Protein AF-A0A965H2B8-F1 (afdb_monomer_lite)

Foldseek 3Di:
DDEFEFADEEEQEAEADDQAEAEELAAAEAALDDDPPVPNPTDTDDWDADPPGDIDTHHYHYHYHYFRAYFADPNYFYEGFLQQEWEKEKDWCFFQNRGPDDPVQAPPWDDPVRCVVVVHDPPFTKGKHQLQQQFAWEKDFAQAKEQEDPQQECADDHRWIKGFHAPPVGGIDIDSLSHYHQVPPNTIDTDDAQEEDDLPAQKDWDAQQGWYQAPVGWIKGANDGIDIGGSNPDPQPPPNGIDTHHYDYSCPSVVVSVLPRNTMIMIGGPPFDRFHKYKYQVLVVLVVLLVVLVVVCVVPVVPPVSNVVSVVVNVVSVVVCVVFVQDDPPDPPPDGHDDPFPIAIEGEGGAAEGEWYEYHYEGDPVHLVSVLVCVVVVRYWTGAAHEYEYEYQALHAYEYAHYEYDARWDWDQAPVRDIAIHGTGFYHYRRHTSPPDHDLDWHEYAYEYHYDDPSRSVSCPVPDHGPGDRYYHYPHDYYRPGHYYHYYD

Sequence (489 aa):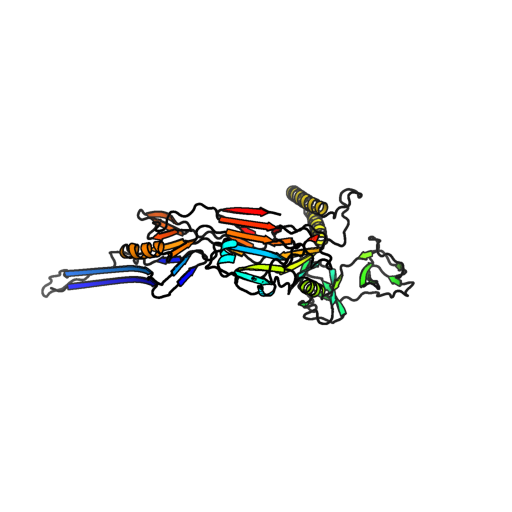
KPLGTSKVTERNVIDLSGTSSVRAIGNVSMLAQPGIASGKRAKVAGLIVAPAPVIFEPFRETLDSRINHVEVGDQARVEAGINYRTLVQLLPYVVNGVEKLATSRVGTDLTSSEKSALGLDEAQQYHYAALDLEDVSLAIASGSIVELVPGNFKAGTPGQAYIFSPGADITEDSFVLEAEDYTDATRWKPVSPTHAPTLSDTALAVRAGETVRTADGRWYLRTGGDATINPSTETYSDVQSWKAMTVTRSDKGAIFAKELSDDFYMVKPKDLPLPKLSYANLANNLFEDRAKVLGWMQSHAGNAQAIAHYQALLTKINEQLGKLGLTDSSAPAGTVVARDKLDLLFLRMPTIQAAPGLVHILASDGSVEGIASGVDAGRILAHGDASIKVVNNTPFGMEITDISIRQNGITERGADGSRVVLDPGAVWFNGFPLSGEPSAADSVIDITQDAYPKSWYTTLAGFNLPDAPQDIYVRGQIVNAAGALRLTN

pLDDT: mean 82.71, std 12.49, range [38.66, 97.19]

Secondary structure (DSSP, 8-state):
--EEEEEEEEEEEEEE-TT-EEEESS-EEEE-PPPSSTT-S------EE-SSS-EEPPEEEEEEEEEEEEEE-TT-EEEE-TTSEEEEEEEESEETTEESS-GGGTTPBPPHHHHHHTT--TTS-EEEEE------EEEEETT-EEEPPTTSSSBS-TT-EEEE---TT-SEEEE-GGG-BTT-TTTEEEE--SB---TT---EEE-TT-EEE-TTS-EEEE-SS-EEE-TTT-----TTTEEEEPEEETTHHHHHHHHHTTTEEEEEETTSPPPEEEEEEHHHHHHHHHHHHHHHHHHTTT-HHHHHHHHHHHHHHHHHHHHTT-B-TTSSTT-B---S--EEEEEEEPPEEE----EEEE--GGGHHHHHHHHHTTSEEE----EEEEEE-SSSEEEEEEEEE----EEEE-TTS-EEEEPTTSEEETTEESSPPPP-PPEEEEEEE-PPPGGG-GGGTTS----S---EEEEEEEEETTEEEEEE-

Structure (mmCIF, N/CA/C/O backbone):
data_AF-A0A965H2B8-F1
#
_entry.id   AF-A0A965H2B8-F1
#
loop_
_atom_site.group_PDB
_atom_site.id
_atom_site.type_symbol
_atom_site.label_atom_id
_atom_site.label_alt_id
_atom_site.label_comp_id
_atom_site.label_asym_id
_atom_site.label_entity_id
_atom_site.label_seq_id
_atom_site.pdbx_PDB_ins_code
_atom_site.Cartn_x
_atom_site.Cartn_y
_atom_site.Cartn_z
_atom_site.occupancy
_atom_site.B_iso_or_equiv
_atom_site.auth_seq_id
_atom_site.auth_comp_id
_atom_site.auth_asym_id
_atom_site.auth_atom_id
_atom_site.pdbx_PDB_model_num
ATOM 1 N N . LYS A 1 1 ? -52.844 29.849 46.706 1.00 63.97 1 LYS A N 1
ATOM 2 C CA . LYS A 1 1 ? -51.533 30.511 46.494 1.00 63.97 1 LYS A CA 1
ATOM 3 C C . LYS A 1 1 ? -51.080 30.172 45.082 1.00 63.97 1 LYS A C 1
ATOM 5 O O . LYS A 1 1 ? -51.014 28.982 44.805 1.00 63.97 1 LYS A O 1
ATOM 10 N N . PRO A 1 2 ? -50.867 31.146 44.185 1.00 68.56 2 PRO A N 1
ATOM 11 C CA . PRO A 1 2 ? -50.399 30.844 42.837 1.00 68.56 2 PRO A CA 1
ATOM 12 C C . PRO A 1 2 ? -48.974 30.284 42.901 1.00 68.56 2 PRO A C 1
ATOM 14 O O . PRO A 1 2 ? -48.139 30.791 43.657 1.00 68.56 2 PRO A O 1
ATOM 17 N N . LEU A 1 3 ? -48.739 29.214 42.148 1.00 77.69 3 LEU A N 1
ATOM 18 C CA . LEU A 1 3 ? -47.480 28.484 42.083 1.00 77.69 3 LEU A CA 1
ATOM 19 C C . LEU A 1 3 ? -46.895 28.684 40.687 1.00 77.69 3 LEU A C 1
ATOM 21 O O . LEU A 1 3 ? -47.542 28.359 39.694 1.00 77.69 3 LEU A O 1
ATOM 25 N N . GLY A 1 4 ? -45.694 29.246 40.613 1.00 78.38 4 GLY A N 1
ATOM 26 C CA . GLY A 1 4 ? -44.917 29.277 39.384 1.00 78.38 4 GLY A CA 1
ATOM 27 C C . GLY A 1 4 ? -44.061 28.019 39.304 1.00 78.38 4 GLY A C 1
ATOM 28 O O . GLY A 1 4 ? -43.238 27.783 40.190 1.00 78.38 4 GLY A O 1
ATOM 29 N N . THR A 1 5 ? -44.245 27.228 38.251 1.00 82.38 5 THR A N 1
ATOM 30 C CA . THR A 1 5 ? -43.516 25.973 38.035 1.00 82.38 5 THR A CA 1
ATOM 31 C C . THR A 1 5 ? -42.619 26.081 36.806 1.00 82.38 5 THR A C 1
ATOM 33 O O . THR A 1 5 ? -43.090 26.454 35.732 1.00 82.38 5 THR A O 1
ATOM 36 N N . SER A 1 6 ? -41.345 25.712 36.929 1.00 83.75 6 SER A N 1
ATOM 37 C CA . SER A 1 6 ? -40.442 25.514 35.788 1.00 83.75 6 SER A CA 1
ATOM 38 C C . SER A 1 6 ? -39.804 24.139 35.904 1.00 83.75 6 SER A C 1
ATOM 40 O O . SER A 1 6 ? -39.124 23.848 36.888 1.00 83.75 6 SER A O 1
ATOM 42 N N . LYS A 1 7 ? -40.038 23.287 34.905 1.00 85.50 7 LYS A N 1
ATOM 43 C CA . LYS A 1 7 ? -39.473 21.942 34.839 1.00 85.50 7 LYS A CA 1
ATOM 44 C C . LYS A 1 7 ? -38.620 21.805 33.589 1.00 85.50 7 LYS A C 1
ATOM 46 O O . LYS A 1 7 ? -39.101 22.029 32.483 1.00 85.50 7 LYS A O 1
ATOM 51 N N . VAL A 1 8 ? -37.377 21.390 33.784 1.00 82.69 8 VAL A N 1
ATOM 52 C CA . VAL A 1 8 ? -36.460 20.983 32.726 1.00 82.69 8 VAL A CA 1
ATOM 53 C C . VAL A 1 8 ? -36.058 19.538 32.992 1.00 82.69 8 VAL A C 1
ATOM 55 O O . VAL A 1 8 ? -35.629 19.182 34.092 1.00 82.69 8 VAL A O 1
ATOM 58 N N . THR A 1 9 ? -36.222 18.694 31.979 1.00 83.12 9 THR A N 1
ATOM 59 C CA . THR A 1 9 ? -35.723 17.321 31.982 1.00 83.12 9 THR A CA 1
ATOM 60 C C . THR A 1 9 ? -34.804 17.161 30.787 1.00 83.12 9 THR A C 1
ATOM 62 O O . THR A 1 9 ? -35.238 17.300 29.647 1.00 83.12 9 THR A O 1
ATOM 65 N N . GLU A 1 10 ? -33.533 16.896 31.057 1.00 83.75 10 GLU A N 1
ATOM 66 C CA . GLU A 1 10 ? -32.544 16.555 30.042 1.00 83.75 10 GLU A CA 1
ATOM 67 C C . GLU A 1 10 ? -32.317 15.046 30.028 1.00 83.75 10 GLU A C 1
ATOM 69 O O . GLU A 1 10 ? -32.148 14.429 31.082 1.00 83.75 10 GLU A O 1
ATOM 74 N N . ARG A 1 11 ? -32.288 14.463 28.828 1.00 87.62 11 ARG A N 1
ATOM 75 C CA . ARG A 1 11 ? -31.989 13.049 28.627 1.00 87.62 11 ARG A CA 1
ATOM 76 C C . ARG A 1 11 ? -31.002 12.890 27.473 1.00 87.62 11 ARG A C 1
ATOM 78 O O . ARG A 1 11 ? -31.403 12.953 26.318 1.00 87.62 11 ARG A O 1
ATOM 85 N N . ASN A 1 12 ? -29.743 12.649 27.816 1.00 90.06 12 ASN A N 1
ATOM 86 C CA . ASN A 1 12 ? -28.678 12.270 26.896 1.00 90.06 12 ASN A CA 1
ATOM 87 C C . ASN A 1 12 ? -28.331 10.811 27.194 1.00 90.06 12 ASN A C 1
ATOM 89 O O . ASN A 1 12 ? -27.750 10.500 28.232 1.00 90.06 12 ASN A O 1
ATOM 93 N N . VAL A 1 13 ? -28.776 9.901 26.333 1.00 92.88 13 VAL A N 1
ATOM 94 C CA . VAL A 1 13 ? -28.596 8.460 26.537 1.00 92.88 13 VAL A CA 1
ATOM 95 C C . VAL A 1 13 ? -28.000 7.849 25.282 1.00 92.88 13 VAL A C 1
ATOM 97 O O . VAL A 1 13 ? -28.501 8.094 24.187 1.00 92.88 13 VAL A O 1
ATOM 100 N N . ILE A 1 14 ? -26.949 7.059 25.466 1.00 94.81 14 ILE A N 1
ATOM 101 C CA . ILE A 1 14 ? -26.375 6.183 24.448 1.00 94.81 14 ILE A CA 1
ATOM 102 C C . ILE A 1 14 ? -26.650 4.758 24.914 1.00 94.81 14 ILE A C 1
ATOM 104 O O . ILE A 1 14 ? -26.217 4.376 25.994 1.00 94.81 14 ILE A O 1
ATOM 108 N N . ASP A 1 15 ? -27.390 3.997 24.121 1.00 94.31 15 ASP A N 1
ATOM 109 C CA . ASP A 1 15 ? -27.755 2.616 24.427 1.00 94.31 15 ASP A CA 1
ATOM 110 C C . ASP A 1 15 ? -27.356 1.737 23.239 1.00 94.31 15 ASP A C 1
ATOM 112 O O . ASP A 1 15 ? -27.853 1.914 22.121 1.00 94.31 15 ASP A O 1
ATOM 116 N N . LEU A 1 16 ? -26.404 0.835 23.474 1.00 94.81 16 LEU A N 1
ATOM 117 C CA . LEU A 1 16 ? -25.986 -0.195 22.534 1.00 94.81 16 LEU A CA 1
ATOM 118 C C . LEU A 1 16 ? -26.560 -1.532 23.000 1.00 94.81 16 LEU A C 1
ATOM 120 O O . LEU A 1 16 ? -25.987 -2.196 23.859 1.00 94.81 16 LEU A O 1
ATOM 124 N N . SER A 1 17 ? -27.675 -1.947 22.407 1.00 92.94 17 SER A N 1
ATOM 125 C CA . SER A 1 17 ? -28.390 -3.173 22.774 1.00 92.94 17 SER A CA 1
ATOM 126 C C . SER A 1 17 ? -28.366 -4.231 21.664 1.00 92.94 17 SER A C 1
ATOM 128 O O . SER A 1 17 ? -27.909 -3.990 20.540 1.00 92.94 17 SER A O 1
ATOM 130 N N . GLY A 1 18 ? -28.838 -5.441 21.986 1.00 93.25 18 GLY A N 1
ATOM 131 C CA . GLY A 1 18 ? -28.841 -6.576 21.059 1.00 93.25 18 GLY A CA 1
ATOM 132 C C . GLY A 1 18 ? -27.433 -6.932 20.576 1.00 93.25 18 GLY A C 1
ATOM 133 O O . GLY A 1 18 ? -26.470 -6.799 21.320 1.00 93.25 18 GLY A O 1
ATOM 134 N N . THR A 1 19 ? -27.303 -7.361 19.321 1.00 93.50 19 THR A N 1
ATOM 135 C CA . THR A 1 19 ? -26.022 -7.754 18.700 1.00 93.50 19 THR A CA 1
ATOM 136 C C . THR A 1 19 ? -25.292 -6.579 18.032 1.00 93.50 19 THR A C 1
ATOM 138 O O . THR A 1 19 ? -24.611 -6.761 17.021 1.00 93.50 19 THR A O 1
ATOM 141 N N . SER A 1 20 ? -25.497 -5.352 18.516 1.00 95.12 20 SER A N 1
ATOM 142 C CA . SER A 1 20 ? -24.932 -4.145 17.900 1.00 95.12 20 SER A CA 1
ATOM 143 C C . SER A 1 20 ? -23.407 -4.096 18.041 1.00 95.12 20 SER A C 1
ATOM 145 O O . SER A 1 20 ? -22.865 -4.435 19.090 1.00 95.12 20 SER A O 1
ATOM 147 N N . SER A 1 21 ? -22.698 -3.618 17.013 1.00 92.88 21 SER A N 1
ATOM 148 C CA . SER A 1 21 ? -21.238 -3.457 17.062 1.00 92.88 21 SER A CA 1
ATOM 149 C C . SER A 1 21 ? -20.792 -2.069 16.606 1.00 92.88 21 SER A C 1
ATOM 151 O O . SER A 1 21 ? -21.118 -1.659 15.492 1.00 92.88 21 SER A O 1
ATOM 153 N N . VAL A 1 22 ? -19.987 -1.388 17.423 1.00 94.25 22 VAL A N 1
ATOM 154 C CA . VAL A 1 22 ? -19.303 -0.133 17.077 1.00 94.25 22 VAL A CA 1
ATOM 155 C C . VAL A 1 22 ? -17.812 -0.418 16.957 1.00 94.25 22 VAL A C 1
ATOM 157 O O . VAL A 1 22 ? -17.189 -0.862 17.917 1.00 94.25 22 VAL A O 1
ATOM 160 N N . ARG A 1 23 ? -17.237 -0.185 15.775 1.00 90.75 23 ARG A N 1
ATOM 161 C CA . ARG A 1 23 ? -15.832 -0.490 15.483 1.00 90.75 23 ARG A CA 1
ATOM 162 C C . ARG A 1 23 ? -15.172 0.688 14.778 1.00 90.75 23 ARG A C 1
ATOM 164 O O . ARG A 1 23 ? -15.728 1.196 13.806 1.00 90.75 23 ARG A O 1
ATOM 171 N N . ALA A 1 24 ? -14.001 1.111 15.245 1.00 89.56 24 ALA A N 1
ATOM 172 C CA . ALA A 1 24 ? -13.264 2.233 14.665 1.00 89.56 24 ALA A CA 1
ATOM 173 C C . ALA A 1 24 ? -11.788 1.891 14.427 1.00 89.56 24 ALA A C 1
ATOM 175 O O . ALA A 1 24 ? -11.167 1.191 15.223 1.00 89.56 24 ALA A O 1
ATOM 176 N N . ILE A 1 25 ? -11.210 2.432 13.345 1.00 85.25 25 ILE A N 1
ATOM 177 C CA . ILE A 1 25 ? -9.759 2.359 13.086 1.00 85.25 25 ILE A CA 1
ATOM 178 C C . ILE A 1 25 ? -8.985 3.153 14.144 1.00 85.25 25 ILE A C 1
ATOM 180 O O . ILE A 1 25 ? -7.905 2.739 14.530 1.00 85.25 25 ILE A O 1
ATOM 184 N N . GLY A 1 26 ? -9.534 4.278 14.608 1.00 87.81 26 GLY A N 1
ATOM 185 C CA . GLY A 1 26 ? -8.985 5.059 15.714 1.00 87.81 26 GLY A CA 1
ATOM 186 C C . GLY A 1 26 ? -9.845 4.931 16.963 1.00 87.81 26 GLY A C 1
ATOM 187 O O . GLY A 1 26 ? -10.132 3.826 17.415 1.00 87.81 26 GLY A O 1
ATOM 188 N N . ASN A 1 27 ? -10.283 6.065 17.501 1.00 92.75 27 ASN A N 1
ATOM 189 C CA . ASN A 1 27 ? -11.008 6.114 18.768 1.00 92.75 27 ASN A CA 1
ATOM 190 C C . ASN A 1 27 ? -12.513 5.910 18.609 1.00 92.75 27 ASN A C 1
ATOM 192 O O . ASN A 1 27 ? -13.097 6.244 17.576 1.00 92.75 27 ASN A O 1
ATOM 196 N N . VAL A 1 28 ? -13.143 5.458 19.689 1.00 95.06 28 VAL A N 1
ATOM 197 C CA . VAL A 1 28 ? -14.595 5.514 19.876 1.00 95.06 28 VAL A CA 1
ATOM 198 C C . VAL A 1 28 ? -14.893 6.467 21.028 1.00 95.06 28 VAL A C 1
ATOM 200 O O . VAL A 1 28 ? -14.391 6.263 22.127 1.00 95.06 28 VAL A O 1
ATOM 203 N N . SER A 1 29 ? -15.731 7.480 20.801 1.00 94.38 29 SER A N 1
ATOM 204 C CA . SER A 1 29 ? -16.168 8.415 21.846 1.00 94.38 29 SER A CA 1
ATOM 205 C C . SER A 1 29 ? -17.679 8.324 22.063 1.00 94.38 29 SER A C 1
ATOM 207 O O . SER A 1 29 ? -18.457 8.521 21.131 1.00 94.38 29 SER A O 1
ATOM 209 N N . MET A 1 30 ? -18.096 8.057 23.299 1.00 94.88 30 MET A N 1
ATOM 210 C CA . MET A 1 30 ? -19.492 7.984 23.735 1.00 94.88 30 MET A CA 1
ATOM 211 C C . MET A 1 30 ? -19.748 9.078 24.773 1.00 94.88 30 MET A C 1
ATOM 213 O O . MET A 1 30 ? -19.412 8.939 25.946 1.00 94.88 30 MET A O 1
ATOM 217 N N . LEU A 1 31 ? -20.312 10.200 24.322 1.00 92.25 31 LEU A N 1
ATOM 218 C CA . LEU A 1 31 ? -20.411 11.430 25.110 1.00 92.25 31 LEU A CA 1
ATOM 219 C C . LEU A 1 31 ? -21.867 11.724 25.504 1.00 92.25 31 LEU A C 1
ATOM 221 O O . LEU A 1 31 ? -22.585 12.435 24.806 1.00 92.25 31 LEU A O 1
ATOM 225 N N . ALA A 1 32 ? -22.298 11.208 26.653 1.00 91.81 32 ALA A N 1
ATOM 226 C CA . ALA A 1 32 ? -23.569 11.540 27.296 1.00 91.81 32 ALA A CA 1
ATOM 227 C C . ALA A 1 32 ? -23.369 12.667 28.329 1.00 91.81 32 ALA A C 1
ATOM 229 O O . ALA A 1 32 ? -23.570 12.486 29.528 1.00 91.81 32 ALA A O 1
ATOM 230 N N . GLN A 1 33 ? -22.919 13.841 27.882 1.00 83.62 33 GLN A N 1
ATOM 231 C CA . GLN A 1 33 ? -22.626 14.977 28.766 1.00 83.62 33 GLN A CA 1
ATOM 232 C C . GLN A 1 33 ? -23.885 15.780 29.143 1.00 83.62 33 GLN A C 1
ATOM 234 O O . GLN A 1 33 ? -24.808 15.888 28.337 1.00 83.62 33 GLN A O 1
ATOM 239 N N . PRO A 1 34 ? -23.927 16.428 30.324 1.00 73.12 34 PRO A N 1
ATOM 240 C CA . PRO A 1 34 ? -24.969 17.403 30.633 1.00 73.12 34 PRO A CA 1
ATOM 241 C C . PRO A 1 34 ? -24.830 18.665 29.771 1.00 73.12 34 PRO A C 1
ATOM 243 O O . PRO A 1 34 ? -23.735 19.185 29.569 1.00 73.12 34 PRO A O 1
ATOM 246 N N . GLY A 1 35 ? -25.956 19.235 29.353 1.00 66.62 35 GLY A N 1
ATOM 247 C CA . GLY A 1 35 ? -26.002 20.499 28.626 1.00 66.62 35 GLY A CA 1
ATOM 248 C C . GLY A 1 35 ? -25.562 21.708 29.461 1.00 66.62 35 GLY A C 1
ATOM 249 O O . GLY A 1 35 ? -25.536 21.675 30.700 1.00 66.62 35 GLY A O 1
ATOM 250 N N . ILE A 1 36 ? -25.257 22.800 28.750 1.00 63.56 36 ILE A N 1
ATOM 251 C CA . ILE A 1 36 ? -24.722 24.066 29.281 1.00 63.56 36 ILE A CA 1
ATOM 252 C C . ILE A 1 36 ? -25.585 24.592 30.447 1.00 63.56 36 ILE A C 1
ATOM 254 O O . ILE A 1 36 ? -26.812 24.483 30.441 1.00 63.56 36 ILE A O 1
ATOM 258 N N . ALA A 1 37 ? -24.930 25.193 31.450 1.00 60.50 37 ALA A N 1
ATOM 259 C CA . ALA A 1 37 ? -25.541 25.761 32.660 1.00 60.50 37 ALA A CA 1
ATOM 260 C C . ALA A 1 37 ? -26.170 24.734 33.625 1.00 60.50 37 ALA A C 1
ATOM 262 O O . ALA A 1 37 ? -27.174 25.025 34.281 1.00 60.50 37 ALA A O 1
ATOM 263 N N . SER A 1 38 ? -25.552 23.553 33.743 1.00 58.38 38 SER A N 1
ATOM 264 C CA . SER A 1 38 ? -25.864 22.506 34.726 1.00 58.38 38 SER A CA 1
ATOM 265 C C . SER A 1 38 ? -26.281 23.082 36.093 1.00 58.38 38 SER A C 1
ATOM 267 O O . SER A 1 38 ? -25.460 23.605 36.844 1.00 58.38 38 SER A O 1
ATOM 269 N N . GLY A 1 39 ? -27.570 22.999 36.421 1.00 61.81 39 GLY A N 1
ATOM 270 C CA . GLY A 1 39 ? -28.134 23.361 37.731 1.00 61.81 39 GLY A CA 1
ATOM 271 C C . GLY A 1 39 ? -28.838 24.705 37.754 1.00 61.81 39 GLY A C 1
ATOM 272 O O . GLY A 1 39 ? -29.371 25.091 38.787 1.00 61.81 39 GLY A O 1
ATOM 273 N N . LYS A 1 40 ? -28.827 25.437 36.638 1.00 68.88 40 LYS A N 1
ATOM 274 C CA . LYS A 1 40 ? -29.354 26.805 36.544 1.00 68.88 40 LYS A CA 1
ATOM 275 C C . LYS A 1 40 ? -30.325 26.993 35.375 1.00 68.88 40 LYS A C 1
ATOM 277 O O . LYS A 1 40 ? -30.592 28.133 34.991 1.00 68.88 40 LYS A O 1
ATOM 282 N N . ARG A 1 41 ? -30.825 25.892 34.798 1.00 73.19 41 ARG A N 1
ATOM 283 C CA . ARG A 1 41 ? -31.676 25.901 33.595 1.00 73.19 41 ARG A CA 1
ATOM 284 C C . ARG A 1 41 ? -33.140 26.202 33.900 1.00 73.19 41 ARG A C 1
ATOM 286 O O . ARG A 1 41 ? -33.749 27.003 33.200 1.00 73.19 41 ARG A O 1
ATOM 293 N N . ALA A 1 42 ? -33.688 25.613 34.960 1.00 79.12 42 ALA A N 1
ATOM 294 C CA . ALA A 1 42 ? -35.040 25.922 35.408 1.00 79.12 42 ALA A CA 1
ATOM 295 C C . ALA A 1 42 ? -35.039 27.234 36.208 1.00 79.12 42 ALA A C 1
ATOM 297 O O . ALA A 1 42 ? -34.395 27.335 37.253 1.00 79.12 42 ALA A O 1
ATOM 298 N N . LYS A 1 43 ? -35.761 28.248 35.721 1.00 79.50 43 LYS A N 1
ATOM 299 C CA . LYS A 1 43 ? -35.965 29.522 36.423 1.00 79.50 43 LYS A CA 1
ATOM 300 C C . LYS A 1 43 ? -37.441 29.891 36.384 1.00 79.50 43 LYS A C 1
ATOM 302 O O . LYS A 1 43 ? -38.061 29.877 35.327 1.00 79.50 43 LYS A O 1
ATOM 307 N N . VAL A 1 44 ? -37.982 30.256 37.541 1.00 78.81 44 VAL A N 1
ATOM 308 C CA . VAL A 1 44 ? -39.332 30.815 37.679 1.00 78.81 44 VAL A CA 1
ATOM 309 C C . VAL A 1 44 ? -39.200 32.293 38.033 1.00 78.81 44 VAL A C 1
ATOM 311 O O . VAL A 1 44 ? -38.520 32.635 39.004 1.00 78.81 44 VAL A O 1
ATOM 314 N N . ALA A 1 45 ? -39.856 33.154 37.255 1.00 77.00 45 ALA A N 1
ATOM 315 C CA . ALA A 1 45 ? -39.988 34.588 37.502 1.00 77.00 45 ALA A CA 1
ATOM 316 C C . ALA A 1 45 ? -41.451 35.015 37.301 1.00 77.00 45 ALA A C 1
ATOM 318 O O . ALA A 1 45 ? -42.166 34.418 36.500 1.00 77.00 45 ALA A O 1
ATOM 319 N N . GLY A 1 46 ? -41.894 36.039 38.029 1.00 74.19 46 GLY A N 1
ATOM 320 C CA . GLY A 1 46 ? -43.249 36.579 37.926 1.00 74.19 46 GLY A CA 1
ATOM 321 C C . GLY A 1 46 ? -43.667 37.324 39.191 1.00 74.19 46 GLY A C 1
ATOM 322 O O . GLY A 1 46 ? -43.083 37.122 40.253 1.00 74.19 46 GLY A O 1
ATOM 323 N N . LEU A 1 47 ? -44.683 38.177 39.068 1.00 76.75 47 LEU A N 1
ATOM 324 C CA . LEU A 1 47 ? -45.299 38.913 40.173 1.00 76.75 47 LEU A CA 1
ATOM 325 C C . LEU A 1 47 ? -46.802 38.651 40.159 1.00 76.75 47 LEU A C 1
ATOM 327 O O . LEU A 1 47 ? -47.416 38.607 39.093 1.00 76.75 47 LEU A O 1
ATOM 331 N N . ILE A 1 48 ? -47.394 38.485 41.337 1.00 76.00 48 ILE A N 1
ATOM 332 C CA . ILE A 1 48 ? -48.843 38.383 41.493 1.00 76.00 48 ILE A CA 1
ATOM 333 C C . ILE A 1 48 ? -49.353 39.745 41.951 1.00 76.00 48 ILE A C 1
ATOM 335 O O . ILE A 1 48 ? -48.871 40.285 42.947 1.00 76.00 48 ILE A O 1
ATOM 339 N N . VAL A 1 49 ? -50.338 40.283 41.230 1.00 77.38 49 VAL A N 1
ATOM 340 C CA . VAL A 1 49 ? -51.040 41.519 41.595 1.00 77.38 49 VAL A CA 1
ATOM 341 C C . VAL A 1 49 ? -52.418 41.144 42.132 1.00 77.38 49 VAL A C 1
ATOM 343 O O . VAL A 1 49 ? -53.225 40.560 41.408 1.00 77.38 49 VAL A O 1
ATOM 346 N N . ALA A 1 50 ? -52.679 41.448 43.402 1.00 75.31 50 ALA A N 1
ATOM 347 C CA . ALA A 1 50 ? -53.984 41.242 44.031 1.00 75.31 50 ALA A CA 1
ATOM 348 C C . ALA A 1 50 ? -54.828 42.540 44.058 1.00 75.31 50 ALA A C 1
ATOM 350 O O . ALA A 1 50 ? -54.290 43.626 43.832 1.00 75.31 50 ALA A O 1
ATOM 351 N N . PRO A 1 51 ? -56.152 42.453 44.313 1.00 68.81 51 PRO A N 1
ATOM 352 C CA . PRO A 1 51 ? -57.009 43.626 44.496 1.00 68.81 51 PRO A CA 1
ATOM 353 C C . PRO A 1 51 ? -56.608 44.413 45.755 1.00 68.81 51 PRO A C 1
ATOM 355 O O . PRO A 1 51 ? -56.454 43.813 46.817 1.00 68.81 51 PRO A O 1
ATOM 358 N N . ALA A 1 52 ? -56.488 45.745 45.625 1.00 70.12 52 ALA A N 1
ATOM 359 C CA . ALA A 1 52 ? -55.693 46.648 46.482 1.00 70.12 52 ALA A CA 1
ATOM 360 C C . ALA A 1 52 ? -54.187 46.342 46.353 1.00 70.12 52 ALA A C 1
ATOM 362 O O . ALA A 1 52 ? -53.846 45.169 46.373 1.00 70.12 52 ALA A O 1
ATOM 363 N N . PRO A 1 53 ? -53.287 47.333 46.163 1.00 71.50 53 PRO A N 1
ATOM 364 C CA . PRO A 1 53 ? -51.979 47.163 45.510 1.00 71.50 53 PRO A CA 1
ATOM 365 C C . PRO A 1 53 ? -50.978 46.366 46.363 1.00 71.50 53 PRO A C 1
ATOM 367 O O . PRO A 1 53 ? -49.984 46.884 46.864 1.00 71.50 53 PRO A O 1
ATOM 370 N N . VAL A 1 54 ? -51.251 45.079 46.529 1.00 74.88 54 VAL A N 1
ATOM 371 C CA . VAL A 1 54 ? -50.439 44.102 47.227 1.00 74.88 54 VAL A CA 1
ATOM 372 C C . VAL A 1 54 ? -49.775 43.279 46.141 1.00 74.88 54 VAL A C 1
ATOM 374 O O . VAL A 1 54 ? -50.419 42.507 45.425 1.00 74.88 54 VAL A O 1
ATOM 377 N N . ILE A 1 55 ? -48.474 43.501 46.006 1.00 75.56 55 ILE A N 1
ATOM 378 C CA . ILE A 1 55 ? -47.610 42.770 45.092 1.00 75.56 55 ILE A CA 1
ATOM 379 C C . ILE A 1 55 ? -46.867 41.736 45.924 1.00 75.56 55 ILE A C 1
ATOM 381 O O . ILE A 1 55 ? -46.230 42.077 46.920 1.00 75.56 55 ILE A O 1
ATOM 385 N N . PHE A 1 56 ? -46.943 40.475 45.521 1.00 78.94 56 PHE A N 1
ATOM 386 C CA . PHE A 1 56 ? -46.158 39.414 46.139 1.00 78.94 56 PHE A CA 1
ATOM 387 C C . PHE A 1 56 ? -45.603 38.468 45.086 1.00 78.94 56 PHE A C 1
ATOM 389 O O . PHE A 1 56 ? -46.141 38.319 43.986 1.00 78.94 56 PHE A O 1
ATOM 396 N N . GLU A 1 57 ? -44.495 37.826 45.436 1.00 77.25 57 GLU A N 1
ATOM 397 C CA . GLU A 1 57 ? -43.898 36.807 44.589 1.00 77.25 57 GLU A CA 1
ATOM 398 C C . GLU A 1 57 ? -44.695 35.494 44.675 1.00 77.25 57 GLU A C 1
ATOM 400 O O . GLU A 1 57 ? -45.195 35.135 45.749 1.00 77.25 57 GLU A O 1
ATOM 405 N N . PRO A 1 58 ? -44.826 34.751 43.563 1.00 78.19 58 PRO A N 1
ATOM 406 C CA . PRO A 1 58 ? -45.401 33.416 43.591 1.00 78.19 58 PRO A CA 1
ATOM 407 C C . PRO A 1 58 ? -44.518 32.460 44.393 1.00 78.19 58 PRO A C 1
ATOM 409 O O . PRO A 1 58 ? -43.295 32.605 44.449 1.00 78.19 58 PRO A O 1
ATOM 412 N N . PHE A 1 59 ? -45.140 31.414 44.941 1.00 78.62 59 PHE A N 1
ATOM 413 C CA . PHE A 1 59 ? -44.380 30.243 45.372 1.00 78.62 59 PHE A CA 1
ATOM 414 C C . PHE A 1 59 ? -43.692 29.657 44.139 1.00 78.62 59 PHE A C 1
ATOM 416 O O . PHE A 1 59 ? -44.288 29.622 43.060 1.00 78.62 59 PHE A O 1
ATOM 423 N N . ARG A 1 60 ? -42.432 29.248 44.283 1.00 81.81 60 ARG A N 1
ATOM 424 C CA . ARG A 1 60 ? -41.615 28.783 43.162 1.00 81.81 60 ARG A CA 1
ATOM 425 C C . ARG A 1 60 ? -41.323 27.305 43.330 1.00 81.81 60 ARG A C 1
ATOM 427 O O . ARG A 1 60 ? -40.803 26.897 44.364 1.00 81.81 60 ARG A O 1
ATOM 434 N N . GLU A 1 61 ? -41.613 26.540 42.293 1.00 81.50 61 GLU A N 1
ATOM 435 C CA . GLU A 1 61 ? -41.166 25.162 42.158 1.00 81.50 61 GLU A CA 1
ATOM 436 C C . GLU A 1 61 ? -40.306 25.059 40.899 1.00 81.50 61 GLU A C 1
ATOM 438 O O . GLU A 1 61 ? -40.751 25.333 39.782 1.00 81.50 61 GLU A O 1
ATOM 443 N N . THR A 1 62 ? -39.040 24.707 41.088 1.00 79.75 62 THR A N 1
ATOM 444 C CA . THR A 1 62 ? -38.091 24.487 39.997 1.00 79.75 62 THR A CA 1
ATOM 445 C C . THR A 1 62 ? -37.594 23.058 40.058 1.00 79.75 62 THR A C 1
ATOM 447 O O . THR A 1 62 ? -37.000 22.661 41.059 1.00 79.75 62 THR A O 1
ATOM 450 N N . LEU A 1 63 ? -37.792 22.311 38.977 1.00 79.62 63 LEU A N 1
ATOM 451 C CA . LEU A 1 63 ? -37.263 20.964 38.814 1.00 79.62 63 LEU A CA 1
ATOM 452 C C . LEU A 1 63 ? -36.301 20.951 37.624 1.00 79.62 63 LEU A C 1
ATOM 454 O O . LEU A 1 63 ? -36.706 21.205 36.496 1.00 79.62 63 LEU A O 1
ATOM 458 N N . ASP A 1 64 ? -35.032 20.646 37.876 1.00 80.38 64 ASP A N 1
ATOM 459 C CA . ASP A 1 64 ? -34.007 20.395 36.857 1.00 80.38 64 ASP A CA 1
ATOM 460 C C . ASP A 1 64 ? -33.531 18.950 37.053 1.00 80.38 64 ASP A C 1
ATOM 462 O O . ASP A 1 64 ? -32.843 18.639 38.023 1.00 80.38 64 ASP A O 1
ATOM 466 N N . SER A 1 65 ? -33.988 18.057 36.176 1.00 78.50 65 SER A N 1
ATOM 467 C CA . SER A 1 65 ? -33.702 16.616 36.211 1.00 78.50 65 SER A CA 1
ATOM 468 C C . SER A 1 65 ? -32.853 16.227 35.007 1.00 78.50 65 SER A C 1
ATOM 470 O O . SER A 1 65 ? -33.059 16.753 33.912 1.00 78.50 65 SER A O 1
ATOM 472 N N . ARG A 1 66 ? -31.889 15.321 35.201 1.00 80.12 66 ARG A N 1
ATOM 473 C CA . ARG A 1 66 ? -30.928 14.940 34.159 1.00 80.12 66 ARG A CA 1
ATOM 474 C C . ARG A 1 66 ? -30.692 13.447 34.152 1.00 80.12 66 ARG A C 1
ATOM 476 O O . ARG A 1 66 ? -30.506 12.850 35.207 1.00 80.12 66 ARG A O 1
ATOM 483 N N . ILE A 1 67 ? -30.652 12.886 32.955 1.00 83.94 67 ILE A N 1
ATOM 484 C CA . ILE A 1 67 ? -30.277 11.504 32.693 1.00 83.94 67 ILE A CA 1
ATOM 485 C C . ILE A 1 67 ? -29.176 11.560 31.640 1.00 83.94 67 ILE A C 1
ATOM 487 O O . ILE A 1 67 ? -29.423 11.981 30.516 1.00 83.94 67 ILE A O 1
ATOM 491 N N . ASN A 1 68 ? -27.969 11.178 32.039 1.00 89.50 68 ASN A N 1
ATOM 492 C CA . ASN A 1 68 ? -26.756 11.197 31.229 1.00 89.50 68 ASN A CA 1
ATOM 493 C C . ASN A 1 68 ? -26.153 9.800 31.316 1.00 89.50 68 ASN A C 1
ATOM 495 O O . ASN A 1 68 ? -25.450 9.502 32.279 1.00 89.50 68 ASN A O 1
ATOM 499 N N . HIS A 1 69 ? -26.532 8.906 30.413 1.00 91.81 69 HIS A N 1
ATOM 500 C CA . HIS A 1 69 ? -26.286 7.476 30.588 1.00 91.81 69 HIS A CA 1
ATOM 501 C C . HIS A 1 69 ? -25.687 6.848 29.338 1.00 91.81 69 HIS A C 1
ATOM 503 O O . HIS A 1 69 ? -26.063 7.207 28.223 1.00 91.81 69 HIS A O 1
ATOM 509 N N . VAL A 1 70 ? -24.761 5.917 29.541 1.00 95.25 70 VAL A N 1
ATOM 510 C CA . VAL A 1 70 ? -24.184 5.094 28.479 1.00 95.25 70 VAL A CA 1
ATOM 511 C C . VAL A 1 70 ? -24.333 3.640 28.899 1.00 95.25 70 VAL A C 1
ATOM 513 O O . VAL A 1 70 ? -23.845 3.258 29.958 1.00 95.25 70 VAL A O 1
ATOM 516 N N . GLU A 1 71 ? -24.995 2.846 28.071 1.00 94.25 71 GLU A N 1
ATOM 517 C CA . GLU A 1 71 ? -25.228 1.425 28.304 1.00 94.25 71 GLU A CA 1
ATOM 518 C C . GLU A 1 71 ? -24.701 0.611 27.120 1.00 94.25 71 GLU A C 1
ATOM 520 O O . GLU A 1 71 ? -24.916 0.962 25.958 1.00 94.25 71 GLU A O 1
ATOM 525 N N . VAL A 1 72 ? -23.989 -0.477 27.423 1.00 94.75 72 VAL A N 1
ATOM 526 C CA . VAL A 1 72 ? -23.529 -1.462 26.436 1.00 94.75 72 VAL A CA 1
ATOM 527 C C . VAL A 1 72 ? -24.025 -2.831 26.879 1.00 94.75 72 VAL A C 1
ATOM 529 O O . VAL A 1 72 ? -23.447 -3.452 27.774 1.00 94.75 72 VAL A O 1
ATOM 532 N N . GLY A 1 73 ? -25.099 -3.296 26.247 1.00 92.81 73 GLY A N 1
ATOM 533 C CA . GLY A 1 73 ? -25.759 -4.556 26.564 1.00 92.81 73 GLY A CA 1
ATOM 534 C C . GLY A 1 73 ? -24.875 -5.785 26.333 1.00 92.81 73 GLY A C 1
ATOM 535 O O . GLY A 1 73 ? -23.871 -5.739 25.622 1.00 92.81 73 GLY A O 1
ATOM 536 N N . ASP A 1 74 ? -25.279 -6.917 26.906 1.00 93.38 74 ASP A N 1
ATOM 537 C CA . ASP A 1 74 ? -24.460 -8.137 27.026 1.00 93.38 74 ASP A CA 1
ATOM 538 C C . ASP A 1 74 ? -24.049 -8.798 25.703 1.00 93.38 74 ASP A C 1
ATOM 540 O O . ASP A 1 74 ? -23.179 -9.666 25.687 1.00 93.38 74 ASP A O 1
ATOM 544 N N . GLN A 1 75 ? -24.684 -8.428 24.593 1.00 92.06 75 GLN A N 1
ATOM 545 C CA . GLN A 1 75 ? -24.375 -8.927 23.248 1.00 92.06 75 GLN A CA 1
ATOM 546 C C . GLN A 1 75 ? -23.817 -7.831 22.328 1.00 92.06 75 GLN A C 1
ATOM 548 O O . GLN A 1 75 ? -23.462 -8.113 21.182 1.00 92.06 75 GLN A O 1
ATOM 553 N N . ALA A 1 76 ? -23.725 -6.593 22.823 1.00 95.38 76 ALA A N 1
ATOM 554 C CA . ALA A 1 76 ? -23.167 -5.478 22.083 1.00 95.38 76 ALA A CA 1
ATOM 555 C C . ALA A 1 76 ? -21.646 -5.410 22.266 1.00 95.38 76 ALA A C 1
ATOM 557 O O . ALA A 1 76 ? -21.118 -5.759 23.327 1.00 95.38 76 ALA A O 1
ATOM 558 N N . ARG A 1 77 ? -20.943 -4.939 21.230 1.00 94.31 77 ARG A N 1
ATOM 559 C CA . ARG A 1 77 ? -19.477 -4.824 21.214 1.00 94.31 77 ARG A CA 1
ATOM 560 C C . ARG A 1 77 ? -19.023 -3.425 20.809 1.00 94.31 77 ARG A C 1
ATOM 562 O O . ARG A 1 77 ? -19.539 -2.850 19.851 1.00 94.31 77 ARG A O 1
ATOM 569 N N . VAL A 1 78 ? -18.015 -2.909 21.501 1.00 95.12 78 VAL A N 1
ATOM 570 C CA . VAL A 1 78 ? -17.327 -1.654 21.189 1.00 95.12 78 VAL A CA 1
ATOM 571 C C . VAL A 1 78 ? -15.841 -1.946 21.041 1.00 95.12 78 VAL A C 1
ATOM 573 O O . VAL A 1 78 ? -15.229 -2.511 21.940 1.00 95.12 78 VAL A O 1
ATOM 576 N N . GLU A 1 79 ? -15.257 -1.574 19.908 1.00 91.88 79 GLU A N 1
ATOM 577 C CA . GLU A 1 79 ? -13.851 -1.840 19.613 1.00 91.88 79 GLU A CA 1
ATOM 578 C C . GLU A 1 79 ? -13.185 -0.621 18.963 1.00 91.88 79 GLU A C 1
ATOM 580 O O . GLU A 1 79 ? -13.604 -0.156 17.899 1.00 91.88 79 GLU A O 1
ATOM 585 N N . ALA A 1 80 ? -12.137 -0.105 19.599 1.00 91.88 80 ALA A N 1
ATOM 586 C CA . ALA A 1 80 ? -11.299 0.973 19.081 1.00 91.88 80 ALA A CA 1
ATOM 587 C C . ALA A 1 80 ? -9.936 0.426 18.635 1.00 91.88 80 ALA A C 1
ATOM 589 O O . ALA A 1 80 ? -9.375 -0.452 19.289 1.00 91.88 80 ALA A O 1
ATOM 590 N N . GLY A 1 81 ? -9.383 0.958 17.543 1.00 87.69 81 GLY A N 1
ATOM 591 C CA . GLY A 1 81 ? -8.088 0.522 17.017 1.00 87.69 81 GLY A CA 1
ATOM 592 C C . GLY A 1 81 ? -8.138 -0.764 16.185 1.00 87.69 81 GLY A C 1
ATOM 593 O O . GLY A 1 81 ? -7.199 -1.544 16.226 1.00 87.69 81 GLY A O 1
ATOM 594 N N . ILE A 1 82 ? -9.204 -1.045 15.423 1.00 85.00 82 ILE A N 1
ATOM 595 C CA . ILE A 1 82 ? -9.362 -2.356 14.741 1.00 85.00 82 ILE A CA 1
ATOM 596 C C . ILE A 1 82 ? -8.279 -2.686 13.698 1.00 85.00 82 ILE A C 1
ATOM 598 O O . ILE A 1 82 ? -8.087 -3.853 13.354 1.00 85.00 82 ILE A O 1
ATOM 602 N N . ASN A 1 83 ? -7.560 -1.678 13.192 1.00 83.81 83 ASN A N 1
ATOM 603 C CA . ASN A 1 83 ? -6.430 -1.863 12.278 1.00 83.81 83 ASN A CA 1
ATOM 604 C C . ASN A 1 83 ? -5.084 -1.563 12.952 1.00 83.81 83 ASN A C 1
ATOM 606 O O . ASN A 1 83 ? -4.165 -1.054 12.315 1.00 83.81 83 ASN A O 1
ATOM 610 N N . TYR A 1 84 ? -4.980 -1.828 14.256 1.00 85.94 84 TYR A N 1
ATOM 611 C CA . TYR A 1 84 ? -3.753 -1.618 15.017 1.00 85.94 84 TYR A CA 1
ATOM 612 C C . TYR A 1 84 ? -2.604 -2.500 14.520 1.00 85.94 84 TYR A C 1
ATOM 614 O O . TYR A 1 84 ? -1.485 -2.019 14.463 1.00 85.94 84 TYR A O 1
ATOM 622 N N . ARG A 1 85 ? -2.849 -3.740 14.074 1.00 88.31 85 ARG A N 1
ATOM 623 C CA . ARG A 1 85 ? -1.807 -4.626 13.520 1.00 88.31 85 ARG A CA 1
ATOM 624 C C . ARG A 1 85 ? -2.026 -4.896 12.041 1.00 88.31 85 ARG A C 1
ATOM 626 O O . ARG A 1 85 ? -3.043 -5.466 11.663 1.00 88.31 85 ARG A O 1
ATOM 633 N N . THR A 1 86 ? -1.070 -4.514 11.204 1.00 91.62 86 THR A N 1
ATOM 634 C CA . THR A 1 86 ? -1.079 -4.813 9.770 1.00 91.62 86 THR A CA 1
ATOM 635 C C . THR A 1 86 ? 0.142 -5.641 9.396 1.00 91.62 86 THR A C 1
ATOM 637 O O . THR A 1 86 ? 1.269 -5.224 9.646 1.00 91.62 86 THR A O 1
ATOM 640 N N . LEU A 1 87 ? -0.074 -6.794 8.764 1.00 94.88 87 LEU A N 1
ATOM 641 C CA . LEU A 1 87 ? 0.975 -7.618 8.170 1.00 94.88 87 LEU A CA 1
ATOM 642 C C . LEU A 1 87 ? 0.798 -7.657 6.654 1.00 94.88 87 LEU A C 1
ATOM 644 O O . LEU A 1 87 ? -0.293 -7.919 6.154 1.00 94.88 87 LEU A O 1
ATOM 648 N N . VAL A 1 88 ? 1.884 -7.458 5.923 1.00 96.44 88 VAL A N 1
ATOM 649 C CA . VAL A 1 88 ? 1.955 -7.731 4.491 1.00 96.44 88 VAL A CA 1
ATOM 650 C C . VAL A 1 88 ? 3.171 -8.607 4.251 1.00 96.44 88 VAL A C 1
ATOM 652 O O . VAL A 1 88 ? 4.278 -8.239 4.634 1.00 96.44 88 VAL A O 1
ATOM 655 N N . GLN A 1 89 ? 2.973 -9.777 3.651 1.00 96.19 89 GLN A N 1
ATOM 656 C CA . GLN A 1 89 ? 4.075 -10.660 3.262 1.00 96.19 89 GLN A CA 1
ATOM 657 C C . GLN A 1 89 ? 3.952 -11.018 1.794 1.00 96.19 89 GLN A C 1
ATOM 659 O O . GLN A 1 89 ? 2.922 -11.561 1.404 1.00 96.19 89 GLN A O 1
ATOM 664 N N . LEU A 1 90 ? 4.993 -10.748 1.013 1.00 94.81 90 LEU A N 1
ATOM 665 C CA . LEU A 1 90 ? 5.100 -11.181 -0.375 1.00 94.81 90 LEU A CA 1
ATOM 666 C C . LEU A 1 90 ? 6.032 -12.383 -0.458 1.00 94.81 90 LEU A C 1
ATOM 668 O O . LEU A 1 90 ? 7.183 -12.312 -0.027 1.00 94.81 90 LEU A O 1
ATOM 672 N N . LEU A 1 91 ? 5.515 -13.489 -0.981 1.00 93.62 91 LEU A N 1
ATOM 673 C CA . LEU A 1 91 ? 6.140 -14.804 -0.907 1.00 93.62 91 LEU A CA 1
ATOM 674 C C . LEU A 1 91 ? 6.004 -15.521 -2.259 1.00 93.62 91 LEU A C 1
ATOM 676 O O . LEU A 1 91 ? 4.968 -15.396 -2.911 1.00 93.62 91 LEU A O 1
ATOM 680 N N . PRO A 1 92 ? 7.005 -16.299 -2.693 1.00 92.19 92 PRO A N 1
ATOM 681 C CA . PRO A 1 92 ? 6.844 -17.200 -3.829 1.00 92.19 92 PRO A CA 1
ATOM 682 C C . PRO A 1 92 ? 6.039 -18.450 -3.438 1.00 92.19 92 PRO A C 1
ATOM 684 O O . PRO A 1 92 ? 6.143 -18.934 -2.306 1.00 92.19 92 PRO A O 1
ATOM 687 N N . TYR A 1 93 ? 5.294 -19.033 -4.383 1.00 90.81 93 TYR A N 1
ATOM 688 C CA . TYR A 1 93 ? 4.595 -20.311 -4.154 1.00 90.81 93 TYR A CA 1
ATOM 689 C C . TYR A 1 93 ? 5.555 -21.468 -3.889 1.00 90.81 93 TYR A C 1
ATOM 691 O O . TYR A 1 93 ? 5.230 -22.379 -3.128 1.00 90.81 93 TYR A O 1
ATOM 699 N N . VAL A 1 94 ? 6.740 -21.436 -4.501 1.00 90.56 94 VAL A N 1
ATOM 700 C CA . VAL A 1 94 ? 7.760 -22.480 -4.398 1.00 90.56 94 VAL A CA 1
ATOM 701 C C . VAL A 1 94 ? 9.082 -21.851 -3.977 1.00 90.56 94 VAL A C 1
ATOM 703 O O . VAL A 1 94 ? 9.547 -20.891 -4.585 1.00 90.56 94 VAL A O 1
ATOM 706 N N . VAL A 1 95 ? 9.718 -22.419 -2.953 1.00 91.50 95 VAL A N 1
ATOM 707 C CA . VAL A 1 95 ? 11.061 -22.024 -2.508 1.00 91.50 95 VAL A CA 1
ATOM 708 C C . VAL A 1 95 ? 11.963 -23.241 -2.568 1.00 91.50 95 VAL A C 1
ATOM 710 O O . VAL A 1 95 ? 11.724 -24.224 -1.866 1.00 91.50 95 VAL A O 1
ATOM 713 N N . ASN A 1 96 ? 13.017 -23.165 -3.380 1.00 91.00 96 ASN A N 1
ATOM 714 C CA . ASN A 1 96 ? 14.002 -24.233 -3.549 1.00 91.00 96 ASN A CA 1
ATOM 715 C C . ASN A 1 96 ? 13.341 -25.587 -3.889 1.00 91.00 96 ASN A C 1
ATOM 717 O O . ASN A 1 96 ? 13.636 -26.613 -3.278 1.00 91.00 96 ASN A O 1
ATOM 721 N N . GLY A 1 97 ? 12.373 -25.566 -4.813 1.00 87.56 97 GLY A N 1
ATOM 722 C CA . GLY A 1 97 ? 11.606 -26.743 -5.235 1.00 87.56 97 GLY A CA 1
ATOM 723 C C . GLY A 1 97 ? 10.543 -27.241 -4.245 1.00 87.56 97 GLY A C 1
ATOM 724 O O . GLY A 1 97 ? 9.869 -28.224 -4.540 1.00 87.56 97 GLY A O 1
ATOM 725 N N . VAL A 1 98 ? 10.367 -26.587 -3.091 1.00 91.38 98 VAL A N 1
ATOM 726 C CA . VAL A 1 98 ? 9.351 -26.945 -2.090 1.00 91.38 98 VAL A CA 1
ATOM 727 C C . VAL A 1 98 ? 8.181 -25.969 -2.153 1.00 91.38 98 VAL A C 1
ATOM 729 O O . VAL A 1 98 ? 8.363 -24.768 -1.952 1.00 91.38 98 VAL A O 1
ATOM 732 N N . GLU A 1 99 ? 6.977 -26.491 -2.383 1.00 92.00 99 GLU A N 1
ATOM 733 C CA . GLU A 1 99 ? 5.731 -25.722 -2.338 1.00 92.00 99 GLU A CA 1
ATOM 734 C C . GLU A 1 99 ? 5.474 -25.185 -0.916 1.00 92.00 99 GLU A C 1
ATOM 736 O O . GLU A 1 99 ? 5.515 -25.925 0.070 1.00 92.00 99 GLU A O 1
ATOM 741 N N . LYS A 1 100 ? 5.254 -23.872 -0.803 1.00 92.19 100 LYS A N 1
ATOM 742 C CA . LYS A 1 100 ? 4.975 -23.146 0.446 1.00 92.19 100 LYS A CA 1
ATOM 743 C C . LYS A 1 100 ? 3.494 -22.895 0.664 1.00 92.19 100 LYS A C 1
ATOM 745 O O . LYS A 1 100 ? 3.050 -22.858 1.809 1.00 92.19 100 LYS A O 1
ATOM 750 N N . LEU A 1 101 ? 2.744 -22.746 -0.420 1.00 92.62 101 LEU A N 1
ATOM 751 C CA . LEU A 1 101 ? 1.306 -22.563 -0.392 1.00 92.62 101 LEU A CA 1
ATOM 752 C C . LEU A 1 101 ? 0.691 -23.347 -1.545 1.00 92.62 101 LEU A C 1
ATOM 754 O O . LEU A 1 101 ? 1.066 -23.141 -2.694 1.00 92.62 101 LEU A O 1
ATOM 758 N N . ALA A 1 102 ? -0.278 -24.206 -1.232 1.00 90.38 102 ALA A N 1
ATOM 759 C CA . ALA A 1 102 ? -1.052 -24.888 -2.257 1.00 90.38 102 ALA A CA 1
ATOM 760 C C . ALA A 1 102 ? -1.876 -23.874 -3.061 1.00 90.38 102 ALA A C 1
ATOM 762 O O . ALA A 1 102 ? -2.579 -23.054 -2.469 1.00 90.38 102 ALA A O 1
ATOM 763 N N . THR A 1 103 ? -1.873 -23.973 -4.390 1.00 84.12 103 THR A N 1
ATOM 764 C CA . THR A 1 103 ? -2.616 -23.057 -5.288 1.00 84.12 103 THR A CA 1
ATOM 765 C C . THR A 1 103 ? -4.109 -22.951 -4.953 1.00 84.12 103 THR A C 1
ATOM 767 O O . THR A 1 103 ? -4.701 -21.883 -5.057 1.00 84.12 103 THR A O 1
ATOM 770 N N . SER A 1 104 ? -4.717 -24.028 -4.442 1.00 90.44 104 SER A N 1
ATOM 771 C CA . SER A 1 104 ? -6.112 -24.039 -3.961 1.00 90.44 104 SER A CA 1
ATOM 772 C C . SER A 1 104 ? -6.403 -23.111 -2.770 1.00 90.44 104 SER A C 1
ATOM 774 O O . SER A 1 104 ? -7.566 -22.844 -2.476 1.00 90.44 104 SER A O 1
ATOM 776 N N . ARG A 1 105 ? -5.373 -22.633 -2.059 1.00 93.50 105 ARG A N 1
ATOM 777 C CA . ARG A 1 105 ? -5.505 -21.698 -0.929 1.00 93.50 105 ARG A CA 1
ATOM 778 C C . ARG A 1 105 ? -5.551 -20.241 -1.379 1.00 93.50 105 ARG A C 1
ATOM 780 O O . ARG A 1 105 ? -5.926 -19.377 -0.588 1.00 93.50 105 ARG A O 1
ATOM 787 N N . VAL A 1 106 ? -5.190 -19.951 -2.622 1.00 91.25 106 VAL A N 1
ATOM 788 C CA . VAL A 1 106 ? -5.225 -18.599 -3.178 1.00 91.25 106 VAL A CA 1
ATOM 789 C C . VAL A 1 106 ? -6.670 -18.114 -3.267 1.00 91.25 106 VAL A C 1
ATOM 791 O O . VAL A 1 106 ? -7.570 -18.857 -3.645 1.00 91.25 106 VAL A O 1
ATOM 794 N N . GLY A 1 107 ? -6.906 -16.869 -2.864 1.00 90.88 107 GLY A N 1
ATOM 795 C CA . GLY A 1 107 ? -8.237 -16.276 -2.745 1.00 90.88 107 GLY A CA 1
ATOM 796 C C . GLY A 1 107 ? -9.017 -16.716 -1.502 1.00 90.88 107 GLY A C 1
ATOM 797 O O . GLY A 1 107 ? -10.148 -16.271 -1.320 1.00 90.88 107 GLY A O 1
ATOM 798 N N . THR A 1 108 ? -8.446 -17.567 -0.639 1.00 95.81 108 THR A N 1
ATOM 799 C CA . THR A 1 108 ? -9.116 -18.049 0.580 1.00 95.81 108 THR A CA 1
ATOM 800 C C . THR A 1 108 ? -8.672 -17.297 1.830 1.00 95.81 108 THR A C 1
ATOM 802 O O . THR A 1 108 ? -7.538 -16.819 1.934 1.00 95.81 108 THR A O 1
ATOM 805 N N . ASP A 1 109 ? -9.583 -17.210 2.798 1.00 96.81 109 ASP A N 1
ATOM 806 C CA . ASP A 1 109 ? -9.344 -16.551 4.079 1.00 96.81 109 ASP A CA 1
ATOM 807 C C . ASP A 1 109 ? -8.361 -17.338 4.944 1.00 96.81 109 ASP A C 1
ATOM 809 O O . ASP A 1 109 ? -8.398 -18.572 5.004 1.00 96.81 109 ASP A O 1
ATOM 813 N N . LEU A 1 110 ? -7.527 -16.606 5.684 1.00 95.94 110 LEU A N 1
ATOM 814 C CA . LEU A 1 110 ? -6.691 -17.206 6.715 1.00 95.94 110 LEU A CA 1
ATOM 815 C C . LEU A 1 110 ? -7.576 -17.764 7.835 1.00 95.94 110 LEU A C 1
ATOM 817 O O . LEU A 1 110 ? -8.480 -17.095 8.344 1.00 95.94 110 LEU A O 1
ATOM 821 N N . THR A 1 111 ? -7.266 -18.981 8.257 1.00 95.38 111 THR A N 1
ATOM 822 C CA . THR A 1 111 ? -7.873 -19.649 9.410 1.00 95.38 111 THR A CA 1
ATOM 823 C C . THR A 1 111 ? -7.393 -19.019 10.719 1.00 95.38 111 THR A C 1
ATOM 825 O O . THR A 1 111 ? -6.332 -18.394 10.769 1.00 95.38 111 THR A O 1
ATOM 828 N N . SER A 1 112 ? -8.129 -19.217 11.817 1.00 93.31 112 SER A N 1
ATOM 829 C CA . SER A 1 112 ? -7.728 -18.708 13.138 1.00 93.31 112 SER A CA 1
ATOM 830 C C . SER A 1 112 ? -6.344 -19.212 13.568 1.00 93.31 112 SER A C 1
ATOM 832 O O . SER A 1 112 ? -5.563 -18.452 14.136 1.00 93.31 112 SER A O 1
ATOM 834 N N . SER A 1 113 ? -5.987 -20.459 13.232 1.00 94.38 113 SER A N 1
ATOM 835 C CA . SER A 1 113 ? -4.652 -21.004 13.512 1.00 94.38 113 SER A CA 1
ATOM 836 C C . SER A 1 113 ? -3.552 -20.348 12.677 1.00 94.38 113 SER A C 1
ATOM 838 O O . SER A 1 113 ? -2.471 -20.095 13.198 1.00 94.38 113 SER A O 1
ATOM 840 N N . GLU A 1 114 ? -3.816 -20.031 11.405 1.00 95.44 114 GLU A N 1
ATOM 841 C CA . GLU A 1 114 ? -2.855 -19.321 10.547 1.00 95.44 114 GLU A CA 1
ATOM 842 C C . GLU A 1 114 ? -2.652 -17.880 11.026 1.00 95.44 114 GLU A C 1
ATOM 844 O O . GLU A 1 114 ? -1.515 -17.426 11.139 1.00 95.44 114 GLU A O 1
ATOM 849 N N . LYS A 1 115 ? -3.735 -17.177 11.386 1.00 94.06 115 LYS A N 1
ATOM 850 C CA . LYS A 1 115 ? -3.651 -15.835 11.982 1.00 94.06 115 LYS A CA 1
ATOM 851 C C . LYS A 1 115 ? -2.844 -15.853 13.276 1.00 94.06 115 LYS A C 1
ATOM 853 O O . LYS A 1 115 ? -1.935 -15.044 13.434 1.00 94.06 115 LYS A O 1
ATOM 858 N N . SER A 1 116 ? -3.120 -16.815 14.157 1.00 92.06 116 SER A N 1
ATOM 859 C CA . SER A 1 116 ? -2.386 -16.985 15.413 1.00 92.06 116 SER A CA 1
ATOM 860 C C . SER A 1 116 ? -0.893 -17.246 15.177 1.00 92.06 116 SER A C 1
ATOM 862 O O . SER A 1 116 ? -0.060 -16.592 15.801 1.00 92.06 116 SER A O 1
ATOM 864 N N . ALA A 1 117 ? -0.542 -18.115 14.220 1.00 93.06 117 ALA A N 1
ATOM 865 C CA . ALA A 1 117 ? 0.849 -18.387 13.850 1.00 93.06 117 ALA A CA 1
ATOM 866 C C . ALA A 1 117 ? 1.585 -17.148 13.304 1.00 93.06 117 ALA A C 1
ATOM 868 O O . ALA A 1 117 ? 2.797 -17.025 13.474 1.00 93.06 117 ALA A O 1
ATOM 869 N N . LEU A 1 118 ? 0.856 -16.220 12.680 1.00 92.06 118 LEU A N 1
ATOM 870 C CA . LEU A 1 118 ? 1.376 -14.950 12.168 1.00 92.06 118 LEU A CA 1
ATOM 871 C C . LEU A 1 118 ? 1.304 -13.796 13.187 1.00 92.06 118 LEU A C 1
ATOM 873 O O . LEU A 1 118 ? 1.740 -12.687 12.878 1.00 92.06 118 LEU A O 1
ATOM 877 N N . GLY A 1 119 ? 0.768 -14.031 14.391 1.00 89.44 119 GLY A N 1
ATOM 878 C CA . GLY A 1 119 ? 0.580 -13.000 15.420 1.00 89.44 119 GLY A CA 1
ATOM 879 C C . GLY A 1 119 ? -0.513 -11.970 15.097 1.00 89.44 119 GLY A C 1
ATOM 880 O O . GLY A 1 119 ? -0.499 -10.865 15.648 1.00 89.44 119 GLY A O 1
ATOM 881 N N . LEU A 1 120 ? -1.435 -12.318 14.197 1.00 88.81 120 LEU A N 1
ATOM 882 C CA . LEU A 1 120 ? -2.560 -11.489 13.767 1.00 88.81 120 LEU A CA 1
ATOM 883 C C . LEU A 1 120 ? -3.761 -11.619 14.706 1.00 88.81 120 LEU A C 1
ATOM 885 O O . LEU A 1 120 ? -3.984 -12.668 15.310 1.00 88.81 120 LEU A O 1
ATOM 889 N N . ASP A 1 121 ? -4.563 -10.557 14.777 1.00 83.81 121 ASP A N 1
ATOM 890 C CA . ASP A 1 121 ? -5.846 -10.577 15.479 1.00 83.81 121 ASP A CA 1
ATOM 891 C C . ASP A 1 121 ? -6.859 -11.421 14.686 1.00 83.81 121 ASP A C 1
ATOM 893 O O . ASP A 1 121 ? -7.038 -11.258 13.474 1.00 83.81 121 ASP A O 1
ATOM 897 N N . GLU A 1 122 ? -7.540 -12.337 15.374 1.00 84.25 122 GLU A N 1
ATOM 898 C CA . GLU A 1 122 ? -8.551 -13.212 14.787 1.00 84.25 122 GLU A CA 1
ATOM 899 C C . GLU A 1 122 ? -9.704 -12.428 14.136 1.00 84.25 122 GLU A C 1
ATOM 901 O O . GLU A 1 122 ? -10.228 -12.849 13.097 1.00 84.25 122 GLU A O 1
ATOM 906 N N . ALA A 1 123 ? -10.053 -11.264 14.694 1.00 81.62 123 ALA A N 1
ATOM 907 C CA . ALA A 1 123 ? -11.118 -10.394 14.209 1.00 81.62 123 ALA A CA 1
ATOM 908 C C . ALA A 1 123 ? -10.758 -9.645 12.915 1.00 81.62 123 ALA A C 1
ATOM 910 O O . ALA A 1 123 ? -11.653 -9.107 12.251 1.00 81.62 123 ALA A O 1
ATOM 911 N N . GLN A 1 124 ? -9.476 -9.593 12.542 1.00 85.12 124 GLN A N 1
ATOM 912 C CA . GLN A 1 124 ? -9.044 -8.967 11.299 1.00 85.12 124 GLN A CA 1
ATOM 913 C C . GLN A 1 124 ? -9.226 -9.915 10.117 1.00 85.12 124 GLN A C 1
ATOM 915 O O . GLN A 1 124 ? -8.934 -11.112 10.178 1.00 85.12 124 GLN A O 1
ATOM 920 N N . GLN A 1 125 ? -9.709 -9.379 9.001 1.00 91.00 125 GLN A N 1
ATOM 921 C CA . GLN A 1 125 ? -9.944 -10.166 7.798 1.00 91.00 125 GLN A CA 1
ATOM 922 C C . GLN A 1 125 ? -8.686 -10.199 6.934 1.00 91.00 125 GLN A C 1
ATOM 924 O O . GLN A 1 125 ? -8.283 -9.183 6.374 1.00 91.00 125 GLN A O 1
ATOM 929 N N . TYR A 1 126 ? -8.100 -11.386 6.807 1.00 95.00 126 TYR A N 1
ATOM 930 C CA . TYR A 1 126 ? -6.914 -11.655 6.000 1.00 95.00 126 TYR A CA 1
ATOM 931 C C . TYR A 1 126 ? -7.184 -12.798 5.036 1.00 95.00 126 TYR A C 1
ATOM 933 O O . TYR A 1 126 ? -7.963 -13.701 5.345 1.00 95.00 126 TYR A O 1
ATOM 941 N N . HIS A 1 127 ? -6.512 -12.770 3.893 1.00 96.31 127 HIS A N 1
ATOM 942 C CA . HIS A 1 127 ? -6.556 -13.844 2.907 1.00 96.31 127 HIS A CA 1
ATOM 943 C C . HIS A 1 127 ? -5.205 -13.992 2.209 1.00 96.31 127 HIS A C 1
ATOM 945 O O . HIS A 1 127 ? -4.353 -13.097 2.274 1.00 96.31 127 HIS A O 1
ATOM 951 N N . TYR A 1 128 ? -5.044 -15.123 1.532 1.00 96.12 128 TYR A N 1
ATOM 952 C CA . TYR A 1 128 ? -4.004 -15.306 0.531 1.00 96.12 128 TYR A CA 1
ATOM 953 C C . TYR A 1 128 ? -4.482 -14.690 -0.779 1.00 96.12 128 TYR A C 1
ATOM 955 O O . TYR A 1 128 ? -5.519 -15.090 -1.301 1.00 96.12 128 TYR A O 1
ATOM 963 N N . ALA A 1 129 ? -3.748 -13.729 -1.318 1.00 93.38 129 ALA A N 1
ATOM 964 C CA . ALA A 1 129 ? -4.023 -13.144 -2.623 1.00 93.38 129 ALA A CA 1
ATOM 965 C C . ALA A 1 129 ? -2.968 -13.615 -3.622 1.00 93.38 129 ALA A C 1
ATOM 967 O O . ALA A 1 129 ? -1.791 -13.676 -3.268 1.00 93.38 129 ALA A O 1
ATOM 968 N N . ALA A 1 130 ? -3.365 -13.910 -4.861 1.00 90.00 130 ALA A N 1
ATOM 969 C CA . ALA A 1 130 ? -2.391 -13.976 -5.944 1.00 90.00 130 ALA A CA 1
ATOM 970 C C . ALA A 1 130 ? -1.739 -12.599 -6.064 1.00 90.00 130 ALA A C 1
ATOM 972 O O . ALA A 1 130 ? -2.422 -11.574 -5.937 1.00 90.00 130 ALA A O 1
ATOM 973 N N . LEU A 1 131 ? -0.426 -12.569 -6.267 1.00 86.62 131 LEU A N 1
ATOM 974 C CA . LEU A 1 131 ? 0.219 -11.332 -6.656 1.00 86.62 131 LEU A CA 1
ATOM 975 C C . LEU A 1 131 ? -0.061 -11.132 -8.144 1.00 86.62 131 LEU A C 1
ATOM 977 O O . LEU A 1 131 ? 0.726 -11.548 -8.986 1.00 86.62 131 LEU A O 1
ATOM 981 N N . ASP A 1 132 ? -1.214 -10.537 -8.436 1.00 76.44 132 ASP A N 1
ATOM 982 C CA . ASP A 1 132 ? -1.607 -10.273 -9.809 1.00 76.44 132 ASP A CA 1
ATOM 983 C C . ASP A 1 132 ? -0.929 -9.006 -10.324 1.00 76.44 132 ASP A C 1
ATOM 985 O O . ASP A 1 132 ? -1.027 -7.927 -9.730 1.00 76.44 132 ASP A O 1
ATOM 989 N N . LEU A 1 133 ? -0.196 -9.162 -11.416 1.00 74.38 133 LEU A N 1
ATOM 990 C CA . LEU A 1 133 ? 0.670 -8.143 -11.990 1.00 74.38 133 LEU A CA 1
ATOM 991 C C . LEU A 1 133 ? 0.029 -7.584 -13.266 1.00 74.38 133 LEU A C 1
ATOM 993 O O . LEU A 1 133 ? 0.737 -7.387 -14.240 1.00 74.38 133 LEU A O 1
ATOM 997 N N . GLU A 1 134 ? -1.294 -7.364 -13.282 1.00 64.69 134 GLU A N 1
ATOM 998 C CA . GLU A 1 134 ? -2.055 -6.993 -14.495 1.00 64.69 134 GLU A CA 1
ATOM 999 C C . GLU A 1 134 ? -1.483 -5.767 -15.228 1.00 64.69 134 GLU A C 1
ATOM 1001 O O . GLU A 1 134 ? -1.443 -5.750 -16.454 1.00 64.69 134 GLU A O 1
ATOM 1006 N N . ASP A 1 135 ? -0.995 -4.772 -14.480 1.00 72.62 135 ASP A N 1
ATOM 1007 C CA . ASP A 1 135 ? -0.489 -3.504 -15.008 1.00 72.62 135 ASP A CA 1
ATOM 1008 C C . ASP A 1 135 ? 0.999 -3.323 -14.669 1.00 72.62 135 ASP A C 1
ATOM 1010 O O . ASP A 1 135 ? 1.348 -2.830 -13.586 1.00 72.62 135 ASP A O 1
ATOM 1014 N N . VAL A 1 136 ? 1.897 -3.658 -15.601 1.00 79.06 136 VAL A N 1
ATOM 1015 C CA . VAL A 1 136 ? 3.332 -3.378 -15.432 1.00 79.06 136 VAL A CA 1
ATOM 1016 C C . VAL A 1 136 ? 3.649 -2.004 -15.995 1.00 79.06 136 VAL A C 1
ATOM 1018 O O . VAL A 1 136 ? 3.772 -1.809 -17.204 1.00 79.06 136 VAL A O 1
ATOM 1021 N N . SER A 1 137 ? 3.820 -1.033 -15.100 1.00 82.38 137 SER A N 1
ATOM 1022 C CA . SER A 1 137 ? 4.186 0.319 -15.520 1.00 82.38 137 SER A CA 1
ATOM 1023 C C . SER A 1 137 ? 5.673 0.385 -15.866 1.00 82.38 137 SER A C 1
ATOM 1025 O O . SER A 1 137 ? 6.533 0.082 -15.035 1.00 82.38 137 SER A O 1
ATOM 1027 N N . LEU A 1 138 ? 5.967 0.811 -17.088 1.00 79.94 138 LEU A N 1
ATOM 1028 C CA . LEU A 1 138 ? 7.299 0.986 -17.645 1.00 79.94 138 LEU A CA 1
ATOM 1029 C C . LEU A 1 138 ? 7.684 2.461 -17.554 1.00 79.94 138 LEU A C 1
ATOM 1031 O O . LEU A 1 138 ? 6.951 3.330 -18.023 1.00 79.94 138 LEU A O 1
ATOM 1035 N N . ALA A 1 139 ? 8.832 2.754 -16.952 1.00 78.88 139 ALA A N 1
ATOM 1036 C CA . ALA A 1 139 ? 9.396 4.099 -16.992 1.00 78.88 139 ALA A CA 1
ATOM 1037 C C . ALA A 1 139 ? 9.918 4.409 -18.409 1.00 78.88 139 ALA A C 1
ATOM 1039 O O . ALA A 1 139 ? 10.730 3.654 -18.952 1.00 78.88 139 ALA A O 1
ATOM 1040 N N . ILE A 1 140 ? 9.430 5.491 -19.023 1.00 83.25 140 ILE A N 1
ATOM 1041 C CA . ILE A 1 140 ? 9.781 5.915 -20.383 1.00 83.25 140 ILE A CA 1
ATOM 1042 C C . ILE A 1 140 ? 10.370 7.324 -20.336 1.00 83.25 140 ILE A C 1
ATOM 1044 O O . ILE A 1 140 ? 9.686 8.297 -20.021 1.00 83.25 140 ILE A O 1
ATOM 1048 N N . ALA A 1 141 ? 11.649 7.432 -20.695 1.00 80.44 141 ALA A N 1
ATOM 1049 C CA . ALA A 1 141 ? 12.356 8.704 -20.781 1.00 80.44 141 ALA A CA 1
ATOM 1050 C C . ALA A 1 141 ? 11.997 9.471 -22.063 1.00 80.44 141 ALA A C 1
ATOM 1052 O O . ALA A 1 141 ? 11.732 8.871 -23.112 1.00 80.44 141 ALA A O 1
ATOM 1053 N N . SER A 1 142 ? 12.033 10.801 -22.002 1.00 83.12 142 SER A N 1
ATOM 1054 C CA . SER A 1 142 ? 11.824 11.692 -23.146 1.00 83.12 142 SER A CA 1
ATOM 1055 C C . SER A 1 142 ? 12.793 11.354 -24.287 1.00 83.12 142 SER A C 1
ATOM 1057 O O . SER A 1 142 ? 13.991 11.157 -24.089 1.00 83.12 142 SER A O 1
ATOM 1059 N N . GLY A 1 143 ? 12.267 11.245 -25.504 1.00 83.62 143 GLY A N 1
ATOM 1060 C CA . GLY A 1 143 ? 12.990 10.797 -26.692 1.00 83.62 143 GLY A CA 1
ATOM 1061 C C . GLY A 1 143 ? 13.024 9.277 -26.900 1.00 83.62 143 GLY A C 1
ATOM 1062 O O . GLY A 1 143 ? 13.536 8.834 -27.930 1.00 83.62 143 GLY A O 1
ATOM 1063 N N . SER A 1 144 ? 12.477 8.477 -25.978 1.00 85.75 144 SER A N 1
ATOM 1064 C CA . SER A 1 144 ? 12.326 7.027 -26.167 1.00 85.75 144 SER A CA 1
ATOM 1065 C C . SER A 1 144 ? 11.225 6.713 -27.178 1.00 85.75 144 SER A C 1
ATOM 1067 O O . SER A 1 144 ? 10.217 7.415 -27.259 1.00 85.75 144 SER A O 1
ATOM 1069 N N . ILE A 1 145 ? 11.409 5.638 -27.937 1.00 90.06 145 ILE A N 1
ATOM 1070 C CA . ILE A 1 145 ? 10.473 5.168 -28.957 1.00 90.06 145 ILE A CA 1
ATOM 1071 C C . ILE A 1 145 ? 9.681 3.973 -28.423 1.00 90.06 145 ILE A C 1
ATOM 1073 O O . ILE A 1 145 ? 10.250 3.039 -27.856 1.00 90.06 145 ILE A O 1
ATOM 1077 N N . VAL A 1 146 ? 8.372 3.975 -28.666 1.00 93.00 146 VAL A N 1
ATOM 1078 C CA . VAL A 1 146 ? 7.491 2.829 -28.447 1.00 93.00 146 VAL A CA 1
ATOM 1079 C C . VAL A 1 146 ? 6.952 2.328 -29.783 1.00 93.00 146 VAL A C 1
ATOM 1081 O O . VAL A 1 146 ? 6.319 3.078 -30.526 1.00 93.00 146 VAL A O 1
ATOM 1084 N N . GLU A 1 147 ? 7.209 1.058 -30.095 1.00 93.44 147 GLU A N 1
ATOM 1085 C CA . GLU A 1 147 ? 6.652 0.375 -31.266 1.00 93.44 147 GLU A CA 1
ATOM 1086 C C . GLU A 1 147 ? 5.322 -0.294 -30.897 1.00 93.44 147 GLU A C 1
ATOM 1088 O O . GLU A 1 147 ? 5.275 -1.148 -30.004 1.00 93.44 147 GLU A O 1
ATOM 1093 N N . LEU A 1 148 ? 4.237 0.092 -31.582 1.00 96.06 148 LEU A N 1
ATOM 1094 C CA . LEU A 1 148 ? 2.898 -0.392 -31.255 1.00 96.06 148 LEU A CA 1
ATOM 1095 C C . LEU A 1 148 ? 2.651 -1.795 -31.791 1.00 96.06 148 LEU A C 1
ATOM 1097 O O . LEU A 1 148 ? 2.635 -2.041 -33.000 1.00 96.06 148 LEU A O 1
ATOM 1101 N N . VAL A 1 149 ? 2.372 -2.709 -30.872 1.00 95.38 149 VAL A N 1
ATOM 1102 C CA . VAL A 1 149 ? 2.018 -4.090 -31.179 1.00 95.38 149 VAL A CA 1
ATOM 1103 C C . VAL A 1 149 ? 0.500 -4.192 -31.307 1.00 95.38 149 VAL A C 1
ATOM 1105 O O . VAL A 1 149 ? -0.205 -3.755 -30.397 1.00 95.38 149 VAL A O 1
ATOM 1108 N N . PRO A 1 150 ? -0.037 -4.758 -32.407 1.00 94.38 150 PRO A N 1
ATOM 1109 C CA . PRO A 1 150 ? -1.480 -4.895 -32.587 1.00 94.38 150 PRO A CA 1
ATOM 1110 C C . PRO A 1 150 ? -2.168 -5.496 -31.352 1.00 94.38 150 PRO A C 1
ATOM 1112 O O . PRO A 1 150 ? -1.747 -6.536 -30.849 1.00 94.38 150 PRO A O 1
ATOM 1115 N N . GLY A 1 151 ? -3.215 -4.826 -30.863 1.00 91.19 151 GLY A N 1
ATOM 1116 C CA . GLY A 1 151 ? -3.995 -5.266 -29.701 1.00 91.19 151 GLY A CA 1
ATOM 1117 C C . GLY A 1 151 ? -3.385 -4.964 -28.326 1.00 91.19 151 GLY A C 1
ATOM 1118 O O . GLY A 1 151 ? -4.013 -5.308 -27.335 1.00 91.19 151 GLY A O 1
ATOM 1119 N N . ASN A 1 152 ? -2.214 -4.322 -28.249 1.00 92.69 152 ASN A N 1
ATOM 1120 C CA . ASN A 1 152 ? -1.535 -3.977 -26.991 1.00 92.69 152 ASN A CA 1
ATOM 1121 C C . ASN A 1 152 ? -1.302 -2.464 -26.897 1.00 92.69 152 ASN A C 1
ATOM 1123 O O . ASN A 1 152 ? -0.163 -2.005 -26.871 1.00 92.69 152 ASN A O 1
ATOM 1127 N N . PHE A 1 153 ? -2.382 -1.695 -26.971 1.00 95.19 153 PHE A N 1
ATOM 1128 C CA . PHE A 1 153 ? -2.451 -0.248 -26.739 1.00 95.19 153 PHE A CA 1
ATOM 1129 C C . PHE A 1 153 ? -3.934 0.156 -26.725 1.00 95.19 153 PHE A C 1
ATOM 1131 O O . PHE A 1 153 ? -4.765 -0.512 -27.349 1.00 95.19 153 PHE A O 1
ATOM 1138 N N . LYS A 1 154 ? -4.283 1.277 -26.084 1.00 95.81 154 LYS A N 1
ATOM 1139 C CA . LYS A 1 154 ? -5.670 1.774 -26.058 1.00 95.81 154 LYS A CA 1
ATOM 1140 C C . LYS A 1 154 ? -6.059 2.487 -27.352 1.00 95.81 154 LYS A C 1
ATOM 1142 O O . LYS A 1 154 ? -7.154 2.270 -27.869 1.00 95.81 154 LYS A O 1
ATOM 1147 N N . ALA A 1 155 ? -5.181 3.345 -27.870 1.00 95.25 155 ALA A N 1
ATOM 1148 C CA . ALA A 1 155 ? -5.391 4.056 -29.131 1.00 95.25 155 ALA A CA 1
ATOM 1149 C C . ALA A 1 155 ? -4.059 4.371 -29.829 1.00 95.25 155 ALA A C 1
ATOM 1151 O O . ALA A 1 155 ? -3.054 4.652 -29.181 1.00 95.25 155 ALA A O 1
ATOM 1152 N N . GLY A 1 156 ? -4.054 4.296 -31.161 1.00 93.94 156 GLY A N 1
ATOM 1153 C CA . GLY A 1 156 ? -2.862 4.438 -31.997 1.00 93.94 156 GLY A CA 1
ATOM 1154 C C . GLY A 1 156 ? -2.972 3.620 -33.284 1.00 93.94 156 GLY A C 1
ATOM 1155 O O . GLY A 1 156 ? -3.952 2.903 -33.500 1.00 93.94 156 GLY A O 1
ATOM 1156 N N . THR A 1 157 ? -1.968 3.725 -34.152 1.00 95.62 157 THR A N 1
ATOM 1157 C CA . THR A 1 157 ? -1.911 2.941 -35.396 1.00 95.62 157 THR A CA 1
ATOM 1158 C C . THR A 1 157 ? -1.082 1.665 -35.179 1.00 95.62 157 THR A C 1
ATOM 1160 O O . THR A 1 157 ? 0.096 1.777 -34.838 1.00 95.62 157 THR A O 1
ATOM 1163 N N . PRO A 1 158 ? -1.630 0.450 -35.392 1.00 94.25 158 PRO A N 1
ATOM 1164 C CA . PRO A 1 158 ? -0.867 -0.790 -35.239 1.00 94.25 158 PRO A CA 1
ATOM 1165 C C . PRO A 1 158 ? 0.401 -0.806 -36.109 1.00 94.25 158 PRO A C 1
ATOM 1167 O O . PRO A 1 158 ? 0.344 -0.468 -37.290 1.00 94.25 158 PRO A O 1
ATOM 1170 N N . GLY A 1 159 ? 1.538 -1.215 -35.540 1.00 89.81 159 GLY A N 1
ATOM 1171 C CA . GLY A 1 159 ? 2.834 -1.264 -36.228 1.00 89.81 159 GLY A CA 1
ATOM 1172 C C . GLY A 1 159 ? 3.536 0.090 -36.398 1.00 89.81 159 GLY A C 1
ATOM 1173 O O . GLY A 1 159 ? 4.677 0.121 -36.855 1.00 89.81 159 GLY A O 1
ATOM 1174 N N . GLN A 1 160 ? 2.893 1.202 -36.027 1.00 94.94 160 GLN A N 1
ATOM 1175 C CA . GLN A 1 160 ? 3.517 2.524 -36.013 1.00 94.94 160 GLN A CA 1
ATOM 1176 C C . GLN A 1 160 ? 4.408 2.677 -34.774 1.00 94.94 160 GLN A C 1
ATOM 1178 O O . GLN A 1 160 ? 4.092 2.165 -33.700 1.00 94.94 160 GLN A O 1
ATOM 1183 N N . ALA A 1 161 ? 5.506 3.416 -34.914 1.00 95.06 161 ALA A N 1
ATOM 1184 C CA . ALA A 1 161 ? 6.324 3.839 -33.785 1.00 95.06 161 ALA A CA 1
ATOM 1185 C C . ALA A 1 161 ? 5.956 5.265 -33.350 1.00 95.06 161 ALA A C 1
ATOM 1187 O O . ALA A 1 161 ? 5.643 6.121 -34.185 1.00 95.06 161 ALA A O 1
ATOM 1188 N N . TYR A 1 162 ? 6.013 5.524 -32.047 1.00 96.50 162 TYR A N 1
ATOM 1189 C CA . TYR A 1 162 ? 5.793 6.840 -31.450 1.00 96.50 162 TYR A CA 1
ATOM 1190 C C . TYR A 1 162 ? 6.976 7.198 -30.561 1.00 96.50 162 TYR A C 1
ATOM 1192 O O . TYR A 1 162 ? 7.464 6.359 -29.813 1.00 96.50 162 TYR A O 1
ATOM 1200 N N . ILE A 1 163 ? 7.440 8.441 -30.637 1.00 93.25 163 ILE A N 1
ATOM 1201 C CA . ILE A 1 163 ? 8.460 8.970 -29.735 1.00 93.25 163 ILE A CA 1
ATOM 1202 C C . ILE A 1 163 ? 7.779 9.717 -28.589 1.00 93.25 163 ILE A C 1
ATOM 1204 O O . ILE A 1 163 ? 6.892 10.546 -28.825 1.00 93.25 163 ILE A O 1
ATOM 1208 N N . PHE A 1 164 ? 8.184 9.412 -27.356 1.00 93.31 164 PHE A N 1
ATOM 1209 C CA . PHE A 1 164 ? 7.751 10.148 -26.177 1.00 93.31 164 PHE A CA 1
ATOM 1210 C C . PHE A 1 164 ? 8.405 11.528 -26.208 1.00 93.31 164 PHE A C 1
ATOM 1212 O O . PHE A 1 164 ? 9.626 11.651 -26.204 1.00 93.31 164 PHE A O 1
ATOM 1219 N N . SER A 1 165 ? 7.598 12.573 -26.306 1.00 91.00 165 SER A N 1
ATOM 1220 C CA . SER A 1 165 ? 8.040 13.960 -26.421 1.00 91.00 165 SER A CA 1
ATOM 1221 C C . SER A 1 165 ? 7.148 14.835 -25.542 1.00 91.00 165 SER A C 1
ATOM 1223 O O . SER A 1 165 ? 6.368 15.631 -26.073 1.00 91.00 165 SER A O 1
ATOM 1225 N N . PRO A 1 166 ? 7.222 14.675 -24.211 1.00 86.56 166 PRO A N 1
ATOM 1226 C CA . PRO A 1 166 ? 6.424 15.471 -23.294 1.00 86.56 166 PRO A CA 1
ATOM 1227 C C . PRO A 1 166 ? 6.896 16.938 -23.282 1.00 86.56 166 PRO A C 1
ATOM 1229 O O . PRO A 1 166 ? 7.907 17.299 -23.893 1.00 86.56 166 PRO A O 1
ATOM 1232 N N . GLY A 1 167 ? 6.164 17.803 -22.576 1.00 82.44 167 GLY A N 1
ATOM 1233 C CA . GLY A 1 167 ? 6.587 19.188 -22.341 1.00 82.44 167 GLY A CA 1
ATOM 1234 C C . GLY A 1 167 ? 7.974 19.284 -21.683 1.00 82.44 167 GLY A C 1
ATOM 1235 O O . GLY A 1 167 ? 8.435 18.340 -21.048 1.00 82.44 167 GLY A O 1
ATOM 1236 N N . ALA A 1 168 ? 8.629 20.444 -21.812 1.00 77.44 168 ALA A N 1
ATOM 1237 C CA . ALA A 1 168 ? 10.045 20.643 -21.464 1.00 77.44 168 ALA A CA 1
ATOM 1238 C C . ALA A 1 168 ? 10.438 20.299 -20.008 1.00 77.44 168 ALA A C 1
ATOM 1240 O O . ALA A 1 168 ? 11.614 20.047 -19.750 1.00 77.44 168 ALA A O 1
ATOM 1241 N N . ASP A 1 169 ? 9.479 20.269 -19.080 1.00 76.06 169 ASP A N 1
ATOM 1242 C CA . ASP A 1 169 ? 9.714 19.994 -17.656 1.00 76.06 169 ASP A CA 1
ATOM 1243 C C . ASP A 1 169 ? 9.664 18.497 -17.298 1.00 76.06 169 ASP A C 1
ATOM 1245 O O . ASP A 1 169 ? 10.043 18.111 -16.191 1.00 76.06 169 ASP A O 1
ATOM 1249 N N . ILE A 1 170 ? 9.206 17.640 -18.216 1.00 71.75 170 ILE A N 1
ATOM 1250 C CA . ILE A 1 170 ? 9.058 16.199 -17.990 1.00 71.75 170 ILE A CA 1
ATOM 1251 C C . ILE A 1 170 ? 10.182 15.474 -18.727 1.00 71.75 170 ILE A C 1
ATOM 1253 O O . ILE A 1 170 ? 10.261 15.487 -19.954 1.00 71.75 170 ILE A O 1
ATOM 1257 N N . THR A 1 171 ? 11.062 14.821 -17.973 1.00 66.44 171 THR A N 1
ATOM 1258 C CA . THR A 1 171 ? 12.164 14.036 -18.550 1.00 66.44 171 THR A CA 1
ATOM 1259 C C . THR A 1 171 ? 11.851 12.547 -18.616 1.00 66.44 171 THR A C 1
ATOM 1261 O O . THR A 1 171 ? 12.421 11.854 -19.446 1.00 66.44 171 THR A O 1
ATOM 1264 N N . GLU A 1 172 ? 10.931 12.062 -17.785 1.00 74.19 172 GLU A N 1
ATOM 1265 C CA . GLU A 1 172 ? 10.498 10.667 -17.708 1.00 74.19 172 GLU A CA 1
ATOM 1266 C C . GLU A 1 172 ? 9.073 10.628 -17.151 1.00 74.19 172 GLU A C 1
ATOM 1268 O O . GLU A 1 172 ? 8.693 11.496 -16.360 1.00 74.19 172 GLU A O 1
ATOM 1273 N N . ASP A 1 173 ? 8.299 9.631 -17.564 1.00 79.56 173 ASP A N 1
ATOM 1274 C CA . ASP A 1 173 ? 7.010 9.311 -16.960 1.00 79.56 173 ASP A CA 1
ATOM 1275 C C . ASP A 1 173 ? 6.776 7.787 -16.995 1.00 79.56 173 ASP A C 1
ATOM 1277 O O . ASP A 1 173 ? 7.465 7.052 -17.710 1.00 79.56 173 ASP A O 1
ATOM 1281 N N . SER A 1 174 ? 5.861 7.287 -16.166 1.00 82.00 174 SER A N 1
ATOM 1282 C CA . SER A 1 174 ? 5.593 5.856 -15.998 1.00 82.00 174 SER A CA 1
ATOM 1283 C C . SER A 1 174 ? 4.284 5.473 -16.680 1.00 82.00 174 SER A C 1
ATOM 1285 O O . SER A 1 174 ? 3.228 6.005 -16.345 1.00 82.00 174 SER A O 1
ATOM 1287 N N . PHE A 1 175 ? 4.346 4.522 -17.612 1.00 86.56 175 PHE A N 1
ATOM 1288 C CA . PHE A 1 175 ? 3.214 4.154 -18.461 1.00 86.56 175 PHE A CA 1
ATOM 1289 C C . PHE A 1 175 ? 2.930 2.658 -18.425 1.00 86.56 175 PHE A C 1
ATOM 1291 O O . PHE A 1 175 ? 3.842 1.844 -18.541 1.00 86.56 175 PHE A O 1
ATOM 1298 N N . VAL A 1 176 ? 1.651 2.297 -18.373 1.00 90.06 176 VAL A N 1
ATOM 1299 C CA . VAL A 1 176 ? 1.182 0.965 -18.779 1.00 90.06 176 VAL A CA 1
ATOM 1300 C C . VAL A 1 176 ? 0.972 1.029 -20.290 1.00 90.06 176 VAL A C 1
ATOM 1302 O O . VAL A 1 176 ? -0.036 1.553 -20.762 1.00 90.06 176 VAL A O 1
ATOM 1305 N N . LEU A 1 177 ? 1.974 0.601 -21.058 1.00 91.19 177 LEU A N 1
ATOM 1306 C CA . LEU A 1 177 ? 2.042 0.865 -22.502 1.00 91.19 177 LEU A CA 1
ATOM 1307 C C . LEU A 1 177 ? 0.875 0.240 -23.275 1.00 91.19 177 LEU A C 1
ATOM 1309 O O . LEU A 1 177 ? 0.339 0.840 -24.205 1.00 91.19 177 LEU A O 1
ATOM 1313 N N . GLU A 1 178 ? 0.426 -0.931 -22.847 1.00 91.06 178 GLU A N 1
ATOM 1314 C CA . GLU A 1 178 ? -0.702 -1.656 -23.417 1.00 91.06 178 GLU A CA 1
ATOM 1315 C C . GLU A 1 178 ? -2.059 -0.970 -23.180 1.00 91.06 178 GLU A C 1
ATOM 1317 O O . GLU A 1 178 ? -3.017 -1.229 -23.911 1.00 91.06 178 GLU A O 1
ATOM 1322 N N . ALA A 1 179 ? -2.138 -0.049 -22.216 1.00 92.88 179 ALA A N 1
ATOM 1323 C CA . ALA A 1 179 ? -3.324 0.751 -21.910 1.00 92.88 179 ALA A CA 1
ATOM 1324 C C . ALA A 1 179 ? -3.188 2.226 -22.347 1.00 92.88 179 ALA A C 1
ATOM 1326 O O . ALA A 1 179 ? -4.118 3.019 -22.157 1.00 92.88 179 ALA A O 1
ATOM 1327 N N . GLU A 1 180 ? -2.054 2.601 -22.945 1.00 95.56 180 GLU A N 1
ATOM 1328 C CA . GLU A 1 180 ? -1.725 3.986 -23.280 1.00 95.56 180 GLU A CA 1
ATOM 1329 C C . GLU A 1 180 ? -2.423 4.465 -24.566 1.00 95.56 180 GLU A C 1
ATOM 1331 O O . GLU A 1 180 ? -2.669 3.703 -25.511 1.00 95.56 180 GLU A O 1
ATOM 1336 N N . ASP A 1 181 ? -2.754 5.759 -24.594 1.00 95.94 181 ASP A N 1
ATOM 1337 C CA . ASP A 1 181 ? -3.286 6.458 -25.764 1.00 95.94 181 ASP A CA 1
ATOM 1338 C C . ASP A 1 181 ? -2.168 7.224 -26.486 1.00 95.94 181 ASP A C 1
ATOM 1340 O O . ASP A 1 181 ? -1.805 8.345 -26.122 1.00 95.94 181 ASP A O 1
ATOM 1344 N N . TYR A 1 182 ? -1.651 6.631 -27.560 1.00 96.56 182 TYR A N 1
ATOM 1345 C CA . TYR A 1 182 ? -0.577 7.203 -28.373 1.00 96.56 182 TYR A CA 1
ATOM 1346 C C . TYR A 1 182 ? -1.054 8.291 -29.344 1.00 96.56 182 TYR A C 1
ATOM 1348 O O . TYR A 1 182 ? -0.251 8.859 -30.085 1.00 96.56 182 TYR A O 1
ATOM 1356 N N . THR A 1 183 ? -2.356 8.592 -29.376 1.00 95.69 183 THR A N 1
ATOM 1357 C CA . THR A 1 183 ? -2.906 9.694 -30.179 1.00 95.69 183 THR A CA 1
ATOM 1358 C C . THR A 1 183 ? -2.853 11.038 -29.453 1.00 95.69 183 THR A C 1
ATOM 1360 O O . THR A 1 183 ? -3.066 12.080 -30.078 1.00 95.69 183 THR A O 1
ATOM 1363 N N . ASP A 1 184 ? -2.503 11.039 -28.163 1.00 95.44 184 ASP A N 1
ATOM 1364 C CA . ASP A 1 184 ? -2.274 12.250 -27.385 1.00 95.44 184 ASP A CA 1
ATOM 1365 C C . ASP A 1 184 ? -1.016 12.996 -27.856 1.00 95.44 184 ASP A C 1
ATOM 1367 O O . ASP A 1 184 ? 0.109 12.749 -27.411 1.00 95.44 184 ASP A O 1
ATOM 1371 N N . ALA A 1 185 ? -1.231 13.967 -28.743 1.00 93.38 185 ALA A N 1
ATOM 1372 C CA . ALA A 1 185 ? -0.184 14.790 -29.338 1.00 93.38 185 ALA A CA 1
ATOM 1373 C C . ALA A 1 185 ? 0.565 15.690 -28.336 1.00 93.38 185 ALA A C 1
ATOM 1375 O O . ALA A 1 185 ? 1.570 16.296 -28.708 1.00 93.38 185 ALA A O 1
ATOM 1376 N N . THR A 1 186 ? 0.100 15.807 -27.085 1.00 92.38 186 THR A N 1
ATOM 1377 C CA . THR A 1 186 ? 0.831 16.542 -26.037 1.00 92.38 186 THR A CA 1
ATOM 1378 C C . THR A 1 186 ? 1.992 15.734 -25.454 1.00 92.38 186 THR A C 1
ATOM 1380 O O . THR A 1 186 ? 2.897 16.314 -24.853 1.00 92.38 186 THR A O 1
ATOM 1383 N N . ARG A 1 187 ? 1.980 14.407 -25.647 1.00 92.12 187 ARG A N 1
ATOM 1384 C CA . ARG A 1 187 ? 2.964 13.465 -25.092 1.00 92.12 187 ARG A CA 1
ATOM 1385 C C . ARG A 1 187 ? 3.637 12.610 -26.160 1.00 92.12 187 ARG A C 1
ATOM 1387 O O . ARG A 1 187 ? 4.817 12.295 -26.028 1.00 92.12 187 ARG A O 1
ATOM 1394 N N . TRP A 1 188 ? 2.920 12.259 -27.224 1.00 96.56 188 TRP A N 1
ATOM 1395 C CA . TRP A 1 188 ? 3.373 11.314 -28.238 1.00 96.56 188 TRP A CA 1
ATOM 1396 C C . TRP A 1 188 ? 3.440 11.955 -29.617 1.00 96.56 188 TRP A C 1
ATOM 1398 O O . TRP A 1 188 ? 2.531 12.661 -30.053 1.00 96.56 188 TRP A O 1
ATOM 1408 N N . LYS A 1 189 ? 4.515 11.659 -30.350 1.00 95.88 189 LYS A N 1
ATOM 1409 C CA . LYS A 1 189 ? 4.649 12.042 -31.756 1.00 95.88 189 LYS A CA 1
ATOM 1410 C C . LYS A 1 189 ? 4.888 10.797 -32.609 1.00 95.88 189 LYS A C 1
ATOM 1412 O O . LYS A 1 189 ? 5.826 10.056 -32.318 1.00 95.88 189 LYS A O 1
ATOM 1417 N N . PRO A 1 190 ? 4.101 10.553 -33.670 1.00 95.81 190 PRO A N 1
ATOM 1418 C CA . PRO A 1 190 ? 4.374 9.441 -34.570 1.00 95.81 190 PRO A CA 1
ATOM 1419 C C . PRO A 1 190 ? 5.732 9.646 -35.252 1.00 95.81 190 PRO A C 1
ATOM 1421 O O . PRO A 1 190 ? 6.063 10.748 -35.700 1.00 95.81 190 PRO A O 1
ATOM 1424 N N . VAL A 1 191 ? 6.519 8.577 -35.326 1.00 94.31 191 VAL A N 1
ATOM 1425 C CA . VAL A 1 191 ? 7.842 8.562 -35.949 1.00 94.31 191 VAL A CA 1
ATOM 1426 C C . VAL A 1 191 ? 7.989 7.329 -36.830 1.00 94.31 191 VAL A C 1
ATOM 1428 O O . VAL A 1 191 ? 7.541 6.241 -36.485 1.00 94.31 191 VAL A O 1
ATOM 1431 N N . SER A 1 192 ? 8.649 7.501 -37.967 1.00 93.00 192 SER A N 1
ATOM 1432 C CA . SER A 1 192 ? 9.078 6.408 -38.836 1.00 93.00 192 SER A CA 1
ATOM 1433 C C . SER A 1 192 ? 10.584 6.530 -39.038 1.00 93.00 192 SER A C 1
ATOM 1435 O O . SER A 1 192 ? 11.093 7.658 -39.047 1.00 93.00 192 SER A O 1
ATOM 1437 N N . PRO A 1 193 ? 11.316 5.413 -39.172 1.00 91.75 193 PRO A N 1
ATOM 1438 C CA . PRO A 1 193 ? 12.741 5.498 -39.431 1.00 91.75 193 PRO A CA 1
ATOM 1439 C C . PRO A 1 193 ? 12.952 6.152 -40.796 1.00 91.75 193 PRO A C 1
ATOM 1441 O O . PRO A 1 193 ? 12.209 5.867 -41.738 1.00 91.75 193 PRO A O 1
ATOM 1444 N N . THR A 1 194 ? 13.944 7.036 -40.916 1.00 93.25 194 THR A N 1
ATOM 1445 C CA . THR A 1 194 ? 14.290 7.618 -42.222 1.00 93.25 194 THR A CA 1
ATOM 1446 C C . THR A 1 194 ? 14.746 6.525 -43.184 1.00 93.25 194 THR A C 1
ATOM 1448 O O . THR A 1 194 ? 14.368 6.535 -44.352 1.00 93.25 194 THR A O 1
ATOM 1451 N N . HIS A 1 195 ? 15.488 5.546 -42.659 1.00 92.19 195 HIS A N 1
ATOM 1452 C CA . HIS A 1 195 ? 15.975 4.387 -43.395 1.00 92.19 195 HIS A CA 1
ATOM 1453 C C . HIS A 1 195 ? 15.702 3.094 -42.621 1.00 92.19 195 HIS A C 1
ATOM 1455 O O . HIS A 1 195 ? 15.985 3.006 -41.427 1.00 92.19 195 HIS A O 1
ATOM 1461 N N . ALA A 1 196 ? 15.201 2.067 -43.306 1.00 90.25 196 ALA A N 1
ATOM 1462 C CA . ALA A 1 196 ? 15.015 0.720 -42.760 1.00 90.25 196 ALA A CA 1
ATOM 1463 C C . ALA A 1 196 ? 15.703 -0.307 -43.678 1.00 90.25 196 ALA A C 1
ATOM 1465 O O . ALA A 1 196 ? 15.021 -1.005 -44.434 1.00 90.25 196 ALA A O 1
ATOM 1466 N N . PRO A 1 197 ? 17.049 -0.332 -43.698 1.00 85.75 197 PRO A N 1
ATOM 1467 C CA . PRO A 1 197 ? 17.798 -1.206 -44.584 1.00 85.75 197 PRO A CA 1
ATOM 1468 C C . PRO A 1 197 ? 17.591 -2.684 -44.240 1.00 85.75 197 PRO A C 1
ATOM 1470 O O . PRO A 1 197 ? 17.423 -3.083 -43.086 1.00 85.75 197 PRO A O 1
ATOM 1473 N N . THR A 1 198 ? 17.639 -3.507 -45.273 1.00 81.00 198 THR A N 1
ATOM 1474 C CA . THR A 1 198 ? 17.621 -4.966 -45.216 1.00 81.00 198 THR A CA 1
ATOM 1475 C C . THR A 1 198 ? 19.042 -5.524 -45.121 1.00 81.00 198 THR A C 1
ATOM 1477 O O . THR A 1 198 ? 20.021 -4.843 -45.421 1.00 81.00 198 THR A O 1
ATOM 1480 N N . LEU A 1 199 ? 19.177 -6.803 -44.758 1.00 74.00 199 LEU A N 1
ATOM 1481 C CA . LEU A 1 199 ? 20.485 -7.475 -44.672 1.00 74.00 199 LEU A CA 1
ATOM 1482 C C . LEU A 1 199 ? 21.236 -7.556 -46.018 1.00 74.00 199 LEU A C 1
ATOM 1484 O O . LEU A 1 199 ? 22.420 -7.880 -46.028 1.00 74.00 199 LEU A O 1
ATOM 1488 N N . SER A 1 200 ? 20.566 -7.281 -47.143 1.00 78.44 200 SER A N 1
ATOM 1489 C CA . SER A 1 200 ? 21.162 -7.246 -48.485 1.00 78.44 200 SER A CA 1
ATOM 1490 C C . SER A 1 200 ? 21.695 -5.875 -48.907 1.00 78.44 200 SER A C 1
ATOM 1492 O O . SER A 1 200 ? 22.345 -5.784 -49.948 1.00 78.44 200 SER A O 1
ATOM 1494 N N . ASP A 1 201 ? 21.435 -4.816 -48.138 1.00 82.81 201 ASP A N 1
ATOM 1495 C CA . ASP A 1 201 ? 21.882 -3.472 -48.498 1.00 82.81 201 ASP A CA 1
ATOM 1496 C C . ASP A 1 201 ? 23.375 -3.298 -48.209 1.00 82.81 201 ASP A C 1
ATOM 1498 O O . ASP A 1 201 ? 23.836 -3.470 -47.080 1.00 82.81 201 ASP A O 1
ATOM 1502 N N . THR A 1 202 ? 24.140 -2.934 -49.241 1.00 85.06 202 THR A N 1
ATOM 1503 C CA . THR A 1 202 ? 25.602 -2.769 -49.154 1.00 85.06 202 THR A CA 1
ATOM 1504 C C . THR A 1 202 ? 26.057 -1.311 -49.111 1.00 85.06 202 THR A C 1
ATOM 1506 O O . THR A 1 202 ? 27.236 -1.045 -48.887 1.00 85.06 202 THR A O 1
ATOM 1509 N N . ALA A 1 203 ? 25.153 -0.359 -49.358 1.00 89.88 203 ALA A N 1
ATOM 1510 C CA . ALA A 1 203 ? 25.431 1.074 -49.315 1.00 89.88 203 ALA A CA 1
ATOM 1511 C C . ALA A 1 203 ? 24.158 1.867 -48.983 1.00 89.88 203 ALA A C 1
ATOM 1513 O O . ALA A 1 203 ? 23.127 1.685 -49.628 1.00 89.88 203 ALA A O 1
ATOM 1514 N N . LEU A 1 204 ? 24.246 2.772 -48.010 1.00 91.56 204 LEU A N 1
ATOM 1515 C CA . LEU A 1 204 ? 23.166 3.650 -47.572 1.00 91.56 204 LEU A CA 1
ATOM 1516 C C . LEU A 1 204 ? 23.727 5.040 -47.261 1.00 91.56 204 LEU A C 1
ATOM 1518 O O . LEU A 1 204 ? 24.597 5.179 -46.402 1.00 91.56 204 LEU A O 1
ATOM 1522 N N . ALA A 1 205 ? 23.224 6.067 -47.945 1.00 93.56 205 ALA A N 1
ATOM 1523 C CA . ALA A 1 205 ? 23.545 7.455 -47.630 1.00 93.56 205 ALA A CA 1
ATOM 1524 C C . ALA A 1 205 ? 22.667 7.941 -46.468 1.00 93.56 205 ALA A C 1
ATOM 1526 O O . ALA A 1 205 ? 21.443 7.905 -46.574 1.00 93.56 205 ALA A O 1
ATOM 1527 N N . VAL A 1 206 ? 23.294 8.399 -45.384 1.00 92.56 206 VAL A N 1
ATOM 1528 C CA . VAL A 1 206 ? 22.624 8.878 -44.169 1.00 92.56 206 VAL A CA 1
ATOM 1529 C C . VAL A 1 206 ? 23.154 10.263 -43.815 1.00 92.56 206 VAL A C 1
ATOM 1531 O O . VAL A 1 206 ? 24.367 10.468 -43.717 1.00 92.56 206 VAL A O 1
ATOM 1534 N N . ARG A 1 207 ? 22.249 11.219 -43.617 1.00 94.44 207 ARG A N 1
ATOM 1535 C CA . ARG A 1 207 ? 22.582 12.597 -43.231 1.00 94.44 207 ARG A CA 1
ATOM 1536 C C . ARG A 1 207 ? 22.522 12.806 -41.727 1.00 94.44 207 ARG A C 1
ATOM 1538 O O . ARG A 1 207 ? 21.852 12.062 -41.011 1.00 94.44 207 ARG A O 1
ATOM 1545 N N . ALA A 1 208 ? 23.196 13.848 -41.248 1.00 91.44 208 ALA A N 1
ATOM 1546 C CA . ALA A 1 208 ? 23.074 14.271 -39.854 1.00 91.44 208 ALA A CA 1
ATOM 1547 C C . ALA A 1 208 ? 21.594 14.508 -39.483 1.00 91.44 208 ALA A C 1
ATOM 1549 O O . ALA A 1 208 ? 20.877 15.229 -40.177 1.00 91.44 208 ALA A O 1
ATOM 1550 N N . GLY A 1 209 ? 21.137 13.896 -38.389 1.00 87.00 209 GLY A N 1
ATOM 1551 C CA . GLY A 1 209 ? 19.751 13.960 -37.918 1.00 87.00 209 GLY A CA 1
ATOM 1552 C C . GLY A 1 209 ? 18.805 12.892 -38.485 1.00 87.00 209 GLY A C 1
ATOM 1553 O O . GLY A 1 209 ? 17.673 12.800 -38.013 1.00 87.00 209 GLY A O 1
ATOM 1554 N N . GLU A 1 210 ? 19.234 12.072 -39.450 1.00 92.94 210 GLU A N 1
ATOM 1555 C CA . GLU A 1 210 ? 18.424 10.963 -39.973 1.00 92.94 210 GLU A CA 1
ATOM 1556 C C . GLU A 1 210 ? 18.502 9.726 -39.069 1.00 92.94 210 GLU A C 1
ATOM 1558 O O . GLU A 1 210 ? 19.509 9.480 -38.394 1.00 92.94 210 GLU A O 1
ATOM 1563 N N . THR A 1 211 ? 17.428 8.933 -39.060 1.00 91.88 211 THR A N 1
ATOM 1564 C CA . THR A 1 211 ? 17.338 7.705 -38.264 1.00 91.88 211 THR A CA 1
ATOM 1565 C C . THR A 1 211 ? 17.444 6.455 -39.127 1.00 91.88 211 THR A C 1
ATOM 1567 O O . THR A 1 211 ? 16.901 6.387 -40.231 1.00 91.88 211 THR A O 1
ATOM 1570 N N . VAL A 1 212 ? 18.122 5.438 -38.602 1.00 91.00 212 VAL A N 1
ATOM 1571 C CA . VAL A 1 212 ? 18.244 4.114 -39.216 1.00 91.00 212 VAL A CA 1
ATOM 1572 C C . VAL A 1 212 ? 17.657 3.077 -38.263 1.00 91.00 212 VAL A C 1
ATOM 1574 O O . VAL A 1 212 ? 18.066 3.018 -37.103 1.00 91.00 212 VAL A O 1
ATOM 1577 N N . ARG A 1 213 ? 16.718 2.255 -38.748 1.00 89.94 213 ARG A N 1
ATOM 1578 C CA . ARG A 1 213 ? 16.232 1.056 -38.049 1.00 89.94 213 ARG A CA 1
ATOM 1579 C C . ARG A 1 213 ? 16.900 -0.172 -38.652 1.00 89.94 213 ARG A C 1
ATOM 1581 O O . ARG A 1 213 ? 16.661 -0.494 -39.812 1.00 89.94 213 ARG A O 1
ATOM 1588 N N . THR A 1 214 ? 17.753 -0.831 -37.882 1.00 84.25 214 THR A N 1
ATOM 1589 C CA . THR A 1 214 ? 18.488 -2.022 -38.316 1.00 84.25 214 THR A CA 1
ATOM 1590 C C . THR A 1 214 ? 17.556 -3.229 -38.454 1.00 84.25 214 THR A C 1
ATOM 1592 O O . THR A 1 214 ? 16.439 -3.245 -37.930 1.00 84.25 214 THR A O 1
ATOM 1595 N N . ALA A 1 215 ? 18.013 -4.270 -39.156 1.00 78.12 215 ALA A N 1
ATOM 1596 C CA . ALA A 1 215 ? 17.221 -5.477 -39.410 1.00 78.12 215 ALA A CA 1
ATOM 1597 C C . ALA A 1 215 ? 16.805 -6.235 -38.131 1.00 78.12 215 ALA A C 1
ATOM 1599 O O . ALA A 1 215 ? 15.806 -6.948 -38.137 1.00 78.12 215 ALA A O 1
ATOM 1600 N N . ASP A 1 216 ? 17.543 -6.066 -37.034 1.00 73.62 216 ASP A N 1
ATOM 1601 C CA . ASP A 1 216 ? 17.224 -6.614 -35.711 1.00 73.62 216 ASP A CA 1
ATOM 1602 C C . ASP A 1 216 ? 16.361 -5.674 -34.844 1.00 73.62 216 ASP A C 1
ATOM 1604 O O . ASP A 1 216 ? 16.126 -5.955 -33.671 1.00 73.62 216 ASP A O 1
ATOM 1608 N N . GLY A 1 217 ? 15.862 -4.573 -35.417 1.00 77.81 217 GLY A N 1
ATOM 1609 C CA . GLY A 1 217 ? 14.881 -3.683 -34.794 1.00 77.81 217 GLY A CA 1
ATOM 1610 C C . GLY A 1 217 ? 15.462 -2.568 -33.922 1.00 77.81 217 GLY A C 1
ATOM 1611 O O . GLY A 1 217 ? 14.691 -1.824 -33.319 1.00 77.81 217 GLY A O 1
ATOM 1612 N N . ARG A 1 218 ? 16.790 -2.405 -33.856 1.00 81.81 218 ARG A N 1
ATOM 1613 C CA . ARG A 1 218 ? 17.424 -1.296 -33.123 1.00 81.81 218 ARG A CA 1
ATOM 1614 C C . ARG A 1 218 ? 17.355 0.004 -33.921 1.00 81.81 218 ARG A C 1
ATOM 1616 O O . ARG A 1 218 ? 17.420 0.000 -35.148 1.00 81.81 218 ARG A O 1
ATOM 1623 N N . TRP A 1 219 ? 17.232 1.127 -33.219 1.00 85.25 219 TRP A N 1
ATOM 1624 C CA . TRP A 1 219 ? 17.164 2.456 -33.827 1.00 85.25 219 TRP A CA 1
ATOM 1625 C C . TRP A 1 219 ? 18.408 3.274 -33.497 1.00 85.25 219 TRP A C 1
ATOM 1627 O O . TRP A 1 219 ? 18.851 3.323 -32.348 1.00 85.25 219 TRP A O 1
ATOM 1637 N N . TYR A 1 220 ? 18.928 3.969 -34.503 1.00 83.31 220 TYR A N 1
ATOM 1638 C CA . TYR A 1 220 ? 20.089 4.841 -34.378 1.00 83.31 220 TYR A CA 1
ATOM 1639 C C . TYR A 1 220 ? 19.816 6.192 -35.025 1.00 83.31 220 TYR A C 1
ATOM 1641 O O . TYR A 1 220 ? 19.304 6.260 -36.139 1.00 83.31 220 TYR A O 1
ATOM 1649 N N . LEU A 1 221 ? 20.191 7.267 -34.338 1.00 84.56 221 LEU A N 1
ATOM 1650 C CA . LEU A 1 221 ? 20.210 8.627 -34.864 1.00 84.56 221 LEU A CA 1
ATOM 1651 C C . LEU A 1 221 ? 21.629 8.969 -35.319 1.00 84.56 221 LEU A C 1
ATOM 1653 O O . LEU A 1 221 ? 22.577 8.843 -34.540 1.00 84.56 221 LEU A O 1
ATOM 1657 N N . ARG A 1 222 ? 21.780 9.446 -36.555 1.00 89.25 222 ARG A N 1
ATOM 1658 C CA . ARG A 1 222 ? 23.060 9.952 -37.058 1.00 89.25 222 ARG A CA 1
ATOM 1659 C C . ARG A 1 222 ? 23.380 11.298 -36.402 1.00 89.25 222 ARG A C 1
ATOM 1661 O O . ARG A 1 222 ? 22.690 12.284 -36.649 1.00 89.25 222 ARG A O 1
ATOM 1668 N N . THR A 1 223 ? 24.425 11.351 -35.579 1.00 85.50 223 THR A N 1
ATOM 1669 C CA . THR A 1 223 ? 24.882 12.580 -34.898 1.00 85.50 223 THR A CA 1
ATOM 1670 C C . THR A 1 223 ? 26.109 13.209 -35.554 1.00 85.50 223 THR A C 1
ATOM 1672 O O . THR A 1 223 ? 26.282 14.423 -35.477 1.00 85.50 223 THR A O 1
ATOM 1675 N N . GLY A 1 224 ? 26.941 12.409 -36.225 1.00 83.94 224 GLY A N 1
ATOM 1676 C CA . GLY A 1 224 ? 28.034 12.923 -37.051 1.00 83.94 224 GLY A CA 1
ATOM 1677 C C . GLY A 1 224 ? 27.545 13.475 -38.397 1.00 83.94 224 GLY A C 1
ATOM 1678 O O . GLY A 1 224 ? 26.362 13.406 -38.723 1.00 83.94 224 GLY A O 1
ATOM 1679 N N . GLY A 1 225 ? 28.468 14.007 -39.204 1.00 88.25 225 GLY A N 1
ATOM 1680 C CA . GLY A 1 225 ? 28.153 14.564 -40.528 1.00 88.25 225 GLY A CA 1
ATOM 1681 C C . GLY A 1 225 ? 27.642 13.533 -41.543 1.00 88.25 225 GLY A C 1
ATOM 1682 O O . GLY A 1 225 ? 27.630 12.332 -41.289 1.00 88.25 225 GLY A O 1
ATOM 1683 N N . ASP A 1 226 ? 27.242 13.983 -42.723 1.00 92.75 226 ASP A N 1
ATOM 1684 C CA . ASP A 1 226 ? 26.716 13.096 -43.766 1.00 92.75 226 ASP A CA 1
ATOM 1685 C C . ASP A 1 226 ? 27.710 11.980 -44.133 1.00 92.75 226 ASP A C 1
ATOM 1687 O O . ASP A 1 226 ? 28.916 12.211 -44.247 1.00 92.75 226 ASP A O 1
ATOM 1691 N N . ALA A 1 227 ? 27.209 10.755 -44.298 1.00 91.44 227 ALA A N 1
ATOM 1692 C CA . ALA A 1 227 ? 28.030 9.578 -44.562 1.00 91.44 227 ALA A CA 1
ATOM 1693 C C . ALA A 1 227 ? 27.329 8.592 -45.504 1.00 91.44 227 ALA A C 1
ATOM 1695 O O . ALA A 1 227 ? 26.107 8.575 -45.622 1.00 91.44 227 ALA A O 1
ATOM 1696 N N . THR A 1 228 ? 28.113 7.743 -46.169 1.00 93.12 228 THR A N 1
ATOM 1697 C CA . THR A 1 228 ? 27.609 6.526 -46.821 1.00 93.12 228 THR A CA 1
ATOM 1698 C C . THR A 1 228 ? 28.145 5.333 -46.051 1.00 93.12 228 THR A C 1
ATOM 1700 O O . THR A 1 228 ? 29.358 5.152 -45.978 1.00 93.12 228 THR A O 1
ATOM 1703 N N . ILE A 1 229 ? 27.246 4.553 -45.461 1.00 90.00 229 ILE A N 1
ATOM 1704 C CA . ILE A 1 229 ? 27.578 3.373 -44.659 1.00 90.00 229 ILE A CA 1
ATOM 1705 C C . ILE A 1 229 ? 27.187 2.097 -45.395 1.00 90.00 229 ILE A C 1
ATOM 1707 O O . ILE A 1 229 ? 26.356 2.135 -46.301 1.00 90.00 229 ILE A O 1
ATOM 1711 N N . ASN A 1 230 ? 27.739 0.961 -44.981 1.00 89.94 230 ASN A N 1
ATOM 1712 C CA . ASN A 1 230 ? 27.207 -0.347 -45.346 1.00 89.94 230 ASN A CA 1
ATOM 1713 C C . ASN A 1 230 ? 26.384 -0.887 -44.162 1.00 89.94 230 ASN A C 1
ATOM 1715 O O . ASN A 1 230 ? 26.988 -1.348 -43.193 1.00 89.94 230 ASN A O 1
ATOM 1719 N N . PRO A 1 231 ? 25.038 -0.874 -44.224 1.00 85.19 231 PRO A N 1
ATOM 1720 C CA . PRO A 1 231 ? 24.185 -1.288 -43.107 1.00 85.19 231 PRO A CA 1
ATOM 1721 C C . PRO A 1 231 ? 24.423 -2.720 -42.617 1.00 85.19 231 PRO A C 1
ATOM 1723 O O . PRO A 1 231 ? 24.176 -3.012 -41.452 1.00 85.19 231 PRO A O 1
ATOM 1726 N N . SER A 1 232 ? 24.903 -3.612 -43.491 1.00 81.75 232 SER A N 1
ATOM 1727 C CA . SER A 1 232 ? 25.171 -5.014 -43.141 1.00 81.75 232 SER A CA 1
ATOM 1728 C C . SER A 1 232 ? 26.437 -5.211 -42.295 1.00 81.75 232 SER A C 1
ATOM 1730 O O . SER A 1 232 ? 26.559 -6.224 -41.608 1.00 81.75 232 SER A O 1
ATOM 1732 N N . THR A 1 233 ? 27.377 -4.259 -42.327 1.00 84.12 233 THR A N 1
ATOM 1733 C CA . THR A 1 233 ? 28.666 -4.346 -41.613 1.00 84.12 233 THR A CA 1
ATOM 1734 C C . THR A 1 233 ? 28.919 -3.187 -40.651 1.00 84.12 233 THR A C 1
ATOM 1736 O O . THR A 1 233 ? 29.881 -3.233 -39.888 1.00 84.12 233 THR A O 1
ATOM 1739 N N . GLU A 1 234 ? 28.107 -2.132 -40.705 1.00 84.69 234 GLU A N 1
ATOM 1740 C CA . GLU A 1 234 ? 28.194 -0.982 -39.807 1.00 84.69 234 GLU A CA 1
ATOM 1741 C C . GLU A 1 234 ? 27.945 -1.427 -38.360 1.00 84.69 234 GLU A C 1
ATOM 1743 O O . GLU A 1 234 ? 26.974 -2.123 -38.064 1.00 84.69 234 GLU A O 1
ATOM 1748 N N . THR A 1 235 ? 28.830 -1.040 -37.440 1.00 78.31 235 THR A N 1
ATOM 1749 C CA . THR A 1 235 ? 28.741 -1.490 -36.043 1.00 78.31 235 THR A CA 1
ATOM 1750 C C . THR A 1 235 ? 27.860 -0.589 -35.185 1.00 78.31 235 THR A C 1
ATOM 1752 O O . THR A 1 235 ? 27.473 -0.998 -34.091 1.00 78.31 235 THR A O 1
ATOM 1755 N N . TYR A 1 236 ? 27.560 0.633 -35.649 1.00 78.69 236 TYR A N 1
ATOM 1756 C CA . TYR A 1 236 ? 26.764 1.649 -34.942 1.00 78.69 236 TYR A CA 1
ATOM 1757 C C . TYR A 1 236 ? 27.241 1.950 -33.505 1.00 78.69 236 TYR A C 1
ATOM 1759 O O . TYR A 1 236 ? 26.505 2.508 -32.693 1.00 78.69 236 TYR A O 1
ATOM 1767 N N . SER A 1 237 ? 28.479 1.573 -33.182 1.00 70.75 237 SER A N 1
ATOM 1768 C CA . SER A 1 237 ? 29.060 1.644 -31.839 1.00 70.75 237 SER A CA 1
ATOM 1769 C C . SER A 1 237 ? 29.853 2.929 -31.593 1.00 70.75 237 SER A C 1
ATOM 1771 O O . SER A 1 237 ? 30.207 3.222 -30.454 1.00 70.75 237 SER A O 1
ATOM 1773 N N . ASP A 1 238 ? 30.169 3.686 -32.649 1.00 75.75 238 ASP A N 1
ATOM 1774 C CA . ASP A 1 238 ? 30.841 4.980 -32.531 1.00 75.75 238 ASP A CA 1
ATOM 1775 C C . ASP A 1 238 ? 29.860 6.048 -32.034 1.00 75.75 238 ASP A C 1
ATOM 1777 O O . ASP A 1 238 ? 29.058 6.583 -32.798 1.00 75.75 238 ASP A O 1
ATOM 1781 N N . VAL A 1 239 ? 29.967 6.388 -30.751 1.00 67.69 239 VAL A N 1
ATOM 1782 C CA . VAL A 1 239 ? 29.113 7.371 -30.067 1.00 67.69 239 VAL A CA 1
ATOM 1783 C C . VAL A 1 239 ? 29.265 8.808 -30.584 1.00 67.69 239 VAL A C 1
ATOM 1785 O O . VAL A 1 239 ? 28.386 9.635 -30.352 1.00 67.69 239 VAL A O 1
ATOM 1788 N N . GLN A 1 240 ? 30.360 9.132 -31.284 1.00 72.88 240 GLN A N 1
ATOM 1789 C CA . GLN A 1 240 ? 30.514 10.436 -31.948 1.00 72.88 240 GLN A CA 1
ATOM 1790 C C . GLN A 1 240 ? 29.707 10.498 -33.248 1.00 72.88 240 GLN A C 1
ATOM 1792 O O . GLN A 1 240 ? 29.345 11.577 -33.719 1.00 72.88 240 GLN A O 1
ATOM 1797 N N . SER A 1 241 ? 29.413 9.331 -33.817 1.00 76.69 241 SER A N 1
ATOM 1798 C CA . SER A 1 241 ? 28.738 9.180 -35.095 1.00 76.69 241 SER A CA 1
ATOM 1799 C C . SER A 1 241 ? 27.268 8.805 -34.968 1.00 76.69 241 SER A C 1
ATOM 1801 O O . SER A 1 241 ? 26.447 9.224 -35.793 1.00 76.69 241 SER A O 1
ATOM 1803 N N . TRP A 1 242 ? 26.943 8.012 -33.960 1.00 79.00 242 TRP A N 1
ATOM 1804 C CA . TRP A 1 242 ? 25.642 7.412 -33.772 1.00 79.00 242 TRP A CA 1
ATOM 1805 C C . TRP A 1 242 ? 25.194 7.587 -32.333 1.00 79.00 242 TRP A C 1
ATOM 1807 O O . TRP A 1 242 ? 25.941 7.347 -31.388 1.00 79.00 242 TRP A O 1
ATOM 1817 N N . LYS A 1 243 ? 23.926 7.944 -32.170 1.00 80.12 243 LYS A N 1
ATOM 1818 C CA . LYS A 1 243 ? 23.229 7.853 -30.895 1.00 80.12 243 LYS A CA 1
ATOM 1819 C C . LYS A 1 243 ? 22.225 6.712 -30.983 1.00 80.12 243 LYS A C 1
ATOM 1821 O O . LYS A 1 243 ? 21.270 6.798 -31.754 1.00 80.12 243 LYS A O 1
ATOM 1826 N N . ALA A 1 244 ? 22.435 5.658 -30.199 1.00 76.38 244 ALA A N 1
ATOM 1827 C CA . ALA A 1 244 ? 21.433 4.613 -30.021 1.00 76.38 244 ALA A CA 1
ATOM 1828 C C . ALA A 1 244 ? 20.169 5.224 -29.401 1.00 76.38 244 ALA A C 1
ATOM 1830 O O . ALA A 1 244 ? 20.247 6.015 -28.457 1.00 76.38 244 ALA A O 1
ATOM 1831 N N . MET A 1 245 ? 19.011 4.892 -29.961 1.00 79.31 245 MET A N 1
ATOM 1832 C CA . MET A 1 245 ? 17.723 5.300 -29.417 1.00 79.31 245 MET A CA 1
ATOM 1833 C C . MET A 1 245 ? 17.154 4.172 -28.563 1.00 79.31 245 MET A C 1
ATOM 1835 O O . MET A 1 245 ? 17.226 3.002 -28.937 1.00 79.31 245 MET A O 1
ATOM 1839 N N . THR A 1 246 ? 16.558 4.531 -27.430 1.00 80.31 246 THR A N 1
ATOM 1840 C CA . THR A 1 246 ? 15.837 3.580 -26.584 1.00 80.31 246 THR A CA 1
ATOM 1841 C C . THR A 1 246 ? 14.534 3.203 -27.271 1.00 80.31 246 THR A C 1
ATOM 1843 O O . THR A 1 246 ? 13.724 4.079 -27.573 1.00 80.31 246 THR A O 1
ATOM 1846 N N . VAL A 1 247 ? 14.333 1.911 -27.517 1.00 82.31 247 VAL A N 1
ATOM 1847 C CA . VAL A 1 247 ? 13.135 1.382 -28.175 1.00 82.31 247 VAL A CA 1
ATOM 1848 C C . VAL A 1 247 ? 12.527 0.309 -27.292 1.00 82.31 247 VAL A C 1
ATOM 1850 O O . VAL A 1 247 ? 13.229 -0.575 -26.802 1.00 82.31 247 VAL A O 1
ATOM 1853 N N . THR A 1 248 ? 11.216 0.374 -27.102 1.00 85.94 248 THR A N 1
ATOM 1854 C CA . THR A 1 248 ? 10.452 -0.628 -26.361 1.00 85.94 248 THR A CA 1
ATOM 1855 C C . THR A 1 248 ? 9.187 -0.981 -27.139 1.00 85.94 248 THR A C 1
ATOM 1857 O O . THR A 1 248 ? 8.720 -0.201 -27.969 1.00 85.94 248 THR A O 1
ATOM 1860 N N . ARG A 1 249 ? 8.624 -2.163 -26.897 1.00 88.88 249 ARG A N 1
ATOM 1861 C CA . ARG A 1 249 ? 7.354 -2.577 -27.507 1.00 88.88 249 ARG A CA 1
ATOM 1862 C C . ARG A 1 249 ? 6.200 -2.304 -26.554 1.00 88.88 249 ARG A C 1
ATOM 1864 O O . ARG A 1 249 ? 6.365 -2.441 -25.343 1.00 88.88 249 ARG A O 1
ATOM 1871 N N . SER A 1 250 ? 5.038 -1.952 -27.099 1.00 92.69 250 SER A N 1
ATOM 1872 C CA . SER A 1 250 ? 3.864 -1.639 -26.279 1.00 92.69 250 SER A CA 1
ATOM 1873 C C . SER A 1 250 ? 3.292 -2.843 -25.513 1.00 92.69 250 SER A C 1
ATOM 1875 O O . SER A 1 250 ? 2.576 -2.649 -24.545 1.00 92.69 250 SER A O 1
ATOM 1877 N N . ASP A 1 251 ? 3.644 -4.079 -25.891 1.00 89.06 251 ASP A N 1
ATOM 1878 C CA . ASP A 1 251 ? 3.252 -5.322 -25.204 1.00 89.06 251 ASP A CA 1
ATOM 1879 C C . ASP A 1 251 ? 4.241 -5.777 -24.115 1.00 89.06 251 ASP A C 1
ATOM 1881 O O . ASP A 1 251 ? 4.025 -6.803 -23.472 1.00 89.06 251 ASP A O 1
ATOM 1885 N N . LYS A 1 252 ? 5.342 -5.043 -23.898 1.00 83.69 252 LYS A N 1
ATOM 1886 C CA . LYS A 1 252 ? 6.409 -5.461 -22.975 1.00 83.69 252 LYS A CA 1
ATOM 1887 C C . LYS A 1 252 ? 5.904 -5.622 -21.535 1.00 83.69 252 LYS A C 1
ATOM 1889 O O . LYS A 1 252 ? 6.316 -6.565 -20.865 1.00 83.69 252 LYS A O 1
ATOM 1894 N N . GLY A 1 253 ? 5.023 -4.729 -21.078 1.00 80.19 253 GLY A N 1
ATOM 1895 C CA . GLY A 1 253 ? 4.432 -4.782 -19.738 1.00 80.19 253 GLY A CA 1
ATOM 1896 C C . GLY A 1 253 ? 3.569 -6.029 -19.554 1.00 80.19 253 GLY A C 1
ATOM 1897 O O . GLY A 1 253 ? 3.841 -6.845 -18.676 1.00 80.19 253 GLY A O 1
ATOM 1898 N N . ALA A 1 254 ? 2.629 -6.241 -20.475 1.00 81.75 254 ALA A N 1
ATOM 1899 C CA . ALA A 1 254 ? 1.752 -7.409 -20.504 1.00 81.75 254 ALA A CA 1
ATOM 1900 C C . ALA A 1 254 ? 2.502 -8.756 -20.590 1.00 81.75 254 ALA A C 1
ATOM 1902 O O . ALA A 1 254 ? 2.078 -9.744 -19.988 1.00 81.75 254 ALA A O 1
ATOM 1903 N N . ILE A 1 255 ? 3.625 -8.824 -21.316 1.00 79.62 255 ILE A N 1
ATOM 1904 C CA . ILE A 1 255 ? 4.467 -10.032 -21.352 1.00 79.62 255 ILE A CA 1
ATOM 1905 C C . ILE A 1 255 ? 5.071 -10.301 -19.968 1.00 79.62 255 ILE A C 1
ATOM 1907 O O . ILE A 1 255 ? 4.961 -11.422 -19.475 1.00 79.62 255 ILE A O 1
ATOM 1911 N N . PHE A 1 256 ? 5.634 -9.280 -19.311 1.00 76.38 256 PHE A N 1
ATOM 1912 C CA . PHE A 1 256 ? 6.171 -9.433 -17.956 1.00 76.38 256 PHE A CA 1
ATOM 1913 C C . PHE A 1 256 ? 5.102 -9.824 -16.938 1.00 76.38 256 PHE A C 1
ATOM 1915 O O . PHE A 1 256 ? 5.344 -10.708 -16.120 1.00 76.38 256 PHE A O 1
ATOM 1922 N N . ALA A 1 257 ? 3.925 -9.197 -17.005 1.00 77.69 257 ALA A N 1
ATOM 1923 C CA . ALA A 1 257 ? 2.774 -9.529 -16.171 1.00 77.69 257 ALA A CA 1
ATOM 1924 C C . ALA A 1 257 ? 2.455 -11.025 -16.245 1.00 77.69 257 ALA A C 1
ATOM 1926 O O . ALA A 1 257 ? 2.429 -11.732 -15.237 1.00 77.69 257 ALA A O 1
ATOM 1927 N N . LYS A 1 258 ? 2.271 -11.516 -17.474 1.00 75.94 258 LYS A N 1
ATOM 1928 C CA . LYS A 1 258 ? 1.884 -12.897 -17.751 1.00 75.94 258 LYS A CA 1
ATOM 1929 C C . LYS A 1 258 ? 2.940 -13.910 -17.314 1.00 75.94 258 LYS A C 1
ATOM 1931 O O . LYS A 1 258 ? 2.584 -15.003 -16.894 1.00 75.94 258 LYS A O 1
ATOM 1936 N N . GLU A 1 259 ? 4.218 -13.575 -17.451 1.00 75.44 259 GLU A N 1
ATOM 1937 C CA . GLU A 1 259 ? 5.315 -14.476 -17.091 1.00 75.44 259 GLU A CA 1
ATOM 1938 C C . GLU A 1 259 ? 5.535 -14.590 -15.575 1.00 75.44 259 GLU A C 1
ATOM 1940 O O . GLU A 1 259 ? 6.148 -15.561 -15.151 1.00 75.44 259 GLU A O 1
ATOM 1945 N N . LEU A 1 260 ? 5.040 -13.639 -14.768 1.00 77.12 260 LEU A N 1
ATOM 1946 C CA . LEU A 1 260 ? 5.327 -13.555 -13.327 1.00 77.12 260 LEU A CA 1
ATOM 1947 C C . LEU A 1 260 ? 4.102 -13.743 -12.408 1.00 77.12 260 LEU A C 1
ATOM 1949 O O . LEU A 1 260 ? 4.285 -14.040 -11.227 1.00 77.12 260 LEU A O 1
ATOM 1953 N N . SER A 1 261 ? 2.871 -13.547 -12.902 1.00 69.94 261 SER A N 1
ATOM 1954 C CA . SER A 1 261 ? 1.647 -13.510 -12.066 1.00 69.94 261 SER A CA 1
ATOM 1955 C C . SER A 1 261 ? 1.369 -14.831 -11.318 1.00 69.94 261 SER A C 1
ATOM 1957 O O . SER A 1 261 ? 0.839 -14.833 -10.207 1.00 69.94 261 SER A O 1
ATOM 1959 N N . ASP A 1 262 ? 1.827 -15.965 -11.857 1.00 77.69 262 ASP A N 1
ATOM 1960 C CA . ASP A 1 262 ? 1.589 -17.295 -11.274 1.00 77.69 262 ASP A CA 1
ATOM 1961 C C . ASP A 1 262 ? 2.654 -17.740 -10.251 1.00 77.69 262 ASP A C 1
ATOM 1963 O O . ASP A 1 262 ? 2.534 -18.814 -9.658 1.00 77.69 262 ASP A O 1
ATOM 1967 N N . ASP A 1 263 ? 3.690 -16.932 -10.008 1.00 85.50 263 ASP A N 1
ATOM 1968 C CA . ASP A 1 263 ? 4.847 -17.343 -9.201 1.00 85.50 263 ASP A CA 1
ATOM 1969 C C . ASP A 1 263 ? 4.811 -16.869 -7.748 1.00 85.50 263 ASP A C 1
ATOM 1971 O O . ASP A 1 263 ? 5.500 -17.429 -6.883 1.00 85.50 263 ASP A O 1
ATOM 1975 N N . PHE A 1 264 ? 3.969 -15.881 -7.448 1.00 90.62 264 PHE A N 1
ATOM 1976 C CA . PHE A 1 264 ? 3.958 -15.208 -6.157 1.00 90.62 264 PHE A CA 1
ATOM 1977 C C . PHE A 1 264 ? 2.555 -15.041 -5.580 1.00 90.62 264 PHE A C 1
ATOM 1979 O O . PHE A 1 264 ? 1.552 -14.901 -6.280 1.00 90.62 264 PHE A O 1
ATOM 1986 N N . TYR A 1 265 ? 2.502 -14.994 -4.255 1.00 93.00 265 TYR A N 1
ATOM 1987 C CA . TYR A 1 265 ? 1.307 -14.670 -3.499 1.00 93.00 265 TYR A CA 1
ATOM 1988 C C . TYR A 1 265 ? 1.617 -13.657 -2.406 1.00 93.00 265 TYR A C 1
ATOM 1990 O O . TYR A 1 265 ? 2.767 -13.418 -2.026 1.00 93.00 265 TYR A O 1
ATOM 1998 N N . MET A 1 266 ? 0.554 -13.068 -1.875 1.00 94.31 266 MET A N 1
ATOM 1999 C CA . MET A 1 266 ? 0.622 -12.121 -0.782 1.00 94.31 266 MET A CA 1
ATOM 2000 C C . MET A 1 266 ? -0.305 -12.533 0.359 1.00 94.31 266 MET A C 1
ATOM 2002 O O . MET A 1 266 ? -1.447 -12.933 0.138 1.00 94.31 266 MET A O 1
ATOM 2006 N N . VAL A 1 267 ? 0.168 -12.393 1.594 1.00 96.38 267 VAL A N 1
ATOM 2007 C CA . VAL A 1 267 ? -0.681 -12.405 2.792 1.00 96.38 267 VAL A CA 1
ATOM 2008 C C . VAL A 1 267 ? -0.993 -10.958 3.139 1.00 96.38 267 VAL A C 1
ATOM 2010 O O . VAL A 1 267 ? -0.070 -10.187 3.400 1.00 96.38 267 VAL A O 1
ATOM 2013 N N . LYS A 1 268 ? -2.275 -10.575 3.116 1.00 95.00 268 LYS A N 1
ATOM 2014 C CA . LYS A 1 268 ? -2.699 -9.180 3.323 1.00 95.00 268 LYS A CA 1
ATOM 2015 C C . LYS A 1 268 ? -4.073 -9.056 3.992 1.00 95.00 268 LYS A C 1
ATOM 2017 O O . LYS A 1 268 ? -4.890 -9.980 3.872 1.00 95.00 268 LYS A O 1
ATOM 2022 N N . PRO A 1 269 ? -4.390 -7.892 4.594 1.00 94.00 269 PRO A N 1
ATOM 2023 C CA . PRO A 1 269 ? -5.766 -7.538 4.924 1.00 94.00 269 PRO A CA 1
ATOM 2024 C C . PRO A 1 269 ? -6.649 -7.555 3.673 1.00 94.00 269 PRO A C 1
ATOM 2026 O O . PRO A 1 269 ? -6.202 -7.161 2.591 1.00 94.00 269 PRO A O 1
ATOM 2029 N N . LYS A 1 270 ? -7.917 -7.966 3.793 1.00 91.88 270 LYS A N 1
ATOM 2030 C CA . LYS A 1 270 ? -8.845 -8.026 2.647 1.00 91.88 270 LYS A CA 1
ATOM 2031 C C . LYS A 1 270 ? -8.963 -6.709 1.889 1.00 91.88 270 LYS A C 1
ATOM 2033 O O . LYS A 1 270 ? -8.845 -6.718 0.665 1.00 91.88 270 LYS A O 1
ATOM 2038 N N . ASP A 1 271 ? -9.048 -5.606 2.619 1.00 89.88 271 ASP A N 1
ATOM 2039 C CA . ASP A 1 271 ? -9.296 -4.280 2.051 1.00 89.88 271 ASP A CA 1
ATOM 2040 C C . ASP A 1 271 ? -8.031 -3.572 1.530 1.00 89.88 271 ASP A C 1
ATOM 2042 O O . ASP A 1 271 ? -8.129 -2.509 0.923 1.00 89.88 271 ASP A O 1
ATOM 2046 N N . LEU A 1 272 ? -6.831 -4.135 1.743 1.00 91.38 272 LEU A N 1
ATOM 2047 C CA . LEU A 1 272 ? -5.580 -3.514 1.288 1.00 91.38 272 LEU A CA 1
ATOM 2048 C C . LEU A 1 272 ? -5.372 -3.721 -0.223 1.00 91.38 272 LEU A C 1
ATOM 2050 O O . LEU A 1 272 ? -5.269 -4.870 -0.632 1.00 91.38 272 LEU A O 1
ATOM 2054 N N . PRO A 1 273 ? -5.236 -2.704 -1.083 1.00 92.44 273 PRO A N 1
ATOM 2055 C CA . PRO A 1 273 ? -5.016 -2.954 -2.511 1.00 92.44 273 PRO A CA 1
ATOM 2056 C C . PRO A 1 273 ? -3.748 -3.786 -2.790 1.00 92.44 273 PRO A C 1
ATOM 2058 O O . PRO A 1 273 ? -2.822 -3.802 -1.980 1.00 92.44 273 PRO A O 1
ATOM 2061 N N . LEU A 1 274 ? -3.693 -4.498 -3.919 1.00 90.31 274 LEU A N 1
ATOM 2062 C CA . LEU A 1 274 ? -2.464 -5.188 -4.333 1.00 90.31 274 LEU A CA 1
ATOM 2063 C C . LEU A 1 274 ? -1.356 -4.171 -4.672 1.00 90.31 274 LEU A C 1
ATOM 2065 O O . LEU A 1 274 ? -1.665 -3.088 -5.184 1.00 90.31 274 LEU A O 1
ATOM 2069 N N . PRO A 1 275 ? -0.077 -4.480 -4.388 1.00 89.94 275 PRO A N 1
ATOM 2070 C CA . PRO A 1 275 ? 1.036 -3.683 -4.879 1.00 89.94 275 PRO A CA 1
ATOM 2071 C C . PRO A 1 275 ? 1.084 -3.743 -6.406 1.00 89.94 275 PRO A C 1
ATOM 2073 O O . PRO A 1 275 ? 0.688 -4.736 -7.013 1.00 89.94 275 PRO A O 1
ATOM 2076 N N . LYS A 1 276 ? 1.592 -2.677 -7.024 1.00 86.31 276 LYS A N 1
ATOM 2077 C CA . LYS A 1 276 ? 1.755 -2.612 -8.481 1.00 86.31 276 LYS A CA 1
ATOM 2078 C C . LYS A 1 276 ? 3.190 -2.919 -8.869 1.00 86.31 276 LYS A C 1
ATOM 2080 O O . LYS A 1 276 ? 4.112 -2.413 -8.231 1.00 86.31 276 LYS A O 1
ATOM 2085 N N . LEU A 1 277 ? 3.382 -3.689 -9.934 1.00 82.62 277 LEU A N 1
ATOM 2086 C CA . LEU A 1 277 ? 4.711 -3.909 -10.489 1.00 82.62 277 LEU A CA 1
ATOM 2087 C C . LEU A 1 277 ? 5.108 -2.725 -11.359 1.00 82.62 277 LEU A C 1
ATOM 2089 O O . LEU A 1 277 ? 4.401 -2.333 -12.285 1.00 82.62 277 LEU A O 1
ATOM 2093 N N . SER A 1 278 ? 6.267 -2.159 -11.066 1.00 78.06 278 SER A N 1
ATOM 2094 C CA . SER A 1 278 ? 6.906 -1.176 -11.919 1.00 78.06 278 SER A CA 1
ATOM 2095 C C . SER A 1 278 ? 8.210 -1.748 -12.436 1.00 78.06 278 SER A C 1
ATOM 2097 O O . SER A 1 278 ? 9.020 -2.267 -11.672 1.00 78.06 278 SER A O 1
ATOM 2099 N N . TYR A 1 279 ? 8.419 -1.627 -13.738 1.00 73.69 279 TYR A N 1
ATOM 2100 C CA . TYR A 1 279 ? 9.705 -1.867 -14.358 1.00 73.69 279 TYR A CA 1
ATOM 2101 C C . TYR A 1 279 ? 10.357 -0.516 -14.644 1.00 73.69 279 TYR A C 1
ATOM 2103 O O . TYR A 1 279 ? 9.825 0.303 -15.400 1.00 73.69 279 TYR A O 1
ATOM 2111 N N . ALA A 1 280 ? 11.518 -0.280 -14.048 1.00 64.94 280 ALA A N 1
ATOM 2112 C CA . ALA A 1 280 ? 12.279 0.944 -14.243 1.00 64.94 280 ALA A CA 1
ATOM 2113 C C . ALA A 1 280 ? 13.702 0.618 -14.691 1.00 64.94 280 ALA A C 1
ATOM 2115 O O . ALA A 1 280 ? 14.355 -0.259 -14.134 1.00 64.94 280 ALA A O 1
ATOM 2116 N N . ASN A 1 281 ? 14.213 1.362 -15.669 1.00 62.72 281 ASN A N 1
ATOM 2117 C CA . ASN A 1 281 ? 15.627 1.321 -16.016 1.00 62.72 281 ASN A CA 1
ATOM 2118 C C . ASN A 1 281 ? 16.371 2.300 -15.093 1.00 62.72 281 ASN A C 1
ATOM 2120 O O . ASN A 1 281 ? 16.384 3.514 -15.319 1.00 62.72 281 ASN A O 1
ATOM 2124 N N . LEU A 1 282 ? 16.941 1.790 -13.998 1.00 58.53 282 LEU A N 1
ATOM 2125 C CA . LEU A 1 282 ? 17.594 2.626 -12.983 1.00 58.53 282 LEU A CA 1
ATOM 2126 C C . LEU A 1 282 ? 18.900 3.242 -13.500 1.00 58.53 282 LEU A C 1
ATOM 2128 O O . LEU A 1 282 ? 19.299 4.309 -13.033 1.00 58.53 282 LEU A O 1
ATOM 2132 N N . ALA A 1 283 ? 19.547 2.610 -14.483 1.00 52.25 283 ALA A N 1
ATOM 2133 C CA . ALA A 1 283 ? 20.752 3.154 -15.090 1.00 52.25 283 ALA A CA 1
ATOM 2134 C C . ALA A 1 283 ? 20.461 4.525 -15.713 1.00 52.25 283 ALA A C 1
ATOM 2136 O O . ALA A 1 283 ? 21.081 5.509 -15.310 1.00 52.25 283 ALA A O 1
ATOM 2137 N N . ASN A 1 284 ? 19.467 4.620 -16.603 1.00 55.78 284 ASN A N 1
ATOM 2138 C CA . ASN A 1 284 ? 19.084 5.892 -17.232 1.00 55.78 284 ASN A CA 1
ATOM 2139 C C . ASN A 1 284 ? 18.716 6.963 -16.195 1.00 55.78 284 ASN A C 1
ATOM 2141 O O . ASN A 1 284 ? 19.181 8.093 -16.302 1.00 55.78 284 ASN A O 1
ATOM 2145 N N . ASN A 1 285 ? 17.994 6.581 -15.140 1.00 57.16 285 ASN A N 1
ATOM 2146 C CA . ASN A 1 285 ? 17.617 7.474 -14.044 1.00 57.16 285 ASN A CA 1
ATOM 2147 C C . ASN A 1 285 ? 18.824 8.106 -13.338 1.00 57.16 285 ASN A C 1
ATOM 2149 O O . ASN A 1 285 ? 18.906 9.324 -13.197 1.00 57.16 285 ASN A O 1
ATOM 2153 N N . LEU A 1 286 ? 19.811 7.298 -12.947 1.00 60.66 286 LEU A N 1
ATOM 2154 C CA . LEU A 1 286 ? 21.005 7.812 -12.275 1.00 60.66 286 LEU A CA 1
ATOM 2155 C C . LEU A 1 286 ? 21.920 8.601 -13.224 1.00 60.66 286 LEU A C 1
ATOM 2157 O O . LEU A 1 286 ? 22.568 9.559 -12.795 1.00 60.66 286 LEU A O 1
ATOM 2161 N N . PHE A 1 287 ? 21.971 8.236 -14.510 1.00 59.75 287 PHE A N 1
ATOM 2162 C CA . PHE A 1 287 ? 22.676 9.016 -15.533 1.00 59.75 287 PHE A CA 1
ATOM 2163 C C . PHE A 1 287 ? 22.032 10.389 -15.757 1.00 59.75 287 PHE A C 1
ATOM 2165 O O . PHE A 1 287 ? 22.743 11.391 -15.885 1.00 59.75 287 PHE A O 1
ATOM 2172 N N . GLU A 1 288 ? 20.705 10.453 -15.776 1.00 59.34 288 GLU A N 1
ATOM 2173 C CA . GLU A 1 288 ? 19.947 11.686 -15.963 1.00 59.34 288 GLU A CA 1
ATOM 2174 C C . GLU A 1 288 ? 19.956 12.577 -14.720 1.00 59.34 288 GLU A C 1
ATOM 2176 O O . GLU A 1 288 ? 20.188 13.778 -14.850 1.00 59.34 288 GLU A O 1
ATOM 2181 N N . ASP A 1 289 ? 19.803 12.024 -13.514 1.00 58.84 289 ASP A N 1
ATOM 2182 C CA . ASP A 1 289 ? 19.940 12.780 -12.262 1.00 58.84 289 ASP A CA 1
ATOM 2183 C C . ASP A 1 289 ? 21.340 13.381 -12.142 1.00 58.84 289 ASP A C 1
ATOM 2185 O O . ASP A 1 289 ? 21.507 14.557 -11.804 1.00 58.84 289 ASP A O 1
ATOM 2189 N N . ARG A 1 290 ? 22.365 12.615 -12.530 1.00 61.00 290 ARG A N 1
ATOM 2190 C CA . ARG A 1 290 ? 23.732 13.123 -12.649 1.00 61.00 290 ARG A CA 1
ATOM 2191 C C . ARG A 1 290 ? 23.813 14.292 -13.637 1.00 61.00 290 ARG A C 1
ATOM 2193 O O . ARG A 1 290 ? 24.446 15.301 -13.324 1.00 61.00 290 ARG A O 1
ATOM 2200 N N . ALA A 1 291 ? 23.182 14.190 -14.807 1.00 56.66 291 ALA A N 1
ATOM 2201 C CA . ALA A 1 291 ? 23.164 15.261 -15.807 1.00 56.66 291 ALA A CA 1
ATOM 2202 C C . ALA A 1 291 ? 22.404 16.513 -15.325 1.00 56.66 291 ALA A C 1
ATOM 2204 O O . ALA A 1 291 ? 22.884 17.628 -15.531 1.00 56.66 291 ALA A O 1
ATOM 2205 N N . LYS A 1 292 ? 21.274 16.349 -14.625 1.00 62.03 292 LYS A N 1
ATOM 2206 C CA . LYS A 1 292 ? 20.494 17.445 -14.022 1.00 62.03 292 LYS A CA 1
ATOM 2207 C C . LYS A 1 292 ? 21.297 18.189 -12.966 1.00 62.03 292 LYS A C 1
ATOM 2209 O O . LYS A 1 292 ? 21.375 19.414 -13.017 1.00 62.03 292 LYS A O 1
ATOM 2214 N N . VAL A 1 293 ? 21.949 17.466 -12.054 1.00 65.88 293 VAL A N 1
ATOM 2215 C CA . VAL A 1 293 ? 22.792 18.074 -11.015 1.00 65.88 293 VAL A CA 1
ATOM 2216 C C . VAL A 1 293 ? 23.972 18.825 -11.641 1.00 65.88 293 VAL A C 1
ATOM 2218 O O . VAL A 1 293 ? 24.274 19.941 -11.220 1.00 65.88 293 VAL A O 1
ATOM 2221 N N . LEU A 1 294 ? 24.586 18.286 -12.700 1.00 66.75 294 LEU A N 1
ATOM 2222 C CA . LEU A 1 294 ? 25.618 18.998 -13.467 1.00 66.75 294 LEU A CA 1
ATOM 2223 C C . LEU A 1 294 ? 25.070 20.260 -14.160 1.00 66.75 294 LEU A C 1
ATOM 2225 O O . LEU A 1 294 ? 25.729 21.300 -14.143 1.00 66.75 294 LEU A O 1
ATOM 2229 N N . GLY A 1 295 ? 23.853 20.205 -14.708 1.00 62.25 295 GLY A N 1
ATOM 2230 C CA . GLY A 1 295 ? 23.153 21.368 -15.260 1.00 62.25 295 GLY A CA 1
ATOM 2231 C C . GLY A 1 295 ? 22.847 22.437 -14.203 1.00 62.25 295 GLY A C 1
ATOM 2232 O O . GLY A 1 295 ? 23.052 23.625 -14.451 1.00 62.25 295 GLY A O 1
ATOM 2233 N N . TRP A 1 296 ? 22.439 22.039 -12.992 1.00 72.19 296 TRP A N 1
ATOM 2234 C CA . TRP A 1 296 ? 22.242 22.958 -11.864 1.00 72.19 296 TRP A CA 1
ATOM 2235 C C . TRP A 1 296 ? 23.545 23.590 -11.391 1.00 72.19 296 TRP A C 1
ATOM 2237 O O . TRP A 1 296 ? 23.562 24.779 -11.082 1.00 72.19 296 TRP A O 1
ATOM 2247 N N . MET A 1 297 ? 24.649 22.838 -11.391 1.00 67.75 297 MET A N 1
ATOM 2248 C CA . MET A 1 297 ? 25.972 23.391 -11.098 1.00 67.75 297 MET A CA 1
ATOM 2249 C C . MET A 1 297 ? 26.394 24.452 -12.124 1.00 67.75 297 MET A C 1
ATOM 2251 O O . MET A 1 297 ? 27.030 25.435 -11.752 1.00 67.75 297 MET A O 1
ATOM 2255 N N . GLN A 1 298 ? 26.009 24.297 -13.395 1.00 70.62 298 GLN A N 1
AT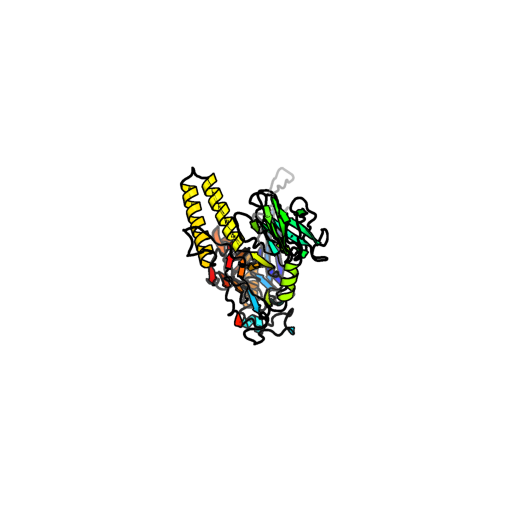OM 2256 C CA . GLN A 1 298 ? 26.245 25.314 -14.424 1.00 70.62 298 GLN A CA 1
ATOM 2257 C C . GLN A 1 298 ? 25.333 26.538 -14.256 1.00 70.62 298 GLN A C 1
ATOM 2259 O O . GLN A 1 298 ? 25.815 27.666 -14.342 1.00 70.62 298 GLN A O 1
ATOM 2264 N N . SER A 1 299 ? 24.038 26.349 -13.975 1.00 70.31 299 SER A N 1
ATOM 2265 C CA . SER A 1 299 ? 23.087 27.463 -13.828 1.00 70.31 299 SER A CA 1
ATOM 2266 C C . SER A 1 299 ? 23.231 28.237 -12.511 1.00 70.31 299 SER A C 1
ATOM 2268 O O . SER A 1 299 ? 22.917 29.424 -12.464 1.00 70.31 299 SER A O 1
ATOM 2270 N N . HIS A 1 300 ? 23.763 27.605 -11.459 1.00 80.56 300 HIS A N 1
ATOM 2271 C CA . HIS A 1 300 ? 23.992 28.204 -10.138 1.00 80.56 300 HIS A CA 1
ATOM 2272 C C . HIS A 1 300 ? 25.479 28.450 -9.839 1.00 80.56 300 HIS A C 1
ATOM 2274 O O . HIS A 1 300 ? 25.859 28.577 -8.674 1.00 80.56 300 HIS A O 1
ATOM 2280 N N . ALA A 1 301 ? 26.326 28.563 -10.870 1.00 73.12 301 ALA A N 1
ATOM 2281 C CA . ALA A 1 301 ? 27.780 28.715 -10.735 1.00 73.12 301 ALA A CA 1
ATOM 2282 C C . ALA A 1 301 ? 28.224 29.892 -9.834 1.00 73.12 301 ALA A C 1
ATOM 2284 O O . ALA A 1 301 ? 29.327 29.873 -9.294 1.00 73.12 301 ALA A O 1
ATOM 2285 N N . GLY A 1 302 ? 27.366 30.902 -9.635 1.00 77.19 302 GLY A N 1
ATOM 2286 C CA . GLY A 1 302 ? 27.616 32.046 -8.750 1.00 77.19 302 GLY A CA 1
ATOM 2287 C C . GLY A 1 302 ? 27.246 31.854 -7.269 1.00 77.19 302 GLY A C 1
ATOM 2288 O O . GLY A 1 302 ? 27.511 32.753 -6.475 1.00 77.19 302 GLY A O 1
ATOM 2289 N N . ASN A 1 303 ? 26.634 30.731 -6.869 1.00 85.62 303 ASN A N 1
ATOM 2290 C CA . ASN A 1 303 ? 26.197 30.481 -5.488 1.00 85.62 303 ASN A CA 1
ATOM 2291 C C . ASN A 1 303 ? 26.981 29.323 -4.848 1.00 85.62 303 ASN A C 1
ATOM 2293 O O . ASN A 1 303 ? 26.632 28.153 -5.000 1.00 85.62 303 ASN A O 1
ATOM 2297 N N . ALA A 1 304 ? 28.013 29.656 -4.068 1.00 83.62 304 ALA A N 1
ATOM 2298 C CA . ALA A 1 304 ? 28.905 28.677 -3.443 1.00 83.62 304 ALA A CA 1
ATOM 2299 C C . ALA A 1 304 ? 28.188 27.668 -2.520 1.00 83.62 304 ALA A C 1
ATOM 2301 O O . ALA A 1 304 ? 28.586 26.505 -2.462 1.00 83.62 304 ALA A O 1
ATOM 2302 N N . GLN A 1 305 ? 27.119 28.078 -1.828 1.00 79.56 305 GLN A N 1
ATOM 2303 C CA . GLN A 1 305 ? 26.372 27.197 -0.925 1.00 79.56 305 GLN A CA 1
ATOM 2304 C C . GLN A 1 305 ? 25.526 26.177 -1.700 1.00 79.56 305 GLN A C 1
ATOM 2306 O O . GLN A 1 305 ? 25.483 25.003 -1.331 1.00 79.56 305 GLN A O 1
ATOM 2311 N N . ALA A 1 306 ? 24.903 26.603 -2.804 1.00 71.38 306 ALA A N 1
ATOM 2312 C CA . ALA A 1 306 ? 24.167 25.711 -3.698 1.00 71.38 306 ALA A CA 1
ATOM 2313 C C . ALA A 1 306 ? 25.109 24.715 -4.392 1.00 71.38 306 ALA A C 1
ATOM 2315 O O . ALA A 1 306 ? 24.830 23.519 -4.411 1.00 71.38 306 ALA A O 1
ATOM 2316 N N . ILE A 1 307 ? 26.271 25.179 -4.872 1.00 74.50 307 ILE A N 1
ATOM 2317 C CA . ILE A 1 307 ? 27.290 24.315 -5.489 1.00 74.50 307 ILE A CA 1
ATOM 2318 C C . ILE A 1 307 ? 27.789 23.244 -4.514 1.00 74.50 307 ILE A C 1
ATOM 2320 O O . ILE A 1 307 ? 27.873 22.081 -4.901 1.00 74.50 307 ILE A O 1
ATOM 2324 N N . ALA A 1 308 ? 28.057 23.590 -3.252 1.00 79.00 308 ALA A N 1
ATOM 2325 C CA . ALA A 1 308 ? 28.470 22.611 -2.244 1.00 79.00 308 ALA A CA 1
ATOM 2326 C C . ALA A 1 308 ? 27.385 21.546 -1.985 1.00 79.00 308 ALA A C 1
ATOM 2328 O O . ALA A 1 308 ? 27.693 20.361 -1.843 1.00 79.00 308 ALA A O 1
ATOM 2329 N N . HIS A 1 309 ? 26.108 21.945 -1.973 1.00 74.50 309 HIS A N 1
ATOM 2330 C CA . HIS A 1 309 ? 24.989 21.012 -1.832 1.00 74.50 309 HIS A CA 1
ATOM 2331 C C . HIS A 1 309 ? 24.854 20.083 -3.050 1.00 74.50 309 HIS A C 1
ATOM 2333 O O . HIS A 1 309 ? 24.732 18.868 -2.892 1.00 74.50 309 HIS A O 1
ATOM 2339 N N . TYR A 1 310 ? 24.950 20.628 -4.266 1.00 77.00 310 TYR A N 1
ATOM 2340 C CA . TYR A 1 310 ? 24.907 19.850 -5.506 1.00 77.00 310 TYR A CA 1
ATOM 2341 C C . TYR A 1 310 ? 26.102 18.905 -5.644 1.00 77.00 310 TYR A C 1
ATOM 2343 O O . TYR A 1 310 ? 25.925 17.778 -6.091 1.00 77.00 310 TYR A O 1
ATOM 2351 N N . GLN A 1 311 ? 27.293 19.298 -5.187 1.00 75.31 311 GLN A N 1
ATOM 2352 C CA . GLN A 1 311 ? 28.457 18.411 -5.125 1.00 75.31 311 GLN A CA 1
ATOM 2353 C C . GLN A 1 311 ? 28.230 17.235 -4.168 1.00 75.31 311 GLN A C 1
ATOM 2355 O O . GLN A 1 311 ? 28.541 16.101 -4.521 1.00 75.31 311 GLN A O 1
ATOM 2360 N N . ALA A 1 312 ? 27.646 17.470 -2.988 1.00 77.44 312 ALA A N 1
ATOM 2361 C CA . ALA A 1 312 ? 27.316 16.393 -2.053 1.00 77.44 312 ALA A CA 1
ATOM 2362 C C . ALA A 1 312 ? 26.271 15.422 -2.632 1.00 77.44 312 ALA A C 1
ATOM 2364 O O . ALA A 1 312 ? 26.392 14.207 -2.463 1.00 77.44 312 ALA A O 1
ATOM 2365 N N . LEU A 1 313 ? 25.269 15.945 -3.347 1.00 73.75 313 LEU A N 1
ATOM 2366 C CA . LEU A 1 313 ? 24.269 15.136 -4.045 1.00 73.75 313 LEU A CA 1
ATOM 2367 C C . LEU A 1 313 ? 24.892 14.330 -5.197 1.00 73.75 313 LEU A C 1
ATOM 2369 O O . LEU A 1 313 ? 24.656 13.130 -5.303 1.00 73.75 313 LEU A O 1
ATOM 2373 N N . LEU A 1 314 ? 25.746 14.962 -6.008 1.00 71.31 314 LEU A N 1
ATOM 2374 C CA . LEU A 1 314 ? 26.467 14.323 -7.108 1.00 71.31 314 LEU A CA 1
ATOM 2375 C C . LEU A 1 314 ? 27.372 13.188 -6.612 1.00 71.31 314 LEU A C 1
ATOM 2377 O O . LEU A 1 314 ? 27.441 12.140 -7.249 1.00 71.31 314 LEU A O 1
ATOM 2381 N N . THR A 1 315 ? 28.036 13.364 -5.467 1.00 73.38 315 THR A N 1
ATOM 2382 C CA . THR A 1 315 ? 28.830 12.307 -4.824 1.00 73.38 315 THR A CA 1
ATOM 2383 C C . THR A 1 315 ? 27.961 11.112 -4.446 1.00 73.38 315 THR A C 1
ATOM 2385 O O . THR A 1 315 ? 28.314 9.993 -4.802 1.00 73.38 315 THR A O 1
ATOM 2388 N N . LYS A 1 316 ? 26.793 11.328 -3.823 1.00 72.50 316 LYS A N 1
ATOM 2389 C CA . LYS A 1 316 ? 25.859 10.236 -3.490 1.00 72.50 316 LYS A CA 1
ATOM 2390 C C . LYS A 1 316 ? 25.364 9.493 -4.734 1.00 72.50 316 LYS A C 1
ATOM 2392 O O . LYS A 1 316 ? 25.342 8.266 -4.735 1.00 72.50 316 LYS A O 1
ATOM 2397 N N . ILE A 1 317 ? 25.028 10.222 -5.801 1.00 65.38 317 ILE A N 1
ATOM 2398 C CA . ILE A 1 317 ? 24.617 9.631 -7.085 1.00 65.38 317 ILE A CA 1
ATOM 2399 C C . ILE A 1 317 ? 25.766 8.808 -7.687 1.00 65.38 317 ILE A C 1
ATOM 2401 O O . ILE A 1 317 ? 25.552 7.680 -8.121 1.00 65.38 317 ILE A O 1
ATOM 2405 N N . ASN A 1 318 ? 27.000 9.322 -7.674 1.00 64.69 318 ASN A N 1
ATOM 2406 C CA . ASN A 1 318 ? 28.170 8.594 -8.178 1.00 64.69 318 ASN A CA 1
ATOM 2407 C C . ASN A 1 318 ? 28.504 7.354 -7.326 1.00 64.69 318 ASN A C 1
ATOM 2409 O O . ASN A 1 318 ? 28.888 6.327 -7.880 1.00 64.69 318 ASN A O 1
ATOM 2413 N N . GLU A 1 319 ? 28.342 7.415 -6.002 1.00 69.19 319 GLU A N 1
ATOM 2414 C CA . GLU A 1 319 ? 28.484 6.254 -5.112 1.00 69.19 319 GLU A CA 1
ATOM 2415 C C . GLU A 1 319 ? 27.437 5.180 -5.424 1.00 69.19 319 GLU A C 1
ATOM 2417 O O . GLU A 1 319 ? 27.768 3.995 -5.464 1.00 69.19 319 GLU A O 1
ATOM 2422 N N . GLN A 1 320 ? 26.188 5.577 -5.687 1.00 65.44 320 GLN A N 1
ATOM 2423 C CA . GLN A 1 320 ? 25.133 4.660 -6.122 1.00 65.44 320 GLN A CA 1
ATOM 2424 C C . GLN A 1 320 ? 25.443 4.055 -7.497 1.00 65.44 320 GLN A C 1
ATOM 2426 O O . GLN A 1 320 ? 25.407 2.836 -7.635 1.00 65.44 320 GLN A O 1
ATOM 2431 N N . LEU A 1 321 ? 25.842 4.865 -8.484 1.00 62.78 321 LEU A N 1
ATOM 2432 C CA . LEU A 1 321 ? 26.299 4.387 -9.797 1.00 62.78 321 LEU A CA 1
ATOM 2433 C C . LEU A 1 321 ? 27.453 3.377 -9.665 1.00 62.78 321 LEU A C 1
ATOM 2435 O O . LEU A 1 321 ? 27.466 2.360 -10.357 1.00 62.78 321 LEU A O 1
ATOM 2439 N N . GLY A 1 322 ? 28.397 3.626 -8.752 1.00 60.44 322 GLY A N 1
ATOM 2440 C CA . GLY A 1 322 ? 29.508 2.721 -8.458 1.00 60.44 322 GLY A CA 1
ATOM 2441 C C . GLY A 1 322 ? 29.063 1.406 -7.818 1.00 60.44 322 GLY A C 1
ATOM 2442 O O . GLY A 1 322 ? 29.469 0.339 -8.276 1.00 60.44 322 GLY A O 1
ATOM 2443 N N . LYS A 1 323 ? 28.179 1.456 -6.811 1.00 64.12 323 LYS A N 1
ATOM 2444 C CA . LYS A 1 323 ? 27.589 0.258 -6.179 1.00 64.12 323 LYS A CA 1
ATOM 2445 C C . LYS A 1 323 ? 26.825 -0.614 -7.174 1.00 64.12 323 LYS A C 1
ATOM 2447 O O . LYS A 1 323 ? 26.834 -1.832 -7.046 1.00 64.12 323 LYS A O 1
ATOM 2452 N N . LEU A 1 324 ? 26.206 0.008 -8.172 1.00 57.62 324 LEU A N 1
ATOM 2453 C CA . LEU A 1 324 ? 25.456 -0.667 -9.230 1.00 57.62 324 LEU A CA 1
ATOM 2454 C C . LEU A 1 324 ? 26.340 -1.136 -10.398 1.00 57.62 324 LEU A C 1
ATOM 2456 O O . LEU A 1 324 ? 25.830 -1.649 -11.390 1.00 57.62 324 LEU A O 1
ATOM 2460 N N . GLY A 1 325 ? 27.665 -0.960 -10.307 1.00 54.78 325 GLY A N 1
ATOM 2461 C CA . GLY A 1 325 ? 28.608 -1.393 -11.341 1.00 54.78 325 GLY A CA 1
ATOM 2462 C C . GLY A 1 325 ? 28.475 -0.628 -12.662 1.00 54.78 325 GLY A C 1
ATOM 2463 O O . GLY A 1 325 ? 28.860 -1.146 -13.711 1.00 54.78 325 GLY A O 1
ATOM 2464 N N . LEU A 1 326 ? 27.919 0.588 -12.620 1.00 59.19 326 LEU A N 1
ATOM 2465 C CA . LEU A 1 326 ? 27.691 1.459 -13.777 1.00 59.19 326 LEU A CA 1
ATOM 2466 C C . LEU A 1 326 ? 28.869 2.418 -14.039 1.00 59.19 326 LEU A C 1
ATOM 2468 O O . LEU A 1 326 ? 28.860 3.166 -15.011 1.00 59.19 326 LEU A O 1
ATOM 2472 N N . THR A 1 327 ? 29.909 2.401 -13.201 1.00 54.28 327 THR A N 1
ATOM 2473 C CA . THR A 1 327 ? 31.139 3.188 -13.387 1.00 54.28 327 THR A CA 1
ATOM 2474 C C . THR A 1 327 ? 32.275 2.315 -13.915 1.00 54.28 327 THR A C 1
ATOM 2476 O O . THR A 1 327 ? 32.525 1.242 -13.367 1.00 54.28 327 THR A O 1
ATOM 2479 N N . ASP A 1 328 ? 33.002 2.786 -14.928 1.00 48.38 328 ASP A N 1
ATOM 2480 C CA . ASP A 1 328 ? 34.190 2.100 -15.437 1.00 48.38 328 ASP A CA 1
ATOM 2481 C C . ASP A 1 328 ? 35.427 2.527 -14.637 1.00 48.38 328 ASP A C 1
ATOM 2483 O O . ASP A 1 328 ? 35.828 3.691 -14.647 1.00 48.38 328 ASP A O 1
ATOM 2487 N N . SER A 1 329 ? 36.033 1.581 -13.922 1.00 43.44 329 SER A N 1
ATOM 2488 C CA . SER A 1 329 ? 37.244 1.796 -13.126 1.00 43.44 329 SER A CA 1
ATOM 2489 C C . SER A 1 329 ? 38.524 1.925 -13.968 1.00 43.44 329 SER A C 1
ATOM 2491 O O . SER A 1 329 ? 39.590 2.168 -13.404 1.00 43.44 329 SER A O 1
ATOM 2493 N N . SER A 1 330 ? 38.436 1.797 -15.300 1.00 41.00 330 SER A N 1
ATOM 2494 C CA . SER A 1 330 ? 39.561 1.938 -16.238 1.00 41.00 330 SER A CA 1
ATOM 2495 C C . SER A 1 330 ? 39.595 3.266 -17.012 1.00 41.00 330 SER A C 1
ATOM 2497 O O . SER A 1 330 ? 40.563 3.541 -17.723 1.00 41.00 330 SER A O 1
ATOM 2499 N N . ALA A 1 331 ? 38.585 4.122 -16.840 1.00 45.47 331 ALA A N 1
ATOM 2500 C CA . ALA A 1 331 ? 38.481 5.420 -17.500 1.00 45.47 331 ALA A CA 1
ATOM 2501 C C . ALA A 1 331 ? 38.867 6.583 -16.552 1.00 45.47 331 ALA A C 1
ATOM 2503 O O . ALA A 1 331 ? 38.774 6.441 -15.330 1.00 45.47 331 ALA A O 1
ATOM 2504 N N . PRO A 1 332 ? 39.307 7.754 -17.066 1.00 41.19 332 PRO A N 1
ATOM 2505 C CA . PRO A 1 332 ? 39.572 8.919 -16.222 1.00 41.19 332 PRO A CA 1
ATOM 2506 C C . PRO A 1 332 ? 38.330 9.288 -15.397 1.00 41.19 332 PRO A C 1
ATOM 2508 O O . PRO A 1 332 ? 37.195 9.147 -15.867 1.00 41.19 332 PRO A O 1
ATOM 2511 N N . ALA A 1 333 ? 38.563 9.740 -14.158 1.00 38.66 333 ALA A N 1
ATOM 2512 C CA . ALA A 1 333 ? 37.530 10.011 -13.160 1.00 38.66 333 ALA A CA 1
ATOM 2513 C C . ALA A 1 333 ? 36.332 10.768 -13.763 1.00 38.66 333 ALA A C 1
ATOM 2515 O O . ALA A 1 333 ? 36.469 11.899 -14.226 1.00 38.66 333 ALA A O 1
ATOM 2516 N N . GLY A 1 334 ? 35.155 10.134 -13.747 1.00 42.47 334 GLY A N 1
ATOM 2517 C CA . GLY A 1 334 ? 33.908 10.726 -14.238 1.00 42.47 334 GLY A CA 1
ATOM 2518 C C . GLY A 1 334 ? 33.393 10.200 -15.580 1.00 42.47 334 GLY A C 1
ATOM 2519 O O . GLY A 1 334 ? 32.348 10.682 -16.024 1.00 42.47 334 GLY A O 1
ATOM 2520 N N . THR A 1 335 ? 34.055 9.214 -16.192 1.00 42.12 335 THR A N 1
ATOM 2521 C CA . THR A 1 335 ? 33.521 8.506 -17.366 1.00 42.12 335 THR A CA 1
ATOM 2522 C C . THR A 1 335 ? 32.641 7.349 -16.898 1.00 42.12 335 THR A C 1
ATOM 2524 O O . THR A 1 335 ? 33.110 6.400 -16.273 1.00 42.12 335 THR A O 1
ATOM 2527 N N . VAL A 1 336 ? 31.339 7.461 -17.142 1.00 45.53 336 VAL A N 1
ATOM 2528 C CA . VAL A 1 336 ? 30.334 6.492 -16.703 1.00 45.53 336 VAL A CA 1
ATOM 2529 C C . VAL A 1 336 ? 29.862 5.747 -17.953 1.00 45.53 336 VAL A C 1
ATOM 2531 O O . VAL A 1 336 ? 29.460 6.385 -18.925 1.00 45.53 336 VAL A O 1
ATOM 2534 N N . VAL A 1 337 ? 29.984 4.419 -17.970 1.00 45.41 337 VAL A N 1
ATOM 2535 C CA . VAL A 1 337 ? 29.621 3.600 -19.134 1.00 45.41 337 VAL A CA 1
ATOM 2536 C C . VAL A 1 337 ? 28.176 3.169 -18.956 1.00 45.41 337 VAL A C 1
ATOM 2538 O O . VAL A 1 337 ? 27.857 2.454 -18.008 1.00 45.41 337 VAL A O 1
ATOM 2541 N N . ALA A 1 338 ? 27.300 3.603 -19.863 1.00 42.75 338 ALA A N 1
ATOM 2542 C CA . ALA A 1 338 ? 25.938 3.098 -19.946 1.00 42.75 338 ALA A CA 1
ATOM 2543 C C . ALA A 1 338 ? 25.996 1.581 -20.165 1.00 42.75 338 ALA A C 1
ATOM 2545 O O . ALA A 1 338 ? 26.337 1.109 -21.247 1.00 42.75 338 ALA A O 1
ATOM 2546 N N . ARG A 1 339 ? 25.733 0.801 -19.115 1.00 44.81 339 ARG A N 1
ATOM 2547 C CA . ARG A 1 339 ? 25.436 -0.619 -19.280 1.00 44.81 339 ARG A CA 1
ATOM 2548 C C . ARG A 1 339 ? 23.961 -0.730 -19.630 1.00 44.81 339 ARG A C 1
ATOM 2550 O O . ARG A 1 339 ? 23.115 -0.304 -18.852 1.00 44.81 339 ARG A O 1
ATOM 2557 N N . ASP A 1 340 ? 23.677 -1.356 -20.764 1.00 41.12 340 ASP A N 1
ATOM 2558 C CA . ASP A 1 340 ? 22.340 -1.559 -21.344 1.00 41.12 340 ASP A CA 1
ATOM 2559 C C . ASP A 1 340 ? 21.345 -2.371 -20.486 1.00 41.12 340 ASP A C 1
ATOM 2561 O O . ASP A 1 340 ? 20.298 -2.765 -20.990 1.00 41.12 340 ASP A O 1
ATOM 2565 N N . LYS A 1 341 ? 21.641 -2.717 -19.225 1.00 48.38 341 LYS A N 1
ATOM 2566 C CA . LYS A 1 341 ? 20.882 -3.754 -18.502 1.00 48.38 341 LYS A CA 1
ATOM 2567 C C . LYS A 1 341 ? 20.840 -3.568 -16.987 1.00 48.38 341 LYS A C 1
ATOM 2569 O O . LYS A 1 341 ? 21.161 -4.501 -16.256 1.00 48.38 341 LYS A O 1
ATOM 2574 N N . LEU A 1 342 ? 20.445 -2.392 -16.501 1.00 52.53 342 LEU A N 1
ATOM 2575 C CA . LEU A 1 342 ? 19.978 -2.285 -15.113 1.00 52.53 342 LEU A CA 1
ATOM 2576 C C . LEU A 1 342 ? 18.485 -1.982 -15.084 1.00 52.53 342 LEU A C 1
ATOM 2578 O O . LEU A 1 342 ? 18.024 -0.930 -14.639 1.00 52.53 342 LEU A O 1
ATOM 2582 N N . ASP A 1 343 ? 17.748 -2.938 -15.622 1.00 65.31 343 ASP A N 1
ATOM 2583 C CA . ASP A 1 343 ? 16.318 -3.017 -15.427 1.00 65.31 343 ASP A CA 1
ATOM 2584 C C . ASP A 1 343 ? 16.060 -3.436 -13.981 1.00 65.31 343 ASP A C 1
ATOM 2586 O O . ASP A 1 343 ? 16.720 -4.328 -13.461 1.00 65.31 343 ASP A O 1
ATOM 2590 N N . LEU A 1 344 ? 15.136 -2.783 -13.300 1.00 70.25 344 LEU A N 1
ATOM 2591 C CA . LEU A 1 344 ? 14.721 -3.142 -11.957 1.00 70.25 344 LEU A CA 1
ATOM 2592 C C . LEU A 1 344 ? 13.218 -3.333 -11.944 1.00 70.25 344 LEU A C 1
ATOM 2594 O O . LEU A 1 344 ? 12.465 -2.540 -12.507 1.00 70.25 344 LEU A O 1
ATOM 2598 N N . LEU A 1 345 ? 12.807 -4.405 -11.283 1.00 78.75 345 LEU A N 1
ATOM 2599 C CA . LEU A 1 345 ? 11.417 -4.695 -10.993 1.00 78.75 345 LEU A CA 1
ATOM 2600 C C . LEU A 1 345 ? 11.149 -4.279 -9.552 1.00 78.75 345 LEU A C 1
ATOM 2602 O O . LEU A 1 345 ? 11.794 -4.781 -8.630 1.00 78.75 345 LEU A O 1
ATOM 2606 N N . PHE A 1 346 ? 10.211 -3.356 -9.379 1.00 83.81 346 PHE A N 1
ATOM 2607 C CA . PHE A 1 346 ? 9.790 -2.836 -8.089 1.00 83.81 346 PHE A CA 1
ATOM 2608 C C . PHE A 1 346 ? 8.338 -3.175 -7.817 1.00 83.81 346 PHE A C 1
ATOM 2610 O O . PHE A 1 346 ? 7.464 -2.927 -8.644 1.00 83.81 346 PHE A O 1
ATOM 2617 N N . LEU A 1 347 ? 8.071 -3.653 -6.612 1.00 89.12 347 LEU A N 1
ATOM 2618 C CA . LEU A 1 347 ? 6.732 -3.711 -6.058 1.00 89.12 347 LEU A CA 1
ATOM 2619 C C . LEU A 1 347 ? 6.435 -2.376 -5.386 1.00 89.12 347 LEU A C 1
ATOM 2621 O O . LEU A 1 347 ? 6.950 -2.082 -4.305 1.00 89.12 347 LEU A O 1
ATOM 2625 N N . ARG A 1 348 ? 5.609 -1.555 -6.033 1.00 89.94 348 ARG A N 1
ATOM 2626 C CA . ARG A 1 348 ? 5.082 -0.329 -5.441 1.00 89.94 348 ARG A CA 1
ATOM 2627 C C . ARG A 1 348 ? 3.992 -0.691 -4.449 1.00 89.94 348 ARG A C 1
ATOM 2629 O O . ARG A 1 348 ? 2.897 -1.107 -4.834 1.00 89.94 348 ARG A O 1
ATOM 2636 N N . MET A 1 349 ? 4.304 -0.511 -3.175 1.00 92.94 349 MET A N 1
ATOM 2637 C CA . MET A 1 349 ? 3.400 -0.807 -2.078 1.00 92.94 349 MET A CA 1
ATOM 2638 C C . MET A 1 349 ? 2.234 0.191 -2.055 1.00 92.94 349 MET A C 1
ATOM 2640 O O . MET A 1 349 ? 2.451 1.391 -2.256 1.00 92.94 349 MET A O 1
ATOM 2644 N N . PRO A 1 350 ? 0.998 -0.272 -1.789 1.00 93.12 350 PRO A N 1
ATOM 2645 C CA . PRO A 1 350 ? -0.133 0.619 -1.557 1.00 93.12 350 PRO A CA 1
ATOM 2646 C C . PRO A 1 350 ? 0.091 1.456 -0.292 1.00 93.12 350 PRO A C 1
ATOM 2648 O O . PRO A 1 350 ? 0.976 1.175 0.519 1.00 93.12 350 PRO A O 1
ATOM 2651 N N . THR A 1 351 ? -0.770 2.448 -0.076 1.00 93.75 351 THR A N 1
ATOM 2652 C CA . THR A 1 351 ? -0.820 3.141 1.211 1.00 93.75 351 THR A CA 1
ATOM 2653 C C . THR A 1 351 ? -1.211 2.165 2.321 1.00 93.75 351 THR A C 1
ATOM 2655 O O . THR A 1 351 ? -2.272 1.543 2.253 1.00 93.75 351 THR A O 1
ATOM 2658 N N . ILE A 1 352 ? -0.381 2.056 3.359 1.00 92.88 352 ILE A N 1
ATOM 2659 C CA . ILE A 1 352 ? -0.657 1.217 4.532 1.00 92.88 352 ILE A CA 1
ATOM 2660 C C . ILE A 1 352 ? -0.772 2.116 5.756 1.00 92.88 352 ILE A C 1
ATOM 2662 O O . ILE A 1 352 ? 0.148 2.864 6.084 1.00 92.88 352 ILE A O 1
ATOM 2666 N N . GLN A 1 353 ? -1.909 2.037 6.445 1.00 90.12 353 GLN A N 1
ATOM 2667 C CA . GLN A 1 353 ? -2.157 2.823 7.647 1.00 90.12 353 GLN A CA 1
ATOM 2668 C C . GLN A 1 353 ? -2.638 1.938 8.783 1.00 90.12 353 GLN A C 1
ATOM 2670 O O . GLN A 1 353 ? -3.636 1.232 8.644 1.00 90.12 353 GLN A O 1
ATOM 2675 N N . ALA A 1 354 ? -1.960 2.039 9.919 1.00 90.06 354 ALA A N 1
ATOM 2676 C CA . ALA A 1 354 ? -2.405 1.469 11.179 1.00 90.06 354 ALA A CA 1
ATOM 2677 C C . ALA A 1 354 ? -2.665 2.593 12.177 1.00 90.06 354 ALA A C 1
ATOM 2679 O O . ALA A 1 354 ? -2.150 3.710 12.050 1.00 90.06 354 ALA A O 1
ATOM 2680 N N . ALA 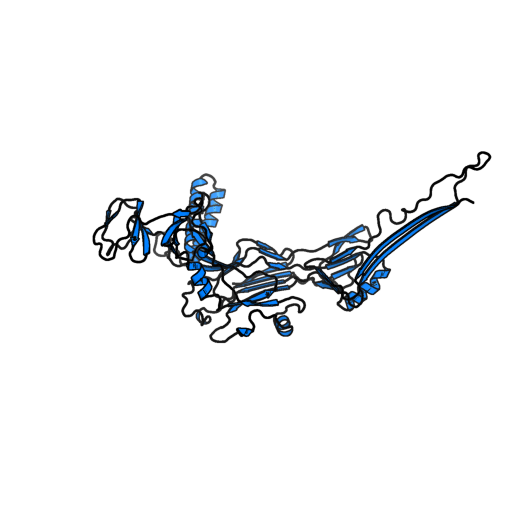A 1 355 ? -3.499 2.321 13.169 1.00 88.25 355 ALA A N 1
ATOM 2681 C CA . ALA A 1 355 ? -3.718 3.278 14.231 1.00 88.25 355 ALA A CA 1
ATOM 2682 C C . ALA A 1 355 ? -4.087 2.562 15.530 1.00 88.25 355 ALA A C 1
ATOM 2684 O O . ALA A 1 355 ? -4.881 1.618 15.496 1.00 88.25 355 ALA A O 1
ATOM 2685 N N . PRO A 1 356 ? -3.533 3.007 16.665 1.00 89.12 356 PRO A N 1
ATOM 2686 C CA . PRO A 1 356 ? -4.026 2.592 17.958 1.00 89.12 356 PRO A CA 1
ATOM 2687 C C . PRO A 1 356 ? -5.345 3.323 18.246 1.00 89.12 356 PRO A C 1
ATOM 2689 O O . PRO A 1 356 ? -5.676 4.322 17.598 1.00 89.12 356 PRO A O 1
ATOM 2692 N N . GLY A 1 357 ? -6.117 2.849 19.212 1.00 90.12 357 GLY A N 1
ATOM 2693 C CA . GLY A 1 357 ? -7.397 3.441 19.574 1.00 90.12 357 GLY A CA 1
ATOM 2694 C C . GLY A 1 357 ? -7.653 3.410 21.071 1.00 90.12 357 GLY A C 1
ATOM 2695 O O . GLY A 1 357 ? -7.163 2.542 21.788 1.00 90.12 357 GLY A O 1
ATOM 2696 N N . LEU A 1 358 ? -8.457 4.357 21.536 1.00 92.00 358 LEU A N 1
ATOM 2697 C CA . LEU A 1 358 ? -9.062 4.342 22.866 1.00 92.00 358 LEU A CA 1
ATOM 2698 C C . LEU A 1 358 ? -10.584 4.367 22.775 1.00 92.00 358 LEU A C 1
ATOM 2700 O O . LEU A 1 358 ? -11.163 4.851 21.796 1.00 92.00 358 LEU A O 1
ATOM 2704 N N . VAL A 1 359 ? -11.230 3.877 23.829 1.00 94.31 359 VAL A N 1
ATOM 2705 C CA . VAL A 1 359 ? -12.664 4.079 24.040 1.00 94.31 359 VAL A CA 1
ATOM 2706 C C . VAL A 1 359 ? -12.817 5.155 25.103 1.00 94.31 359 VAL A C 1
ATOM 2708 O O . VAL A 1 359 ? -12.326 5.002 26.213 1.00 94.31 359 VAL A O 1
ATOM 2711 N N . HIS A 1 360 ? -13.484 6.250 24.770 1.00 94.12 360 HIS A N 1
ATOM 2712 C CA . HIS A 1 360 ? -13.670 7.394 25.652 1.00 94.12 360 HIS A CA 1
ATOM 2713 C C . HIS A 1 360 ? -15.146 7.589 25.970 1.00 94.12 360 HIS A C 1
ATOM 2715 O O . HIS A 1 360 ? -15.966 7.760 25.070 1.00 94.12 360 HIS A O 1
ATOM 2721 N N . ILE A 1 361 ? -15.493 7.550 27.251 1.00 93.69 361 ILE A N 1
ATOM 2722 C CA . ILE A 1 361 ? -16.875 7.552 27.722 1.00 93.69 361 ILE A CA 1
ATOM 2723 C C . ILE A 1 361 ? -17.058 8.688 28.716 1.00 93.69 361 ILE A C 1
ATOM 2725 O O . ILE A 1 361 ? -16.371 8.750 29.734 1.00 93.69 361 ILE A O 1
ATOM 2729 N N . LEU A 1 362 ? -18.028 9.559 28.438 1.00 91.19 362 LEU A N 1
ATOM 2730 C CA . LEU A 1 362 ? -18.484 10.580 29.373 1.00 91.19 362 LEU A CA 1
ATOM 2731 C C . LEU A 1 362 ? -19.942 10.332 29.719 1.00 91.19 362 LEU A C 1
ATOM 2733 O O . LEU A 1 362 ? -20.808 10.435 28.852 1.00 91.19 362 LEU A O 1
ATOM 2737 N N . ALA A 1 363 ? -20.219 10.010 30.978 1.00 91.81 363 ALA A N 1
ATOM 2738 C CA . ALA A 1 363 ? -21.564 9.689 31.445 1.00 91.81 363 ALA A CA 1
ATOM 2739 C C . ALA A 1 363 ? -21.711 9.962 32.948 1.00 91.81 363 ALA A C 1
ATOM 2741 O O . ALA A 1 363 ? -20.751 10.292 33.638 1.00 91.81 363 ALA A O 1
ATOM 2742 N N . SER A 1 364 ? -22.922 9.811 33.484 1.00 89.19 364 SER A N 1
ATOM 2743 C CA . SER A 1 364 ? -23.125 9.783 34.937 1.00 89.19 364 SER A CA 1
ATOM 2744 C C . SER A 1 364 ? -22.608 8.483 35.557 1.00 89.19 364 SER A C 1
ATOM 2746 O O . SER A 1 364 ? -22.629 7.435 34.905 1.00 89.19 364 SER A O 1
ATOM 2748 N N . ASP A 1 365 ? -22.227 8.551 36.836 1.00 87.50 365 ASP A N 1
ATOM 2749 C CA . ASP A 1 365 ? -21.656 7.441 37.617 1.00 87.50 365 ASP A CA 1
ATOM 2750 C C . ASP A 1 365 ? -22.514 6.168 37.600 1.00 87.50 365 ASP A C 1
ATOM 2752 O O . ASP A 1 365 ? -21.977 5.072 37.674 1.00 87.50 365 ASP A O 1
ATOM 2756 N N . GLY A 1 366 ? -23.833 6.278 37.397 1.00 87.44 366 GLY A N 1
ATOM 2757 C CA . GLY A 1 366 ? -24.720 5.116 37.240 1.00 87.44 366 GLY A CA 1
ATOM 2758 C C . GLY A 1 366 ? -24.423 4.233 36.019 1.00 87.44 366 GLY A C 1
ATOM 2759 O O . GLY A 1 366 ? -25.001 3.162 35.894 1.00 87.44 366 GLY A O 1
ATOM 2760 N N . SER A 1 367 ? -23.540 4.666 35.115 1.00 91.81 367 SER A N 1
ATOM 2761 C CA . SER A 1 367 ? -23.106 3.894 33.941 1.00 91.81 367 SER A CA 1
ATOM 2762 C C . SER A 1 367 ? -21.843 3.065 34.214 1.00 91.81 367 SER A C 1
ATOM 2764 O O . SER A 1 367 ? -21.563 2.125 33.477 1.00 91.81 367 SER A O 1
ATOM 2766 N N . VAL A 1 368 ? -21.063 3.397 35.253 1.00 92.62 368 VAL A N 1
ATOM 2767 C CA . VAL A 1 368 ? -19.693 2.879 35.419 1.00 92.62 368 VAL A CA 1
ATOM 2768 C C . VAL A 1 368 ? -19.645 1.361 35.597 1.00 92.62 368 VAL A C 1
ATOM 2770 O O . VAL A 1 368 ? -18.796 0.712 35.001 1.00 92.62 368 VAL A O 1
ATOM 2773 N N . GLU A 1 369 ? -20.579 0.787 36.358 1.00 93.06 369 GLU A N 1
ATOM 2774 C CA . GLU A 1 369 ? -20.599 -0.646 36.675 1.00 93.06 369 GLU A CA 1
ATOM 2775 C C . GLU A 1 369 ? -20.891 -1.500 35.433 1.00 93.06 369 GLU A C 1
ATOM 2777 O O . GLU A 1 369 ? -20.179 -2.465 35.157 1.00 93.06 369 GLU A O 1
ATOM 2782 N N . GLY A 1 370 ? -21.879 -1.098 34.624 1.00 92.12 370 GLY A N 1
ATOM 2783 C CA . GLY A 1 370 ? -22.206 -1.780 33.369 1.00 92.12 370 GLY A CA 1
ATOM 2784 C C . GLY A 1 370 ? -21.085 -1.675 32.332 1.00 92.12 370 GLY A C 1
ATOM 2785 O O . GLY A 1 370 ? -20.783 -2.649 31.641 1.00 92.12 370 GLY A O 1
ATOM 2786 N N . ILE A 1 371 ? -20.418 -0.518 32.259 1.00 95.38 371 ILE A N 1
ATOM 2787 C CA . ILE A 1 371 ? -19.252 -0.331 31.388 1.00 95.38 371 ILE A CA 1
ATOM 2788 C C . ILE A 1 371 ? -18.069 -1.178 31.864 1.00 95.38 371 ILE A C 1
ATOM 2790 O O . ILE A 1 371 ? -17.489 -1.886 31.047 1.00 95.38 371 ILE A O 1
ATOM 2794 N N . ALA A 1 372 ? -17.735 -1.159 33.157 1.00 94.00 372 ALA A N 1
ATOM 2795 C CA . ALA A 1 372 ? -16.652 -1.969 33.717 1.00 94.00 372 ALA A CA 1
ATOM 2796 C C . ALA A 1 372 ? -16.891 -3.467 33.473 1.00 94.00 372 ALA A C 1
ATOM 2798 O O . ALA A 1 372 ? -16.009 -4.152 32.964 1.00 94.00 372 ALA A O 1
ATOM 2799 N N . SER A 1 373 ? -18.120 -3.949 33.686 1.00 93.81 373 SER A N 1
ATOM 2800 C CA . SER A 1 373 ? -18.506 -5.321 33.337 1.00 93.81 373 SER A CA 1
ATOM 2801 C C . SER A 1 373 ? -18.318 -5.627 31.843 1.00 93.81 373 SER A C 1
ATOM 2803 O O . SER A 1 373 ? -17.886 -6.721 31.478 1.00 93.81 373 SER A O 1
ATOM 2805 N N . GLY A 1 374 ? -18.604 -4.665 30.959 1.00 93.62 374 GLY A N 1
ATOM 2806 C CA . GLY A 1 374 ? -18.343 -4.788 29.524 1.00 93.62 374 GLY A CA 1
ATOM 2807 C C . GLY A 1 374 ? -16.858 -4.847 29.163 1.00 93.62 374 GLY A C 1
ATOM 2808 O O . GLY A 1 374 ? -16.496 -5.579 28.241 1.00 93.62 374 GLY A O 1
ATOM 2809 N N . VAL A 1 375 ? -16.004 -4.121 29.887 1.00 93.94 375 VAL A N 1
ATOM 2810 C CA . VAL A 1 375 ? -14.540 -4.187 29.744 1.00 93.94 375 VAL A CA 1
ATOM 2811 C C . VAL A 1 375 ? -14.024 -5.551 30.205 1.00 93.94 375 VAL A C 1
ATOM 2813 O O . VAL A 1 375 ? -13.339 -6.225 29.438 1.00 93.94 375 VAL A O 1
ATOM 2816 N N . ASP A 1 376 ? -14.424 -6.006 31.394 1.00 92.62 376 ASP A N 1
ATOM 2817 C CA . ASP A 1 376 ? -14.009 -7.297 31.963 1.00 92.62 376 ASP A CA 1
ATOM 2818 C C . ASP A 1 376 ? -14.448 -8.487 31.096 1.00 92.62 376 ASP A C 1
ATOM 2820 O O . ASP A 1 376 ? -13.728 -9.475 30.954 1.00 92.62 376 ASP A O 1
ATOM 2824 N N . ALA A 1 377 ? -15.620 -8.382 30.465 1.00 91.25 377 ALA A N 1
ATOM 2825 C CA . ALA A 1 377 ? -16.131 -9.377 29.526 1.00 91.25 377 ALA A CA 1
ATOM 2826 C C . ALA A 1 377 ? -15.477 -9.311 28.128 1.00 91.25 377 ALA A C 1
ATOM 2828 O O . ALA A 1 377 ? -15.851 -10.089 27.249 1.00 91.25 377 ALA A O 1
ATOM 2829 N N . GLY A 1 378 ? -14.562 -8.366 27.874 1.00 90.25 378 GLY A N 1
ATOM 2830 C CA . GLY A 1 378 ? -13.931 -8.157 26.563 1.00 90.25 378 GLY A CA 1
ATOM 2831 C C . GLY A 1 378 ? -14.875 -7.608 25.483 1.00 90.25 378 GLY A C 1
ATOM 2832 O O . GLY A 1 378 ? -14.547 -7.626 24.295 1.00 90.25 378 GLY A O 1
ATOM 2833 N N . ARG A 1 379 ? -16.060 -7.120 25.872 1.00 93.19 379 ARG A N 1
ATOM 2834 C CA . ARG A 1 379 ? -17.048 -6.516 24.962 1.00 93.19 379 ARG A CA 1
ATOM 2835 C C . ARG A 1 379 ? -16.694 -5.078 24.603 1.00 93.19 379 ARG A C 1
ATOM 2837 O O . ARG A 1 379 ? -17.070 -4.623 23.527 1.00 93.19 379 ARG A O 1
ATOM 2844 N N . ILE A 1 380 ? -15.987 -4.372 25.483 1.00 94.62 380 ILE A N 1
ATOM 2845 C CA . ILE A 1 380 ? -15.477 -3.018 25.254 1.00 94.62 380 ILE A CA 1
ATOM 2846 C C . ILE A 1 380 ? -13.951 -3.095 25.239 1.00 94.62 380 ILE A C 1
ATOM 2848 O O . ILE A 1 380 ? -13.335 -3.324 26.276 1.00 94.62 380 ILE A O 1
ATOM 2852 N N . LEU A 1 381 ? -13.353 -2.925 24.061 1.00 90.94 381 LEU A N 1
ATOM 2853 C CA . LEU A 1 381 ? -11.929 -3.151 23.829 1.00 90.94 381 LEU A CA 1
ATOM 2854 C C . LEU A 1 381 ? -11.272 -1.940 23.158 1.00 90.94 381 LEU A C 1
ATOM 2856 O O . LEU A 1 381 ? -11.831 -1.334 22.242 1.00 90.94 381 LEU A O 1
ATOM 2860 N N . ALA A 1 382 ? -10.062 -1.616 23.602 1.00 90.88 382 ALA A N 1
ATOM 2861 C CA . ALA A 1 382 ? -9.214 -0.577 23.038 1.00 90.88 382 ALA A CA 1
ATOM 2862 C C . ALA A 1 382 ? -7.815 -1.146 22.777 1.00 90.88 382 ALA A C 1
ATOM 2864 O O . ALA A 1 382 ? -7.203 -1.709 23.681 1.00 90.88 382 ALA A O 1
ATOM 2865 N N . HIS A 1 383 ? -7.308 -0.992 21.555 1.00 87.62 383 HIS A N 1
ATOM 2866 C CA . HIS A 1 383 ? -5.987 -1.495 21.168 1.00 87.62 383 HIS A CA 1
ATOM 2867 C C . HIS A 1 383 ? -4.929 -0.384 21.198 1.00 87.62 383 HIS A C 1
ATOM 2869 O O . HIS A 1 383 ? -5.057 0.603 20.477 1.00 87.62 383 HIS A O 1
ATOM 2875 N N . GLY A 1 384 ? -3.884 -0.533 22.019 1.00 82.75 384 GLY A N 1
ATOM 2876 C CA . GLY A 1 384 ? -2.892 0.529 22.276 1.00 82.75 384 GLY A CA 1
ATOM 2877 C C . GLY A 1 384 ? -1.665 0.530 21.375 1.00 82.75 384 GLY A C 1
ATOM 2878 O O . GLY A 1 384 ? -1.174 1.597 21.015 1.00 82.75 384 GLY A O 1
ATOM 2879 N N . ASP A 1 385 ? -1.213 -0.650 20.958 1.00 82.62 385 ASP A N 1
ATOM 2880 C CA . ASP A 1 385 ? 0.068 -0.796 20.266 1.00 82.62 385 ASP A CA 1
ATOM 2881 C C . ASP A 1 385 ? -0.175 -1.009 18.773 1.00 82.62 385 ASP A C 1
ATOM 2883 O O . ASP A 1 385 ? -0.606 -2.088 18.360 1.00 82.62 385 ASP A O 1
ATOM 2887 N N . ALA A 1 386 ? 0.110 -0.011 17.938 1.00 88.88 386 ALA A N 1
ATOM 2888 C CA . ALA A 1 386 ? -0.006 -0.194 16.499 1.00 88.88 386 ALA A CA 1
ATOM 2889 C C . ALA A 1 386 ? 1.283 -0.779 15.905 1.00 88.88 386 ALA A C 1
ATOM 2891 O O . ALA A 1 386 ? 2.386 -0.317 16.191 1.00 88.88 386 ALA A O 1
ATOM 2892 N N . SER A 1 387 ? 1.163 -1.777 15.036 1.00 91.00 387 SER A N 1
ATOM 2893 C CA . SER A 1 387 ? 2.278 -2.304 14.265 1.00 91.00 387 SER A CA 1
ATOM 2894 C C . SER A 1 387 ? 1.950 -2.436 12.785 1.00 91.00 387 SER A C 1
ATOM 2896 O O . SER A 1 387 ? 0.858 -2.845 12.391 1.00 91.00 387 SER A O 1
ATOM 2898 N N . ILE A 1 388 ? 2.928 -2.100 11.952 1.00 94.19 388 ILE A N 1
ATOM 2899 C CA . ILE A 1 388 ? 2.916 -2.399 10.523 1.00 94.19 388 ILE A CA 1
ATOM 2900 C C . ILE A 1 388 ? 4.151 -3.235 10.242 1.00 94.19 388 ILE A C 1
ATOM 2902 O O . ILE A 1 388 ? 5.266 -2.782 10.487 1.00 94.19 388 ILE A O 1
ATOM 2906 N N . LYS A 1 389 ? 3.959 -4.442 9.720 1.00 95.75 389 LYS A N 1
ATOM 2907 C CA . LYS A 1 389 ? 5.038 -5.314 9.277 1.00 95.75 389 LYS A CA 1
ATOM 2908 C C . LYS A 1 389 ? 4.894 -5.590 7.789 1.00 95.75 389 LYS A C 1
ATOM 2910 O O . LYS A 1 389 ? 3.883 -6.142 7.368 1.00 95.75 389 LYS A O 1
ATOM 2915 N N . VAL A 1 390 ? 5.905 -5.236 7.008 1.00 97.19 390 VAL A N 1
ATOM 2916 C CA . VAL A 1 390 ? 5.981 -5.535 5.575 1.00 97.19 390 VAL A CA 1
ATOM 2917 C C . VAL A 1 390 ? 7.210 -6.398 5.334 1.00 97.19 390 VAL A C 1
ATOM 2919 O O . VAL A 1 390 ? 8.313 -6.014 5.709 1.00 97.19 390 VAL A O 1
ATOM 2922 N N . VAL A 1 391 ? 7.027 -7.567 4.731 1.00 96.81 391 VAL A N 1
ATOM 2923 C CA . VAL A 1 391 ? 8.120 -8.477 4.380 1.00 96.81 391 VAL A CA 1
ATOM 2924 C C . VAL A 1 391 ? 8.031 -8.806 2.901 1.00 96.81 391 VAL A C 1
ATOM 2926 O O . VAL A 1 391 ? 6.999 -9.285 2.435 1.00 96.81 391 VAL A O 1
ATOM 2929 N N . ASN A 1 392 ? 9.113 -8.567 2.174 1.00 95.31 392 ASN A N 1
ATOM 2930 C CA . ASN A 1 392 ? 9.240 -8.941 0.779 1.00 95.31 392 ASN A CA 1
ATOM 2931 C C . ASN A 1 392 ? 10.298 -10.039 0.628 1.00 95.31 392 ASN A C 1
ATOM 2933 O O . ASN A 1 392 ? 11.491 -9.766 0.733 1.00 95.31 392 ASN A O 1
ATOM 2937 N N . ASN A 1 393 ? 9.853 -11.270 0.373 1.00 93.75 393 ASN A N 1
ATOM 2938 C CA . ASN A 1 393 ? 10.709 -12.419 0.071 1.00 93.75 393 ASN A CA 1
ATOM 2939 C C . ASN A 1 393 ? 10.731 -12.750 -1.435 1.00 93.75 393 ASN A C 1
ATOM 2941 O O . ASN A 1 393 ? 11.054 -13.875 -1.819 1.00 93.75 393 ASN A O 1
ATOM 2945 N N . THR A 1 394 ? 10.335 -11.805 -2.291 1.00 90.69 394 THR A N 1
ATOM 2946 C CA . THR A 1 394 ? 10.365 -11.938 -3.756 1.00 90.69 394 THR A CA 1
ATOM 2947 C C . THR A 1 394 ? 11.672 -11.367 -4.320 1.00 90.69 394 THR A C 1
ATOM 2949 O O . THR A 1 394 ? 12.344 -10.594 -3.635 1.00 90.69 394 THR A O 1
ATOM 2952 N N . PRO A 1 395 ? 12.051 -11.678 -5.575 1.00 86.19 395 PRO A N 1
ATOM 2953 C CA . PRO A 1 395 ? 13.245 -11.114 -6.191 1.00 86.19 395 PRO A CA 1
ATOM 2954 C C . PRO A 1 395 ? 13.052 -9.670 -6.691 1.00 86.19 395 PRO A C 1
ATOM 2956 O O . PRO A 1 395 ? 13.891 -9.163 -7.438 1.00 86.19 395 PRO A O 1
ATOM 2959 N N . PHE A 1 396 ? 11.950 -9.015 -6.333 1.00 87.31 396 PHE A N 1
ATOM 2960 C CA . PHE A 1 396 ? 11.657 -7.642 -6.723 1.00 87.31 396 PHE A CA 1
ATOM 2961 C C . PHE A 1 396 ? 12.100 -6.684 -5.619 1.00 87.31 396 PHE A C 1
ATOM 2963 O O . PHE A 1 396 ? 11.976 -7.002 -4.435 1.00 87.31 396 PHE A O 1
ATOM 2970 N N . GLY A 1 397 ? 12.594 -5.505 -5.994 1.00 87.88 397 GLY A N 1
ATOM 2971 C CA . GLY A 1 397 ? 12.792 -4.415 -5.042 1.00 87.88 397 GLY A CA 1
ATOM 2972 C C . GLY A 1 397 ? 11.448 -3.906 -4.519 1.00 87.88 397 GLY A C 1
ATOM 2973 O O . GLY A 1 397 ? 10.395 -4.177 -5.101 1.00 87.88 397 GLY A O 1
ATOM 2974 N N . MET A 1 398 ? 11.468 -3.139 -3.437 1.00 90.62 398 MET A N 1
ATOM 2975 C CA . MET A 1 398 ? 10.247 -2.612 -2.827 1.00 90.62 398 MET A CA 1
ATOM 2976 C C . MET A 1 398 ? 10.238 -1.091 -2.896 1.00 90.62 398 MET A C 1
ATOM 2978 O O . MET A 1 398 ? 11.166 -0.441 -2.424 1.00 90.62 398 MET A O 1
ATOM 2982 N N . GLU A 1 399 ? 9.177 -0.516 -3.456 1.00 90.00 399 GLU A N 1
ATOM 2983 C CA . GLU A 1 399 ? 8.963 0.928 -3.487 1.00 90.00 399 GLU A CA 1
ATOM 2984 C C . GLU A 1 399 ? 7.856 1.317 -2.503 1.00 90.00 399 GLU A C 1
ATOM 2986 O O . GLU A 1 399 ? 6.717 0.862 -2.598 1.00 90.00 399 GLU A O 1
ATOM 2991 N N . ILE A 1 400 ? 8.189 2.189 -1.556 1.00 91.88 400 ILE A N 1
ATOM 2992 C CA . ILE A 1 400 ? 7.289 2.682 -0.520 1.00 91.88 400 ILE A CA 1
ATOM 2993 C C . ILE A 1 400 ? 6.804 4.078 -0.892 1.00 91.88 400 ILE A C 1
ATOM 2995 O O . ILE A 1 400 ? 7.593 5.025 -1.014 1.00 91.88 400 ILE A O 1
ATOM 2999 N N . THR A 1 401 ? 5.484 4.205 -1.020 1.00 88.62 401 THR A N 1
ATOM 3000 C CA . THR A 1 401 ? 4.812 5.487 -1.243 1.00 88.62 401 THR A CA 1
ATOM 3001 C C . THR A 1 401 ? 4.346 6.112 0.072 1.00 88.62 401 THR A C 1
ATOM 3003 O O . THR A 1 401 ? 4.776 7.212 0.399 1.00 88.62 401 THR A O 1
ATOM 3006 N N . ASP A 1 402 ? 3.500 5.437 0.853 1.00 93.75 402 ASP A N 1
ATOM 3007 C CA . ASP A 1 402 ? 2.988 5.992 2.114 1.00 93.75 402 ASP A CA 1
ATOM 3008 C C . ASP A 1 402 ? 2.691 4.882 3.124 1.00 93.75 402 ASP A C 1
ATOM 3010 O O . ASP A 1 402 ? 1.772 4.085 2.940 1.00 93.75 402 ASP A O 1
ATOM 3014 N N . ILE A 1 403 ? 3.471 4.825 4.201 1.00 94.56 403 ILE A N 1
ATOM 3015 C CA . ILE A 1 403 ? 3.222 3.915 5.322 1.00 94.56 403 ILE A CA 1
ATOM 3016 C C . ILE A 1 403 ? 3.201 4.737 6.602 1.00 94.56 403 ILE A C 1
ATOM 3018 O O . ILE A 1 403 ? 4.178 5.411 6.927 1.00 94.56 403 ILE A O 1
ATOM 3022 N N . SER A 1 404 ? 2.101 4.694 7.352 1.00 92.44 404 SER A N 1
ATOM 3023 C CA . SER A 1 404 ? 1.992 5.508 8.562 1.00 92.44 404 SER A CA 1
ATOM 3024 C C . SER A 1 404 ? 1.218 4.869 9.705 1.00 92.44 404 SER A C 1
ATOM 3026 O O . SER A 1 404 ? 0.225 4.167 9.516 1.00 92.44 404 SER A O 1
ATOM 3028 N N . ILE A 1 405 ? 1.668 5.171 10.921 1.00 90.94 405 ILE A N 1
ATOM 3029 C CA . ILE A 1 405 ? 0.925 4.933 12.154 1.00 90.94 405 ILE A CA 1
ATOM 3030 C C . ILE A 1 405 ? 0.385 6.271 12.652 1.00 90.94 405 ILE A C 1
ATOM 3032 O O . ILE A 1 405 ? 1.150 7.202 12.920 1.00 90.94 405 ILE A O 1
ATOM 3036 N N . ARG A 1 406 ? -0.944 6.384 12.763 1.00 85.75 406 ARG A N 1
ATOM 3037 C CA . ARG A 1 406 ? -1.595 7.610 13.251 1.00 85.75 406 ARG A CA 1
ATOM 3038 C C . ARG A 1 406 ? -1.484 7.728 14.770 1.00 85.75 406 ARG A C 1
ATOM 3040 O O . ARG A 1 406 ? -1.580 6.735 15.480 1.00 85.75 406 ARG A O 1
ATOM 3047 N N . GLN A 1 407 ? -1.364 8.957 15.267 1.00 80.19 407 GLN A N 1
ATOM 3048 C CA . GLN A 1 407 ? -1.504 9.263 16.692 1.00 80.19 407 GLN A CA 1
ATOM 3049 C C . GLN A 1 407 ? -2.960 9.602 17.013 1.00 80.19 407 GLN A C 1
ATOM 3051 O O . GLN A 1 407 ? -3.535 10.481 16.376 1.00 80.19 407 GLN A O 1
ATOM 3056 N N . ASN A 1 408 ? -3.532 8.942 18.021 1.00 79.25 408 ASN A N 1
ATOM 3057 C CA . ASN A 1 408 ? -4.952 9.063 18.361 1.00 79.25 408 ASN A CA 1
ATOM 3058 C C . ASN A 1 408 ? -5.195 9.400 19.849 1.00 79.25 408 ASN A C 1
ATOM 3060 O O . ASN A 1 408 ? -6.168 8.943 20.436 1.00 79.25 408 ASN A O 1
ATOM 3064 N N . GLY A 1 409 ? -4.343 10.204 20.487 1.00 80.69 409 GLY A N 1
ATOM 3065 C CA . GLY A 1 409 ? -4.613 10.678 21.853 1.00 80.69 409 GLY A CA 1
ATOM 3066 C C . GLY A 1 409 ? -5.806 11.644 21.915 1.00 80.69 409 GLY A C 1
ATOM 3067 O O . GLY A 1 409 ? -6.031 12.421 20.984 1.00 80.69 409 GLY A O 1
ATOM 3068 N N . ILE A 1 410 ? -6.561 11.629 23.018 1.00 83.44 410 ILE A N 1
ATOM 3069 C CA . ILE A 1 410 ? -7.594 12.642 23.311 1.00 83.44 410 ILE A CA 1
ATOM 3070 C C . ILE A 1 410 ? -7.108 13.529 24.456 1.00 83.44 410 ILE A C 1
ATOM 3072 O O . ILE A 1 410 ? -6.589 13.037 25.448 1.00 83.44 410 ILE A O 1
ATOM 3076 N N . THR A 1 411 ? -7.278 14.849 24.343 1.00 84.06 411 THR A N 1
ATOM 3077 C CA . THR A 1 411 ? -7.080 15.756 25.485 1.00 84.06 411 THR A CA 1
ATOM 3078 C C . THR A 1 411 ? -8.420 16.087 26.116 1.00 84.06 411 THR A C 1
ATOM 3080 O O . THR A 1 411 ? -9.305 16.643 25.468 1.00 84.06 411 THR A O 1
ATOM 3083 N N . GLU A 1 412 ? -8.528 15.801 27.402 1.00 81.81 412 GLU A N 1
ATOM 3084 C CA . GLU A 1 412 ? -9.703 16.026 28.225 1.00 81.81 412 GLU A CA 1
ATOM 3085 C C . GLU A 1 412 ? -9.430 17.008 29.354 1.00 81.81 412 GLU A C 1
ATOM 3087 O O . GLU A 1 412 ? -8.290 17.390 29.635 1.00 81.81 412 GLU A O 1
ATOM 3092 N N . ARG A 1 413 ? -10.510 17.443 30.003 1.00 72.88 413 ARG A N 1
ATOM 3093 C CA . ARG A 1 413 ? -10.431 18.280 31.192 1.00 72.88 413 ARG A CA 1
ATOM 3094 C C . ARG A 1 413 ? -10.729 17.430 32.424 1.00 72.88 413 ARG A C 1
ATOM 3096 O O . ARG A 1 413 ? -11.834 16.912 32.541 1.00 72.88 413 ARG A O 1
ATOM 3103 N N . GLY A 1 414 ? -9.758 17.308 33.324 1.00 65.06 414 GLY A N 1
ATOM 3104 C CA . GLY A 1 414 ? -9.908 16.587 34.585 1.00 65.06 414 GLY A CA 1
ATOM 3105 C C . GLY A 1 414 ? -10.962 17.219 35.498 1.00 65.06 414 GLY A C 1
ATOM 3106 O O . GLY A 1 414 ? -11.376 18.368 35.303 1.00 65.06 414 GLY A O 1
ATOM 3107 N N . ALA A 1 415 ? -11.374 16.480 36.530 1.00 59.56 415 ALA A N 1
ATOM 3108 C CA . ALA A 1 415 ? -12.362 16.930 37.518 1.00 59.56 415 ALA A CA 1
ATOM 3109 C C . ALA A 1 415 ? -11.955 18.229 38.254 1.00 59.56 415 ALA A C 1
ATOM 3111 O O . ALA A 1 415 ? -12.811 18.979 38.718 1.00 59.56 415 ALA A O 1
ATOM 3112 N N . ASP A 1 416 ? -10.654 18.519 38.320 1.00 64.69 416 ASP A N 1
ATOM 3113 C CA . ASP A 1 416 ? -10.042 19.721 38.898 1.00 64.69 416 ASP A CA 1
ATOM 3114 C C . ASP A 1 416 ? -9.844 20.872 37.885 1.00 64.69 416 ASP A C 1
ATOM 3116 O O . ASP A 1 416 ? -9.379 21.957 38.239 1.00 64.69 416 ASP A O 1
ATOM 3120 N N . GLY A 1 417 ? -10.207 20.667 36.616 1.00 67.94 417 GLY A N 1
ATOM 3121 C CA . GLY A 1 417 ? -10.018 21.630 35.534 1.00 67.94 417 GLY A CA 1
ATOM 3122 C C . GLY A 1 417 ? -8.658 21.560 34.828 1.00 67.94 417 GLY A C 1
ATOM 3123 O O . GLY A 1 417 ? -8.446 22.358 33.902 1.00 67.94 417 GLY A O 1
ATOM 3124 N N . SER A 1 418 ? -7.773 20.635 35.224 1.00 76.12 418 SER A N 1
ATOM 3125 C CA . SER A 1 418 ? -6.489 20.356 34.563 1.00 76.12 418 SER A CA 1
ATOM 3126 C C . SER A 1 418 ? -6.685 19.701 33.188 1.00 76.12 418 SER A C 1
ATOM 3128 O O . SER A 1 418 ? -7.776 19.235 32.861 1.00 76.12 418 SER A O 1
ATOM 3130 N N . ARG A 1 419 ? -5.651 19.707 32.337 1.00 80.25 419 ARG A N 1
ATOM 3131 C CA . ARG A 1 419 ? -5.661 18.949 31.074 1.00 80.25 419 ARG A CA 1
ATOM 3132 C C . ARG A 1 419 ? -5.138 17.543 31.342 1.00 80.25 419 ARG A C 1
ATOM 3134 O O . ARG A 1 419 ? -4.012 17.412 31.810 1.00 80.25 419 ARG A O 1
ATOM 3141 N N . VAL A 1 420 ? -5.931 16.535 31.001 1.00 82.75 420 VAL A N 1
ATOM 3142 C CA . VAL A 1 420 ? -5.555 15.119 31.061 1.00 82.75 420 VAL A CA 1
ATOM 3143 C C . VAL A 1 420 ? -5.423 14.617 29.629 1.00 82.75 420 VAL A C 1
ATOM 3145 O O . VAL A 1 420 ? -6.312 14.847 28.810 1.00 82.75 420 VAL A O 1
ATOM 3148 N N . VAL A 1 421 ? -4.301 13.983 29.305 1.00 85.94 421 VAL A N 1
ATOM 3149 C CA . VAL A 1 421 ? -4.126 13.297 28.022 1.00 85.94 421 VAL A CA 1
ATOM 3150 C C . VAL A 1 421 ? -4.552 11.852 28.228 1.00 85.94 421 VAL A C 1
ATOM 3152 O O . VAL A 1 421 ? -4.082 11.201 29.153 1.00 85.94 421 VAL A O 1
ATOM 3155 N N . LEU A 1 422 ? -5.490 11.398 27.405 1.00 88.44 422 LEU A N 1
ATOM 3156 C CA . LEU A 1 422 ? -5.950 10.021 27.365 1.00 88.44 422 LEU A CA 1
ATOM 3157 C C . LEU A 1 422 ? -5.166 9.301 26.278 1.00 88.44 422 LEU A C 1
ATOM 3159 O O . LEU A 1 422 ? -5.275 9.649 25.094 1.00 88.44 422 LEU A O 1
ATOM 3163 N N . ASP A 1 423 ? -4.396 8.306 26.695 1.00 86.75 423 ASP A N 1
ATOM 3164 C CA . ASP A 1 423 ? -3.578 7.518 25.788 1.00 86.75 423 ASP A CA 1
ATOM 3165 C C . ASP A 1 423 ? -4.378 6.355 25.164 1.00 86.75 423 ASP A C 1
ATOM 3167 O O . ASP A 1 423 ? -5.304 5.814 25.790 1.00 86.75 423 ASP A O 1
ATOM 3171 N N . PRO A 1 424 ? -4.064 5.979 23.907 1.00 88.56 424 PRO A N 1
ATOM 3172 C CA . PRO A 1 424 ? -4.589 4.780 23.260 1.00 88.56 424 PRO A CA 1
ATOM 3173 C C . PRO A 1 424 ? -4.342 3.498 24.063 1.00 88.56 424 PRO A C 1
ATOM 3175 O O . PRO A 1 424 ? -3.397 3.412 24.837 1.00 88.56 424 PRO A O 1
ATOM 3178 N N . GLY A 1 425 ? -5.168 2.472 23.843 1.00 87.94 425 GLY A N 1
ATOM 3179 C CA . GLY A 1 425 ? -5.035 1.171 24.511 1.00 87.94 425 GLY A CA 1
ATOM 3180 C C . GLY A 1 425 ? -5.782 1.033 25.822 1.00 87.94 425 GLY A C 1
ATOM 3181 O O . GLY A 1 425 ? -5.688 -0.011 26.460 1.00 87.94 425 GLY A O 1
ATOM 3182 N N . ALA A 1 426 ? -6.550 2.054 26.196 1.00 90.94 426 ALA A N 1
ATOM 3183 C CA . ALA A 1 426 ? -7.398 2.001 27.367 1.00 90.94 426 ALA A CA 1
ATOM 3184 C C . ALA A 1 426 ? -8.840 2.444 27.088 1.00 90.94 426 ALA A C 1
ATOM 3186 O O . ALA A 1 426 ? -9.147 3.187 26.147 1.00 90.94 426 ALA A O 1
ATOM 3187 N N . VAL A 1 427 ? -9.738 1.950 27.935 1.00 93.19 427 VAL A N 1
ATOM 3188 C CA . VAL A 1 427 ? -11.122 2.395 28.057 1.00 93.19 427 VAL A CA 1
ATOM 3189 C C . VAL A 1 427 ? -11.168 3.423 29.176 1.00 93.19 427 VAL A C 1
ATOM 3191 O O . VAL A 1 427 ? -10.897 3.105 30.330 1.00 93.19 427 VAL A O 1
ATOM 3194 N N . TRP A 1 428 ? -11.517 4.655 28.834 1.00 92.25 428 TRP A N 1
ATOM 3195 C CA . TRP A 1 428 ? -11.556 5.795 29.735 1.00 92.25 428 TRP A CA 1
ATOM 3196 C C . TRP A 1 428 ? -12.999 6.162 30.062 1.00 92.25 428 TRP A C 1
ATOM 3198 O O . TRP A 1 428 ? -13.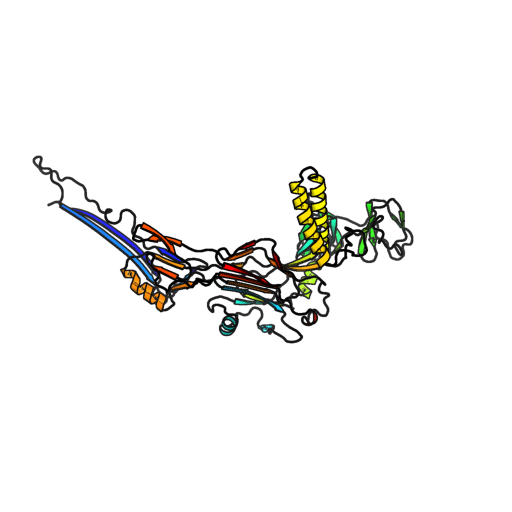802 6.393 29.158 1.00 92.25 428 TRP A O 1
ATOM 3208 N N . PHE A 1 429 ? -13.315 6.281 31.347 1.00 91.62 429 PHE A N 1
ATOM 3209 C CA . PHE A 1 429 ? -14.602 6.757 31.839 1.00 91.62 429 PHE A CA 1
ATOM 3210 C C . PHE A 1 429 ? -14.406 8.019 32.671 1.00 91.62 429 PHE A C 1
ATOM 3212 O O . PHE A 1 429 ? -13.718 7.999 33.690 1.00 91.62 429 PHE A O 1
ATOM 3219 N N . ASN A 1 430 ? -14.994 9.133 32.231 1.00 89.06 430 ASN A N 1
ATOM 3220 C CA . ASN A 1 430 ? -14.865 10.441 32.885 1.00 89.06 430 ASN A CA 1
ATOM 3221 C C . ASN A 1 430 ? -13.402 10.840 33.184 1.00 89.06 430 ASN A C 1
ATOM 3223 O O . ASN A 1 430 ? -13.115 11.450 34.213 1.00 89.06 430 ASN A O 1
ATOM 3227 N N . GLY A 1 431 ? -12.480 10.478 32.284 1.00 86.50 431 GLY A N 1
ATOM 3228 C CA . GLY A 1 431 ? -11.049 10.769 32.402 1.00 86.50 431 GLY A CA 1
ATOM 3229 C C . GLY A 1 431 ? -10.243 9.792 33.267 1.00 86.50 431 GLY A C 1
ATOM 3230 O O . GLY A 1 431 ? -9.046 10.004 33.432 1.00 86.50 431 GLY A O 1
ATOM 3231 N N . PHE A 1 432 ? -10.858 8.726 33.790 1.00 87.19 432 PHE A N 1
ATOM 3232 C CA . PHE A 1 432 ? -10.178 7.670 34.547 1.00 87.19 432 PHE A CA 1
ATOM 3233 C C . PHE A 1 432 ? -10.130 6.361 33.747 1.00 87.19 432 PHE A C 1
ATOM 3235 O O . PHE A 1 432 ? -11.124 6.023 33.095 1.00 87.19 432 PHE A O 1
ATOM 3242 N N . PRO A 1 433 ? -9.017 5.612 33.775 1.00 89.31 433 PRO A N 1
ATOM 3243 C CA . PRO A 1 433 ? -8.917 4.348 33.057 1.00 89.31 433 PRO A CA 1
ATOM 3244 C C . PRO A 1 433 ? -9.734 3.266 33.786 1.00 89.31 433 PRO A C 1
ATOM 3246 O O . PRO A 1 433 ? -9.641 3.114 35.004 1.00 89.31 433 PRO A O 1
ATOM 3249 N N . LEU A 1 434 ? -10.571 2.541 33.041 1.00 89.56 434 LEU A N 1
ATOM 3250 C CA . LEU A 1 434 ? -11.329 1.373 33.514 1.00 89.56 434 LEU A CA 1
ATOM 3251 C C . LEU A 1 434 ? -10.670 0.054 33.111 1.00 89.56 434 LEU A C 1
ATOM 3253 O O . LEU A 1 434 ? -10.753 -0.927 33.842 1.00 89.56 434 LEU A O 1
ATOM 3257 N N . SER A 1 435 ? -10.015 0.024 31.954 1.00 78.56 435 SER A N 1
ATOM 3258 C CA . SER A 1 435 ? -9.038 -1.018 31.648 1.00 78.56 435 SER A CA 1
ATOM 3259 C C . SER A 1 435 ? -7.723 -0.685 32.357 1.00 78.56 435 SER A C 1
ATOM 3261 O O . SER A 1 435 ? -7.480 0.482 32.658 1.00 78.56 435 SER A O 1
ATOM 3263 N N . GLY A 1 436 ? -6.860 -1.674 32.603 1.00 67.88 436 GLY A N 1
ATOM 3264 C CA . GLY A 1 436 ? -5.515 -1.414 33.133 1.00 67.88 436 GLY A CA 1
ATOM 3265 C C . GLY A 1 436 ? -4.761 -0.335 32.340 1.00 67.88 436 GLY A C 1
ATOM 3266 O O . GLY A 1 436 ? -5.107 -0.054 31.189 1.00 67.88 436 GLY A O 1
ATOM 3267 N N . GLU A 1 437 ? -3.750 0.271 32.970 1.00 62.09 437 GLU A N 1
ATOM 3268 C CA . GLU A 1 437 ? -2.919 1.307 32.341 1.00 62.09 437 GLU A CA 1
ATOM 3269 C C . GLU A 1 437 ? -2.421 0.839 30.963 1.00 62.09 437 GLU A C 1
ATOM 3271 O O . GLU A 1 437 ? -1.988 -0.316 30.837 1.00 62.09 437 GLU A O 1
ATOM 3276 N N . PRO A 1 438 ? -2.497 1.696 29.929 1.00 62.53 438 PRO A N 1
ATOM 3277 C CA . PRO A 1 438 ? -2.109 1.313 28.584 1.00 62.53 438 PRO A CA 1
ATOM 3278 C C . PRO A 1 438 ? -0.655 0.824 28.555 1.00 62.53 438 PRO A C 1
ATOM 3280 O O . PRO A 1 438 ? 0.237 1.381 29.197 1.00 62.53 438 PRO A O 1
ATOM 3283 N N . SER A 1 439 ? -0.435 -0.268 27.820 1.00 56.94 439 SER A N 1
ATOM 3284 C CA . SER A 1 439 ? 0.891 -0.827 27.558 1.00 56.94 439 SER A CA 1
ATOM 3285 C C . SER A 1 439 ? 1.801 0.259 26.983 1.00 56.94 439 SER A C 1
ATOM 3287 O O . SER A 1 439 ? 1.461 0.901 25.997 1.00 56.94 439 SER A O 1
ATOM 3289 N N . ALA A 1 440 ? 2.980 0.447 27.578 1.00 53.34 440 ALA A N 1
ATOM 3290 C CA . ALA A 1 440 ? 4.014 1.352 27.072 1.00 53.34 440 ALA A CA 1
ATOM 3291 C C . ALA A 1 440 ? 4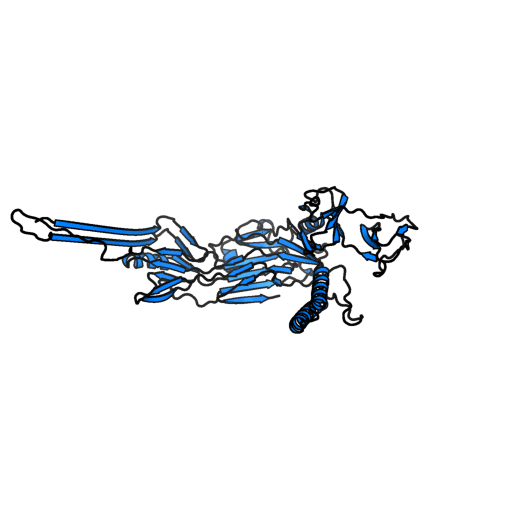.780 0.766 25.867 1.00 53.34 440 ALA A C 1
ATOM 3293 O O . ALA A 1 440 ? 5.930 1.134 25.631 1.00 53.34 440 ALA A O 1
ATOM 3294 N N . ALA A 1 441 ? 4.215 -0.216 25.158 1.00 62.44 441 ALA A N 1
ATOM 3295 C CA . ALA A 1 441 ? 4.890 -0.801 24.015 1.00 62.44 441 ALA A CA 1
ATOM 3296 C C . ALA A 1 441 ? 4.806 0.167 22.831 1.00 62.44 441 ALA A C 1
ATOM 3298 O O . ALA A 1 441 ? 3.734 0.491 22.324 1.00 62.44 441 ALA A O 1
ATOM 3299 N N . ASP A 1 442 ? 5.973 0.631 22.394 1.00 72.94 442 ASP A N 1
ATOM 3300 C CA . ASP A 1 442 ? 6.078 1.550 21.271 1.00 72.94 442 ASP A CA 1
ATOM 3301 C C . ASP A 1 442 ? 5.417 0.955 20.025 1.00 72.94 442 ASP A C 1
ATOM 3303 O O . ASP A 1 442 ? 5.632 -0.209 19.674 1.00 72.94 442 ASP A O 1
ATOM 3307 N N . SER A 1 443 ? 4.652 1.780 19.309 1.00 87.38 443 SER A N 1
ATOM 3308 C CA . SER A 1 443 ? 4.159 1.402 17.986 1.00 87.38 443 SER A CA 1
ATOM 3309 C C . SER A 1 443 ? 5.346 1.146 17.050 1.00 87.38 443 SER A C 1
ATOM 3311 O O . SER A 1 443 ? 6.332 1.880 17.098 1.00 87.38 443 SER A O 1
ATOM 3313 N N . VAL A 1 444 ? 5.300 0.136 16.180 1.00 92.12 444 VAL A N 1
ATOM 3314 C CA . VAL A 1 444 ? 6.457 -0.227 15.332 1.00 92.12 444 VAL A CA 1
ATOM 3315 C C . VAL A 1 444 ? 6.074 -0.344 13.865 1.00 92.12 444 VAL A C 1
ATOM 3317 O O . VAL A 1 444 ? 5.146 -1.067 13.514 1.00 92.12 444 VAL A O 1
ATOM 3320 N N . ILE A 1 445 ? 6.848 0.305 12.996 1.00 94.56 445 ILE A N 1
ATOM 3321 C CA . ILE A 1 445 ? 6.875 -0.001 11.563 1.00 94.56 445 ILE A CA 1
ATOM 3322 C C . ILE A 1 445 ? 8.136 -0.825 11.292 1.00 94.56 445 ILE A C 1
ATOM 3324 O O . ILE A 1 445 ? 9.245 -0.346 11.524 1.00 94.56 445 ILE A O 1
ATOM 3328 N N . ASP A 1 446 ? 7.963 -2.054 10.819 1.00 95.69 446 ASP A N 1
ATOM 3329 C CA . ASP A 1 446 ? 9.038 -2.977 10.458 1.00 95.69 446 ASP A CA 1
ATOM 3330 C C . ASP A 1 446 ? 8.909 -3.355 8.981 1.00 95.69 446 ASP A C 1
ATOM 3332 O O . ASP A 1 446 ? 7.915 -3.950 8.561 1.00 95.69 446 ASP A O 1
ATOM 3336 N N . ILE A 1 447 ? 9.893 -2.967 8.177 1.00 96.94 447 ILE A N 1
ATOM 3337 C CA . ILE A 1 447 ? 9.922 -3.234 6.744 1.00 96.94 447 ILE A CA 1
ATOM 3338 C C . ILE A 1 447 ? 11.190 -4.008 6.433 1.00 96.94 447 ILE A C 1
ATOM 3340 O O . ILE A 1 447 ? 12.298 -3.539 6.686 1.00 96.94 447 ILE A O 1
ATOM 3344 N N . THR A 1 448 ? 11.010 -5.194 5.868 1.00 96.44 448 THR A N 1
ATOM 3345 C CA . THR A 1 448 ? 12.083 -6.131 5.563 1.00 96.44 448 THR A CA 1
ATOM 3346 C C . THR A 1 448 ? 12.053 -6.490 4.081 1.00 96.44 448 THR A C 1
ATOM 3348 O O . THR A 1 448 ? 11.057 -7.017 3.585 1.00 96.44 448 THR A O 1
ATOM 3351 N N . GLN A 1 449 ? 13.151 -6.224 3.386 1.00 93.88 449 GLN A N 1
ATOM 3352 C CA . GLN A 1 449 ? 13.485 -6.812 2.097 1.00 93.88 449 GLN A CA 1
ATOM 3353 C C . GLN A 1 449 ? 14.412 -7.997 2.390 1.00 93.88 449 GLN A C 1
ATOM 3355 O O . GLN A 1 449 ? 15.500 -7.803 2.903 1.00 93.88 449 GLN A O 1
ATOM 3360 N N . ASP A 1 450 ? 13.952 -9.226 2.166 1.00 92.44 450 ASP A N 1
ATOM 3361 C CA . ASP A 1 450 ? 14.705 -10.451 2.489 1.00 92.44 450 ASP A CA 1
ATOM 3362 C C . ASP A 1 450 ? 14.444 -11.495 1.406 1.00 92.44 450 ASP A C 1
ATOM 3364 O O . ASP A 1 450 ? 13.756 -12.503 1.585 1.00 92.44 450 ASP A O 1
ATOM 3368 N N . ALA A 1 451 ? 14.910 -11.191 0.204 1.00 90.19 451 ALA A N 1
ATOM 3369 C CA . ALA A 1 451 ? 14.732 -12.081 -0.920 1.00 90.19 451 ALA A CA 1
ATOM 3370 C C . ALA A 1 451 ? 15.554 -13.361 -0.748 1.00 90.19 451 ALA A C 1
ATOM 3372 O O . ALA A 1 451 ? 16.726 -13.343 -0.370 1.00 90.19 451 ALA A O 1
ATOM 3373 N N . TYR A 1 452 ? 14.964 -14.491 -1.127 1.00 90.06 452 TYR A N 1
ATOM 3374 C CA . TYR A 1 452 ? 15.700 -15.744 -1.212 1.00 90.06 452 TYR A CA 1
ATOM 3375 C C . TYR A 1 452 ? 16.832 -15.677 -2.252 1.00 90.06 452 TYR A C 1
ATOM 3377 O O . TYR A 1 452 ? 16.758 -14.902 -3.214 1.00 90.06 452 TYR A O 1
ATOM 3385 N N . PRO A 1 453 ? 17.862 -16.538 -2.125 1.00 87.81 453 PRO A N 1
ATOM 3386 C CA . PRO A 1 453 ? 18.858 -16.722 -3.174 1.00 87.81 453 PRO A CA 1
ATOM 3387 C C . PRO A 1 453 ? 18.199 -16.961 -4.536 1.00 87.81 453 PRO A C 1
ATOM 3389 O O . PRO A 1 453 ? 17.251 -17.737 -4.633 1.00 87.81 453 PRO A O 1
ATOM 3392 N N . LYS A 1 454 ? 18.728 -16.355 -5.609 1.00 82.69 454 LYS A N 1
ATOM 3393 C CA . LYS A 1 454 ? 18.135 -16.443 -6.962 1.00 82.69 454 LYS A CA 1
ATOM 3394 C C . LYS A 1 454 ? 17.845 -17.881 -7.412 1.00 82.69 454 LYS A C 1
ATOM 3396 O O . LYS A 1 454 ? 16.823 -18.134 -8.037 1.00 82.69 454 LYS A O 1
ATOM 3401 N N . SER A 1 455 ? 18.710 -18.829 -7.048 1.00 84.00 455 SER A N 1
ATOM 3402 C CA . SER A 1 455 ? 18.552 -20.254 -7.368 1.00 84.00 455 SER A CA 1
ATOM 3403 C C . SER A 1 455 ? 17.340 -20.921 -6.709 1.00 84.00 455 SER A C 1
ATOM 3405 O O . SER A 1 455 ? 16.964 -22.019 -7.110 1.00 84.00 455 SER A O 1
ATOM 3407 N N . TRP A 1 456 ? 16.735 -20.294 -5.699 1.00 88.75 456 TRP A N 1
ATOM 3408 C CA . TRP A 1 456 ? 15.583 -20.836 -4.983 1.00 88.75 456 TRP A CA 1
ATOM 3409 C C . TRP A 1 456 ? 14.255 -20.493 -5.658 1.00 88.75 456 TRP A C 1
ATOM 3411 O O . TRP A 1 456 ? 13.267 -21.174 -5.386 1.00 88.75 456 TRP A O 1
ATOM 3421 N N . TYR A 1 457 ? 14.225 -19.518 -6.570 1.00 86.75 457 TYR A N 1
ATOM 3422 C CA . TYR A 1 457 ? 13.054 -19.228 -7.400 1.00 86.75 457 TYR A CA 1
ATOM 3423 C C . TYR A 1 457 ? 13.029 -20.147 -8.624 1.00 86.75 457 TYR A C 1
ATOM 3425 O O . TYR A 1 457 ? 13.253 -19.732 -9.759 1.00 86.75 457 TYR A O 1
ATOM 3433 N N . THR A 1 458 ? 12.802 -21.438 -8.391 1.00 81.62 458 THR A N 1
ATOM 3434 C CA . THR A 1 458 ? 12.923 -22.479 -9.425 1.00 81.62 458 THR A CA 1
ATOM 3435 C C . THR A 1 458 ? 11.924 -22.330 -10.571 1.00 81.62 458 THR A C 1
ATOM 3437 O O . THR A 1 458 ? 12.199 -22.800 -11.672 1.00 81.62 458 THR A O 1
ATOM 3440 N N . THR A 1 459 ? 10.785 -21.680 -10.338 1.00 76.75 459 THR A N 1
ATOM 3441 C CA . THR A 1 459 ? 9.779 -21.410 -11.375 1.00 76.75 459 THR A CA 1
ATOM 3442 C C . THR A 1 459 ? 10.211 -20.297 -12.337 1.00 76.75 459 THR A C 1
ATOM 3444 O O . THR A 1 459 ? 9.854 -20.328 -13.510 1.00 76.75 459 THR A O 1
ATOM 3447 N N . LEU A 1 460 ? 11.121 -19.420 -11.900 1.00 75.88 460 LEU A N 1
ATOM 3448 C CA . LEU A 1 460 ? 11.703 -18.336 -12.699 1.00 75.88 460 LEU A CA 1
ATOM 3449 C C . LEU A 1 460 ? 12.957 -18.759 -13.474 1.00 75.88 460 LEU A C 1
ATOM 3451 O O . LEU A 1 460 ? 13.629 -17.914 -14.053 1.00 75.88 460 LEU A O 1
ATOM 3455 N N . ALA A 1 461 ? 13.312 -20.048 -13.511 1.00 66.50 461 ALA A N 1
ATOM 3456 C CA . ALA A 1 461 ? 14.555 -20.513 -14.139 1.00 66.50 461 ALA A CA 1
ATOM 3457 C C . ALA A 1 461 ? 14.650 -20.206 -15.651 1.00 66.50 461 ALA A C 1
ATOM 3459 O O . ALA A 1 461 ? 15.752 -20.149 -16.196 1.00 66.50 461 ALA A O 1
ATOM 3460 N N . GLY A 1 462 ? 13.511 -20.016 -16.328 1.00 64.38 462 GLY A N 1
ATOM 3461 C CA . GLY A 1 462 ? 13.442 -19.573 -17.727 1.00 64.38 462 GLY A CA 1
ATOM 3462 C C . GLY A 1 462 ? 13.415 -18.052 -17.908 1.00 64.38 462 GLY A C 1
ATOM 3463 O O . GLY A 1 462 ? 13.547 -17.575 -19.034 1.00 64.38 462 GLY A O 1
ATOM 3464 N N . PHE A 1 463 ? 13.259 -17.295 -16.820 1.00 69.00 463 PHE A N 1
ATOM 3465 C CA . PHE A 1 463 ? 13.162 -15.844 -16.822 1.00 69.00 463 PHE A CA 1
ATOM 3466 C C . PHE A 1 463 ? 14.499 -15.224 -16.411 1.00 69.00 463 PHE A C 1
ATOM 3468 O O . PHE A 1 463 ? 15.050 -15.507 -15.345 1.00 69.00 463 PHE A O 1
ATOM 3475 N N . ASN A 1 464 ? 15.032 -14.334 -17.247 1.00 66.12 464 ASN A N 1
ATOM 3476 C CA . ASN A 1 464 ? 16.232 -13.581 -16.896 1.00 66.12 464 ASN A CA 1
ATOM 3477 C C . ASN A 1 464 ? 15.856 -12.456 -15.929 1.00 66.12 464 ASN A C 1
ATOM 3479 O O . ASN A 1 464 ? 15.639 -11.318 -16.345 1.00 66.12 464 ASN A O 1
ATOM 3483 N N . LEU A 1 465 ? 15.791 -12.781 -14.634 1.00 66.94 465 LEU A N 1
ATOM 3484 C CA . LEU A 1 465 ? 15.668 -11.773 -13.587 1.00 66.94 465 LEU A CA 1
ATOM 3485 C C . LEU A 1 465 ? 16.816 -10.765 -13.723 1.00 66.94 465 LEU A C 1
ATOM 3487 O O . LEU A 1 465 ? 17.979 -11.187 -13.808 1.00 66.94 465 LEU A O 1
ATOM 3491 N N . PRO A 1 466 ? 16.526 -9.455 -13.710 1.00 63.59 466 PRO A N 1
ATOM 3492 C CA . PRO A 1 466 ? 17.579 -8.465 -13.792 1.00 63.59 466 PRO A CA 1
ATOM 3493 C C . PRO A 1 466 ? 18.624 -8.642 -12.685 1.00 63.59 466 PRO A C 1
ATOM 3495 O O . PRO A 1 466 ? 18.309 -8.956 -11.532 1.00 63.59 466 PRO A O 1
ATOM 3498 N N . ASP A 1 467 ? 19.898 -8.470 -13.039 1.00 63.38 467 ASP A N 1
ATOM 3499 C CA . ASP A 1 467 ? 21.005 -8.581 -12.091 1.00 63.38 467 ASP A CA 1
ATOM 3500 C C . ASP A 1 467 ? 21.262 -7.246 -11.402 1.00 63.38 467 ASP A C 1
ATOM 3502 O O . ASP A 1 467 ? 22.245 -6.558 -11.662 1.00 63.38 467 ASP A O 1
ATOM 3506 N N . ALA A 1 468 ? 20.306 -6.852 -10.566 1.00 63.66 468 ALA A N 1
ATOM 3507 C CA . ALA A 1 468 ? 20.332 -5.588 -9.859 1.00 63.66 468 ALA A CA 1
ATOM 3508 C C . ALA A 1 468 ? 20.006 -5.791 -8.366 1.00 63.66 468 ALA A C 1
ATOM 3510 O O . ALA A 1 468 ? 19.314 -6.757 -8.023 1.00 63.66 468 ALA A O 1
ATOM 3511 N N . PRO A 1 469 ? 20.525 -4.930 -7.467 1.00 65.62 469 PRO A N 1
ATOM 3512 C CA . PRO A 1 469 ? 20.240 -5.027 -6.041 1.00 65.62 469 PRO A CA 1
ATOM 3513 C C . PRO A 1 469 ? 1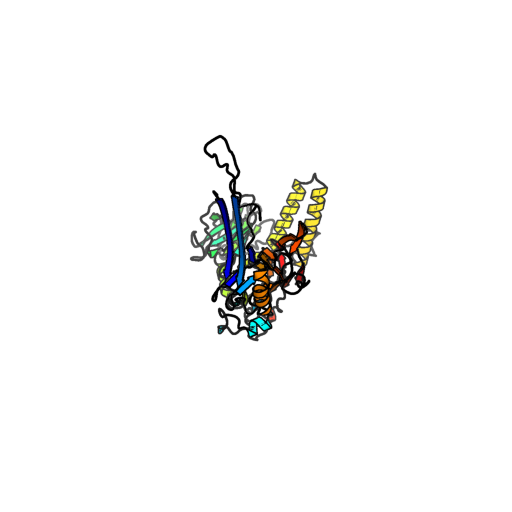8.750 -4.867 -5.770 1.00 65.62 469 PRO A C 1
ATOM 3515 O O . PRO A 1 469 ? 18.083 -4.005 -6.343 1.00 65.62 469 PRO A O 1
ATOM 3518 N N . GLN A 1 470 ? 18.235 -5.701 -4.880 1.00 78.38 470 GLN A N 1
ATOM 3519 C CA . GLN A 1 470 ? 16.864 -5.608 -4.411 1.00 78.38 470 GLN A CA 1
ATOM 3520 C C . GLN A 1 470 ? 16.891 -4.745 -3.162 1.00 78.38 470 GLN A C 1
ATOM 3522 O O . GLN A 1 470 ? 17.142 -5.250 -2.082 1.00 78.38 470 GLN A O 1
ATOM 3527 N N . ASP A 1 471 ? 16.693 -3.442 -3.330 1.00 83.19 471 ASP A N 1
ATOM 3528 C CA . ASP A 1 471 ? 16.699 -2.492 -2.219 1.00 83.19 471 ASP A CA 1
ATOM 3529 C C . ASP A 1 471 ? 15.279 -2.002 -1.887 1.00 83.19 471 ASP A C 1
ATOM 3531 O O . ASP A 1 471 ? 14.321 -2.173 -2.653 1.00 83.19 471 ASP A O 1
ATOM 3535 N N . ILE A 1 472 ? 15.164 -1.346 -0.730 1.00 87.62 472 ILE A N 1
ATOM 3536 C CA . ILE A 1 472 ? 13.980 -0.590 -0.319 1.00 87.62 472 ILE A CA 1
ATOM 3537 C C . ILE A 1 472 ? 14.122 0.859 -0.799 1.00 87.62 472 ILE A C 1
ATOM 3539 O O . ILE A 1 472 ? 15.023 1.584 -0.376 1.00 87.62 472 ILE A O 1
ATOM 3543 N N . TYR A 1 473 ? 13.184 1.307 -1.628 1.00 85.25 473 TYR A N 1
ATOM 3544 C CA . TYR A 1 473 ? 13.114 2.666 -2.156 1.00 85.25 473 TYR A CA 1
ATOM 3545 C C . TYR A 1 473 ? 11.968 3.425 -1.499 1.00 85.25 473 TYR A C 1
ATOM 3547 O O . TYR A 1 473 ? 10.803 3.084 -1.671 1.00 85.25 473 TYR A O 1
ATOM 3555 N N . VAL A 1 474 ? 12.279 4.496 -0.772 1.00 86.44 474 VAL A N 1
ATOM 3556 C CA . VAL A 1 474 ? 11.263 5.375 -0.178 1.00 86.44 474 VAL A CA 1
ATOM 3557 C C . VAL A 1 474 ? 11.076 6.584 -1.087 1.00 86.44 474 VAL A C 1
ATOM 3559 O O . VAL A 1 474 ? 11.917 7.481 -1.098 1.00 86.44 474 VAL A O 1
ATOM 3562 N N . ARG A 1 475 ? 9.992 6.599 -1.874 1.00 81.50 475 ARG A N 1
ATOM 3563 C CA . ARG A 1 475 ? 9.655 7.733 -2.759 1.00 81.50 475 ARG A CA 1
ATOM 3564 C C . ARG A 1 475 ? 8.684 8.727 -2.131 1.00 81.50 475 ARG A C 1
ATOM 3566 O O . ARG A 1 475 ? 8.651 9.876 -2.559 1.00 81.50 475 ARG A O 1
ATOM 3573 N N . GLY A 1 476 ? 7.900 8.299 -1.144 1.00 86.62 476 GLY A N 1
ATOM 3574 C CA . GLY A 1 476 ? 7.052 9.195 -0.360 1.00 86.62 476 GLY A CA 1
ATOM 3575 C C . GLY A 1 476 ? 7.485 9.243 1.098 1.00 86.62 476 GLY A C 1
ATOM 3576 O O . GLY A 1 476 ? 8.586 9.702 1.394 1.00 86.62 476 GLY A O 1
ATOM 3577 N N . GLN A 1 477 ? 6.624 8.806 2.015 1.00 91.06 477 GLN A N 1
ATOM 3578 C CA . GLN A 1 477 ? 6.854 8.965 3.451 1.00 91.06 477 GLN A CA 1
ATOM 3579 C C . GLN A 1 477 ? 6.646 7.675 4.244 1.00 91.06 477 GLN A C 1
ATOM 3581 O O . GLN A 1 477 ? 5.809 6.831 3.918 1.00 91.06 477 GLN A O 1
ATOM 3586 N N . ILE A 1 478 ? 7.400 7.572 5.337 1.00 93.00 478 ILE A N 1
ATOM 3587 C CA . ILE A 1 478 ? 7.174 6.594 6.394 1.00 93.00 478 ILE A CA 1
ATOM 3588 C C . ILE A 1 478 ? 7.056 7.370 7.700 1.00 93.00 478 ILE A C 1
ATOM 3590 O O . ILE A 1 478 ? 8.000 8.054 8.095 1.00 93.00 478 ILE A O 1
ATOM 3594 N N . VAL A 1 479 ? 5.896 7.298 8.353 1.00 92.19 479 VAL A N 1
ATOM 3595 C CA . VAL A 1 479 ? 5.601 8.112 9.540 1.00 92.19 479 VAL A CA 1
ATOM 3596 C C . VAL A 1 479 ? 5.206 7.224 10.710 1.00 92.19 479 VAL A C 1
ATOM 3598 O O . VAL A 1 479 ? 4.138 6.621 10.715 1.00 92.19 479 VAL A O 1
ATOM 3601 N N . ASN A 1 480 ? 6.043 7.204 11.743 1.00 89.88 480 ASN A N 1
ATOM 3602 C CA . ASN A 1 480 ? 5.694 6.657 13.049 1.00 89.88 480 ASN A CA 1
ATOM 3603 C C . ASN A 1 480 ? 6.078 7.667 14.130 1.00 89.88 480 ASN A C 1
ATOM 3605 O O . ASN A 1 480 ? 7.219 7.718 14.576 1.00 89.88 480 ASN A O 1
ATOM 3609 N N . ALA A 1 481 ? 5.131 8.522 14.508 1.00 74.44 481 ALA A N 1
ATOM 3610 C CA . ALA A 1 481 ? 5.411 9.644 15.400 1.00 74.44 481 ALA A CA 1
ATOM 3611 C C . ALA A 1 481 ? 5.534 9.243 16.884 1.00 74.44 481 ALA A C 1
ATOM 3613 O O . ALA A 1 481 ? 5.958 10.061 17.695 1.00 74.44 481 ALA A O 1
ATOM 3614 N N . ALA A 1 482 ? 5.142 8.018 17.250 1.00 64.94 482 ALA A N 1
ATOM 3615 C CA . ALA A 1 482 ? 5.079 7.543 18.635 1.00 64.94 482 ALA A CA 1
ATOM 3616 C C . ALA A 1 482 ? 5.824 6.213 18.855 1.00 64.94 482 ALA A C 1
ATOM 3618 O O . ALA A 1 482 ? 5.528 5.504 19.811 1.00 64.94 482 ALA A O 1
ATOM 3619 N N . GLY A 1 483 ? 6.762 5.841 17.979 1.00 78.88 483 GLY A N 1
ATOM 3620 C CA . GLY A 1 483 ? 7.522 4.615 18.195 1.00 78.88 483 GLY A CA 1
ATOM 3621 C C . GLY A 1 483 ? 8.608 4.328 17.164 1.00 78.88 483 GLY A C 1
ATOM 3622 O O . GLY A 1 483 ? 9.150 5.237 16.536 1.00 78.88 483 GLY A O 1
ATOM 3623 N N . ALA A 1 484 ? 8.977 3.056 17.023 1.00 88.69 484 ALA A N 1
ATOM 3624 C CA . ALA A 1 484 ? 10.156 2.646 16.269 1.00 88.69 484 ALA A CA 1
ATOM 3625 C C . ALA A 1 484 ? 9.890 2.473 14.763 1.00 88.69 484 ALA A C 1
ATOM 3627 O O . ALA A 1 484 ? 8.835 1.999 14.338 1.00 88.69 484 ALA A O 1
ATOM 3628 N N . LEU A 1 485 ? 10.897 2.796 13.950 1.00 92.31 485 LEU A N 1
ATOM 3629 C CA . LEU A 1 485 ? 10.970 2.444 12.533 1.00 92.31 485 LEU A CA 1
ATOM 3630 C C . LEU A 1 485 ? 12.186 1.540 12.314 1.00 92.31 485 LEU A C 1
ATOM 3632 O O . LEU A 1 485 ? 13.298 1.894 12.706 1.00 92.31 485 LEU A O 1
ATOM 3636 N N . ARG A 1 486 ? 11.975 0.383 11.684 1.00 94.06 486 ARG A N 1
ATOM 3637 C CA . ARG A 1 486 ? 13.019 -0.578 11.318 1.00 94.06 486 ARG A CA 1
ATOM 3638 C C . ARG A 1 486 ? 12.945 -0.843 9.820 1.00 94.06 486 ARG A C 1
ATOM 3640 O O . ARG A 1 486 ? 11.899 -1.245 9.321 1.00 94.06 486 ARG A O 1
ATOM 3647 N N . LEU A 1 487 ? 14.049 -0.587 9.124 1.00 92.62 487 LEU A N 1
ATOM 3648 C CA . LEU A 1 487 ? 14.230 -0.912 7.713 1.00 92.62 487 LEU A CA 1
ATOM 3649 C C . LEU A 1 487 ? 15.382 -1.911 7.620 1.00 92.62 487 LEU A C 1
ATOM 3651 O O . LEU A 1 487 ? 16.497 -1.592 8.035 1.00 92.62 487 LEU A O 1
ATOM 3655 N N . THR A 1 488 ? 15.098 -3.099 7.102 1.00 93.06 488 THR A N 1
ATOM 3656 C CA . THR A 1 488 ? 16.064 -4.193 6.959 1.00 93.06 488 THR A CA 1
ATOM 3657 C C . THR A 1 488 ? 16.132 -4.605 5.497 1.00 93.06 488 THR A C 1
ATOM 3659 O O . THR A 1 488 ? 15.088 -4.774 4.870 1.00 93.06 488 THR A O 1
ATOM 3662 N N . ASN A 1 489 ? 17.344 -4.741 4.967 1.00 84.00 489 ASN A N 1
ATOM 3663 C CA . ASN A 1 489 ? 17.634 -5.209 3.617 1.00 84.00 489 ASN A CA 1
ATOM 3664 C C . ASN A 1 489 ? 18.826 -6.163 3.660 1.00 84.00 489 ASN A C 1
ATOM 3666 O O . ASN A 1 489 ? 19.802 -5.790 4.360 1.00 84.00 489 ASN A O 1
#

Radius of gyration: 34.43 Å; chains: 1; bounding box: 97×74×96 Å